Protein AF-0000000068883516 (afdb_homodimer)

Nearest PDB structures (foldseek):
  7kyp-assembly4_N  TM=8.922E-01  e=5.386E-14  Streptococcus pneumoniae D39
  7kyo-assembly1_C-2  TM=8.776E-01  e=1.059E-11  Streptococcus pneumoniae D39
  2nq2-assembly1_A  TM=7.099E-01  e=1.701E-05  Haemophilus influenzae
  7lb8-assembly1_B  TM=7.477E-01  e=1.954E-04  Escherichia coli K-12
  5b57-assembly1_A  TM=7.101E-01  e=6.474E-04  Burkholderia cenocepacia J2315

pLDDT: mean 86.86, std 8.27, range [32.06, 96.19]

Secondary structure (DSSP, 8-state):
---------TTHHHHHTSHHHHHHHHHHHHHHHHHHHHHHHHHHTT-HHHHHHHHHHHHHHHHHHHHHT--HHHHHHHHHHHHHHHHHHH-SSHHHHHHHHHHHHHHHHHHHHHHHHT-HHHHHHHHHHHH--GGG--HHHHHHHHHHHHHHHHHHHHHHHHHHHHHH-HHHHHHTT--HHHHHHHHHHHHHHHHHHHHHHH-HHHHHHHHHHHHHHHHHH-SSHHHHHHHHHHHHHHHHHHHHHHHHHSSS-HHHHHHHHHHHHHHHHHHHHHHH-/---------TTHHHHHTSHHHHHHHHHHHHHHHHHHHHHHHHHHTT-HHHHHHHHHHHHHHHHHHHHHT--HHHHHHHHHHHHHHHHHHH-SSHHHHHHHHHHHHHHHHHHHHHHHHT-HHHHHHHHHHHH--GGG--HHHHHHHHHHHHHHHHHHHHHHHHHHHHHH-HHHHHHTT--HHHHHHHHHHHHHHHHHHHHHHH-HHHHHHHHHHHHHHHHHH-SSHHHHHHHHHHHHHHHHHHHHHHHHHSSS-HHHHHHHHHHHHHHHHHHHHHHH-

Structure (mmCIF, N/CA/C/O backbone):
data_AF-0000000068883516-model_v1
#
loop_
_entity.id
_entity.type
_entity.pdbx_description
1 polymer 'Possible permease of ABC transporter system'
#
loop_
_atom_site.group_PDB
_atom_site.id
_atom_site.type_symbol
_atom_site.label_atom_id
_atom_site.label_alt_id
_atom_site.label_comp_id
_atom_site.label_asym_id
_atom_site.label_entity_id
_atom_site.label_seq_id
_atom_site.pdbx_PDB_ins_code
_atom_site.Cartn_x
_atom_site.Cartn_y
_atom_site.Cartn_z
_atom_site.occupancy
_atom_site.B_iso_or_equiv
_atom_site.auth_seq_id
_atom_site.auth_comp_id
_atom_site.auth_asym_id
_atom_site.auth_atom_id
_atom_site.pdbx_PDB_model_num
ATOM 1 N N . MET A 1 1 ? -5.051 -15.086 -29.453 1 32.28 1 MET A N 1
ATOM 2 C CA . MET A 1 1 ? -5.648 -13.914 -28.828 1 32.28 1 MET A CA 1
ATOM 3 C C . MET A 1 1 ? -6.773 -14.312 -27.875 1 32.28 1 MET A C 1
ATOM 5 O O . MET A 1 1 ? -7.836 -14.758 -28.312 1 32.28 1 MET A O 1
ATOM 9 N N . SER A 1 2 ? -6.574 -14.961 -26.766 1 41.09 2 SER A N 1
ATOM 10 C CA . SER A 1 2 ? -7.625 -15.625 -26 1 41.09 2 SER A CA 1
ATOM 11 C C . SER A 1 2 ? -8.789 -14.68 -25.734 1 41.09 2 SER A C 1
ATOM 13 O O . SER A 1 2 ? -8.586 -13.516 -25.375 1 41.09 2 SER A O 1
ATOM 15 N N . THR A 1 3 ? -9.875 -14.797 -26.391 1 42.97 3 THR A N 1
ATOM 16 C CA . THR A 1 3 ? -11.148 -14.086 -26.438 1 42.97 3 THR A CA 1
ATOM 17 C C . THR A 1 3 ? -11.68 -13.836 -25.031 1 42.97 3 THR A C 1
ATOM 19 O O . THR A 1 3 ? -11.852 -14.773 -24.25 1 42.97 3 THR A O 1
ATOM 22 N N . ILE A 1 4 ? -11.227 -12.742 -24.453 1 50.88 4 ILE A N 1
ATOM 23 C CA . ILE A 1 4 ? -11.953 -12.305 -23.266 1 50.88 4 ILE A CA 1
ATOM 24 C C . ILE A 1 4 ? -13.453 -12.523 -23.453 1 50.88 4 ILE A C 1
ATOM 26 O O . ILE A 1 4 ? -14.07 -11.883 -24.312 1 50.88 4 ILE A O 1
ATOM 30 N N . ASN A 1 5 ? -13.883 -13.695 -23.547 1 52.56 5 ASN A N 1
ATOM 31 C CA . ASN A 1 5 ? -15.305 -13.984 -23.703 1 52.56 5 ASN A CA 1
ATOM 32 C C . ASN A 1 5 ? -16.141 -13.32 -22.625 1 52.56 5 ASN A C 1
ATOM 34 O O . ASN A 1 5 ? -16.219 -13.82 -21.5 1 52.56 5 ASN A O 1
ATOM 38 N N . PHE A 1 6 ? -16.203 -11.977 -22.75 1 61.91 6 PHE A N 1
ATOM 39 C CA . PHE A 1 6 ? -17.141 -11.219 -21.938 1 61.91 6 PHE A CA 1
ATOM 40 C C . PHE A 1 6 ? -18.578 -11.664 -22.203 1 61.91 6 PHE A C 1
ATOM 42 O O . PHE A 1 6 ? -19.312 -10.977 -22.906 1 61.91 6 PHE A O 1
ATOM 49 N N . SER A 1 7 ? -18.844 -12.93 -22.062 1 66.19 7 SER A N 1
ATOM 50 C CA . SER A 1 7 ? -20.172 -13.391 -22.422 1 66.19 7 SER A CA 1
ATOM 51 C C . SER A 1 7 ? -21.172 -13.125 -21.297 1 66.19 7 SER A C 1
ATOM 53 O O . SER A 1 7 ? -20.891 -13.398 -20.125 1 66.19 7 SER A O 1
ATOM 55 N N . TYR A 1 8 ? -22.172 -12.266 -21.656 1 74.25 8 TYR A N 1
ATOM 56 C CA . TYR A 1 8 ? -23.328 -12.008 -20.812 1 74.25 8 TYR A CA 1
ATOM 57 C C . TYR A 1 8 ? -24.016 -13.305 -20.391 1 74.25 8 TYR A C 1
ATOM 59 O O . TYR A 1 8 ? -24.25 -14.18 -21.234 1 74.25 8 TYR A O 1
ATOM 67 N N . ASP A 1 9 ? -24.078 -13.539 -19.109 1 73.31 9 ASP A N 1
ATOM 68 C CA . ASP A 1 9 ? -24.766 -14.727 -18.625 1 73.31 9 ASP A CA 1
ATOM 69 C C . ASP A 1 9 ? -26.266 -14.492 -18.531 1 73.31 9 ASP A C 1
ATOM 71 O O . ASP A 1 9 ? -26.734 -13.742 -17.672 1 73.31 9 ASP A O 1
ATOM 75 N N . PRO A 1 10 ? -27.062 -15 -19.391 1 74.31 10 PRO A N 1
ATOM 76 C CA . PRO A 1 10 ? -28.516 -14.805 -19.375 1 74.31 10 PRO A CA 1
ATOM 77 C C . PRO A 1 10 ? -29.172 -15.328 -18.094 1 74.31 10 PRO A C 1
ATOM 79 O O . PRO A 1 10 ? -30.281 -14.922 -17.75 1 74.31 10 PRO A O 1
ATOM 82 N N . GLU A 1 11 ? -28.438 -16.156 -17.344 1 77.06 11 GLU A N 1
ATOM 83 C CA . GLU A 1 11 ? -29.031 -16.719 -16.141 1 77.06 11 GLU A CA 1
ATOM 84 C C . GLU A 1 11 ? -28.562 -15.977 -14.898 1 77.06 11 GLU A C 1
ATOM 86 O O . GLU A 1 11 ? -28.422 -16.578 -13.82 1 77.06 11 GLU A O 1
ATOM 91 N N . TRP A 1 12 ? -28.344 -14.758 -15.07 1 78.38 12 TRP A N 1
ATOM 92 C CA . TRP A 1 12 ? -27.812 -13.977 -13.953 1 78.38 12 TRP A CA 1
ATOM 93 C C . TRP A 1 12 ? -28.828 -13.867 -12.828 1 78.38 12 TRP A C 1
ATOM 95 O O . TRP A 1 12 ? -28.469 -13.797 -11.656 1 78.38 12 TRP A O 1
ATOM 105 N N . LEU A 1 13 ? -30.141 -13.938 -13.18 1 78.38 13 LEU A N 1
ATOM 106 C CA . LEU A 1 13 ? -31.188 -13.859 -12.164 1 78.38 13 LEU A CA 1
ATOM 107 C C . LEU A 1 13 ? -31.172 -15.094 -11.273 1 78.38 13 LEU A C 1
ATOM 109 O O . LEU A 1 13 ? -31.422 -15 -10.07 1 78.38 13 LEU A O 1
ATOM 113 N N . ASP A 1 14 ? -30.891 -16.188 -11.852 1 78.69 14 ASP A N 1
ATOM 114 C CA . ASP A 1 14 ? -30.781 -17.422 -11.078 1 78.69 14 ASP A CA 1
ATOM 115 C C . ASP A 1 14 ? -29.578 -17.375 -10.133 1 78.69 14 ASP A C 1
ATOM 117 O O . ASP A 1 14 ? -29.656 -17.859 -9 1 78.69 14 ASP A O 1
ATOM 121 N N . THR A 1 15 ? -28.609 -16.781 -10.633 1 78.69 15 THR A N 1
ATOM 122 C CA . THR A 1 15 ? -27.422 -16.609 -9.812 1 78.69 15 THR A CA 1
ATOM 123 C C . THR A 1 15 ? -27.688 -15.68 -8.641 1 78.69 15 THR A C 1
ATOM 125 O O . THR A 1 15 ? -27.219 -15.93 -7.523 1 78.69 15 THR A O 1
ATOM 128 N N . LEU A 1 16 ? -28.484 -14.742 -8.867 1 81.62 16 LEU A N 1
ATOM 129 C CA . LEU A 1 16 ? -28.797 -13.766 -7.828 1 81.62 16 LEU A CA 1
ATOM 130 C C . LEU A 1 16 ? -29.688 -14.391 -6.754 1 81.62 16 LEU A C 1
ATOM 132 O O . LEU A 1 16 ? -29.641 -13.969 -5.594 1 81.62 16 LEU A O 1
ATOM 136 N N . SER A 1 17 ? -30.359 -15.422 -7.117 1 81.69 17 SER A N 1
ATOM 137 C CA . SER A 1 17 ? -31.297 -16.047 -6.184 1 81.69 17 SER A CA 1
ATOM 138 C C . SER A 1 17 ? -30.625 -17.203 -5.438 1 81.69 17 SER A C 1
ATOM 140 O O . SER A 1 17 ? -31.234 -17.812 -4.547 1 81.69 17 SER A O 1
ATOM 142 N N . ALA A 1 18 ? -29.469 -17.422 -5.699 1 83.62 18 ALA A N 1
ATOM 143 C CA . ALA A 1 18 ? -28.75 -18.516 -5.047 1 83.62 18 ALA A CA 1
ATOM 144 C C . ALA A 1 18 ? -28.391 -18.141 -3.605 1 83.62 18 ALA A C 1
ATOM 146 O O . ALA A 1 18 ? -28.188 -16.969 -3.291 1 83.62 18 ALA A O 1
ATOM 147 N N . PRO A 1 19 ? -28.469 -19.141 -2.74 1 84.56 19 PRO A N 1
ATOM 148 C CA . PRO A 1 19 ? -28.188 -18.891 -1.321 1 84.56 19 PRO A CA 1
ATOM 149 C C . PRO A 1 19 ? -26.844 -18.234 -1.088 1 84.56 19 PRO A C 1
ATOM 151 O O . PRO A 1 19 ? -26.703 -17.391 -0.19 1 84.56 19 PRO A O 1
ATOM 154 N N . PHE A 1 20 ? -25.906 -18.562 -1.837 1 85.5 20 PHE A N 1
ATOM 155 C CA . PHE A 1 20 ? -24.594 -17.969 -1.657 1 85.5 20 PHE A CA 1
ATOM 156 C C . PHE A 1 20 ? -24.625 -16.469 -1.949 1 85.5 20 PHE A C 1
ATOM 158 O O . PHE A 1 20 ? -23.906 -15.688 -1.327 1 85.5 20 PHE A O 1
ATOM 165 N N . MET A 1 21 ? -25.5 -16.078 -2.844 1 87.25 21 MET A N 1
ATOM 166 C CA . MET A 1 21 ? -25.625 -14.664 -3.193 1 87.25 21 MET A CA 1
ATOM 167 C C . MET A 1 21 ? -26.312 -13.883 -2.084 1 87.25 21 MET A C 1
ATOM 169 O O . MET A 1 21 ? -25.953 -12.75 -1.794 1 87.25 21 MET A O 1
ATOM 173 N N . THR A 1 22 ? -27.266 -14.492 -1.503 1 87.75 22 THR A N 1
ATOM 174 C CA . THR A 1 22 ? -27.938 -13.859 -0.366 1 87.75 22 THR A CA 1
ATOM 175 C C . THR A 1 22 ? -26.938 -13.617 0.771 1 87.75 22 THR A C 1
ATOM 177 O O . THR A 1 22 ? -26.938 -12.547 1.383 1 87.75 22 THR A O 1
ATOM 180 N N . ASN A 1 23 ? -26.141 -14.602 0.98 1 90.12 23 ASN A N 1
ATOM 181 C CA . ASN A 1 23 ? -25.109 -14.445 1.988 1 90.12 23 ASN A CA 1
ATOM 182 C C . ASN A 1 23 ? -24.141 -13.32 1.63 1 90.12 23 ASN A C 1
ATOM 184 O O . ASN A 1 23 ? -23.719 -12.555 2.5 1 90.12 23 ASN A O 1
ATOM 188 N N . ALA A 1 24 ? -23.828 -13.258 0.387 1 89.06 24 ALA A N 1
ATOM 189 C CA . ALA A 1 24 ? -22.922 -12.211 -0.081 1 89.06 24 ALA A CA 1
ATOM 190 C C . ALA A 1 24 ? -23.531 -10.828 0.108 1 89.06 24 ALA A C 1
ATOM 192 O O . ALA A 1 24 ? -22.844 -9.891 0.512 1 89.06 24 ALA A O 1
ATOM 193 N N . PHE A 1 25 ? -24.844 -10.75 -0.064 1 91.5 25 PHE A N 1
ATOM 194 C CA . PHE A 1 25 ? -25.547 -9.477 0.09 1 91.5 25 PHE A CA 1
ATOM 195 C C . PHE A 1 25 ? -25.562 -9.047 1.552 1 91.5 25 PHE A C 1
ATOM 197 O O . PHE A 1 25 ? -25.328 -7.879 1.867 1 91.5 25 PHE A O 1
ATOM 204 N N . ILE A 1 26 ? -25.781 -9.945 2.373 1 91.56 26 ILE A N 1
ATOM 205 C CA . ILE A 1 26 ? -25.844 -9.641 3.799 1 91.56 26 ILE A CA 1
ATOM 206 C C . ILE A 1 26 ? -24.453 -9.297 4.324 1 91.56 26 ILE A C 1
ATOM 208 O O . ILE A 1 26 ? -24.297 -8.359 5.109 1 91.56 26 ILE A O 1
ATOM 212 N N . ALA A 1 27 ? -23.516 -10.062 3.893 1 90.62 27 ALA A N 1
ATOM 213 C CA . ALA A 1 27 ? -22.141 -9.758 4.27 1 90.62 27 ALA A CA 1
ATOM 214 C C . ALA A 1 27 ? -21.734 -8.367 3.779 1 90.62 27 ALA A C 1
ATOM 216 O O . ALA A 1 27 ? -21.031 -7.637 4.484 1 90.62 27 ALA A O 1
ATOM 217 N N . GLY A 1 28 ? -22.203 -8.055 2.58 1 91.44 28 GLY A N 1
ATOM 218 C CA . GLY A 1 28 ? -21.938 -6.734 2.027 1 91.44 28 GLY A CA 1
ATOM 219 C C . GLY A 1 28 ? -22.5 -5.605 2.869 1 91.44 28 GLY A C 1
ATOM 220 O O . GLY A 1 28 ? -21.875 -4.551 2.998 1 91.44 28 GLY A O 1
ATOM 221 N N . LEU A 1 29 ? -23.609 -5.879 3.398 1 92.75 29 LEU A N 1
ATOM 222 C CA . LEU A 1 29 ? -24.234 -4.883 4.262 1 92.75 29 LEU A CA 1
ATOM 223 C C . LEU 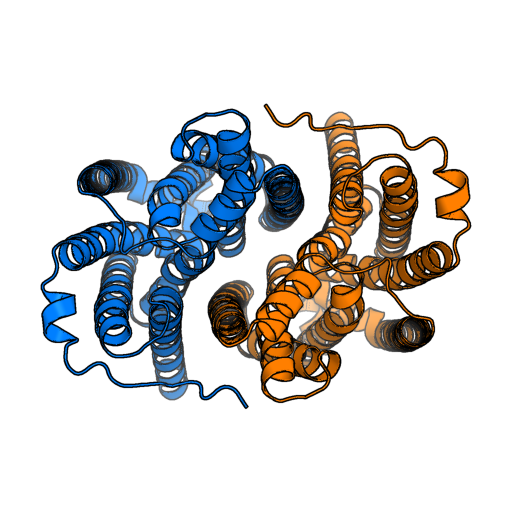A 1 29 ? -23.391 -4.645 5.512 1 92.75 29 LEU A C 1
ATOM 225 O O . LEU A 1 29 ? -23.172 -3.496 5.906 1 92.75 29 LEU A O 1
ATOM 229 N N . CYS A 1 30 ? -22.938 -5.695 6.102 1 93.5 30 CYS A N 1
ATOM 230 C CA . CYS A 1 30 ? -22.125 -5.602 7.305 1 93.5 30 CYS A CA 1
ATOM 231 C C . CYS A 1 30 ? -20.781 -4.922 7.008 1 93.5 30 CYS A C 1
ATOM 233 O O . CYS A 1 30 ? -20.344 -4.055 7.766 1 93.5 30 CYS A O 1
ATOM 235 N N . ILE A 1 31 ? -20.203 -5.258 5.918 1 92.56 31 ILE A N 1
ATOM 236 C CA . ILE A 1 31 ? -18.906 -4.723 5.535 1 92.56 31 ILE A CA 1
ATOM 237 C C . ILE A 1 31 ? -19.047 -3.242 5.18 1 92.56 31 ILE A C 1
ATOM 239 O O . ILE A 1 31 ? -18.203 -2.428 5.551 1 92.56 31 ILE A O 1
ATOM 243 N N . ALA A 1 32 ? -20.141 -2.926 4.5 1 94.38 32 ALA A N 1
ATOM 244 C CA . ALA A 1 32 ? -20.391 -1.543 4.094 1 94.38 32 ALA A CA 1
ATOM 245 C C . ALA A 1 32 ? -20.516 -0.629 5.312 1 94.38 32 ALA A C 1
ATOM 247 O O . ALA A 1 32 ? -20 0.494 5.309 1 94.38 32 ALA A O 1
ATOM 248 N N . LEU A 1 33 ? -21.125 -1.145 6.25 1 94 33 LEU A N 1
ATOM 249 C CA . LEU A 1 33 ? -21.312 -0.356 7.461 1 94 33 LEU A CA 1
ATOM 250 C C . LEU A 1 33 ? -19.984 -0.127 8.18 1 94 33 LEU A C 1
ATOM 252 O O . LEU A 1 33 ? -19.672 1.002 8.555 1 94 33 LEU A O 1
ATOM 256 N N . ALA A 1 34 ? -19.25 -1.15 8.352 1 94.19 34 ALA A N 1
ATOM 257 C CA . ALA A 1 34 ? -17.969 -1.051 9.039 1 94.19 34 ALA A CA 1
ATOM 258 C C . ALA A 1 34 ? -17 -0.181 8.25 1 94.19 34 ALA A C 1
ATOM 260 O O . ALA A 1 34 ? -16.344 0.708 8.812 1 94.19 34 ALA A O 1
ATOM 261 N N . ALA A 1 35 ? -16.922 -0.424 6.965 1 93.38 35 ALA A N 1
ATOM 262 C CA . ALA A 1 35 ? -16 0.316 6.109 1 93.38 35 ALA A CA 1
ATOM 263 C C . ALA A 1 35 ? -16.406 1.782 6 1 93.38 35 ALA A C 1
ATOM 265 O O . ALA A 1 35 ? -15.555 2.672 6.008 1 93.38 35 ALA A O 1
ATOM 266 N N . GLY A 1 36 ? -17.703 2.018 5.902 1 93.19 36 GLY A N 1
ATOM 267 C CA . GLY A 1 36 ? -18.203 3.381 5.781 1 93.19 36 GLY A CA 1
ATOM 268 C C . GLY A 1 36 ? -17.906 4.234 7 1 93.19 36 GLY A C 1
ATOM 269 O O . GLY A 1 36 ? -17.453 5.371 6.871 1 93.19 36 GLY A O 1
ATOM 270 N N . VAL A 1 37 ? -18.062 3.695 8.133 1 92.75 37 VAL A N 1
ATOM 271 C CA . VAL A 1 37 ? -17.859 4.434 9.375 1 92.75 37 VAL A CA 1
ATOM 272 C C . VAL A 1 37 ? -16.375 4.652 9.609 1 92.75 37 VAL A C 1
ATOM 274 O O . VAL A 1 37 ? -15.945 5.758 9.961 1 92.75 37 VAL A O 1
ATOM 277 N N . MET A 1 38 ? -15.609 3.65 9.336 1 93.75 38 MET A N 1
ATOM 278 C CA . MET A 1 38 ? -14.172 3.742 9.586 1 93.75 38 MET A CA 1
ATOM 279 C C . MET A 1 38 ? -13.492 4.598 8.523 1 93.75 38 MET A C 1
ATOM 281 O O . MET A 1 38 ? -12.445 5.199 8.781 1 93.75 38 MET A O 1
ATOM 285 N N . GLY A 1 39 ? -14.125 4.598 7.387 1 93.75 39 GLY A N 1
ATOM 286 C CA . GLY A 1 39 ? -13.547 5.375 6.297 1 93.75 39 GLY A CA 1
ATOM 287 C C . GLY A 1 39 ? -13.445 6.855 6.613 1 93.75 39 GLY A C 1
ATOM 288 O O . GLY A 1 39 ? -12.43 7.488 6.305 1 93.75 39 GLY A O 1
ATOM 289 N N . TYR A 1 40 ? -14.414 7.387 7.262 1 92.25 40 TYR A N 1
ATOM 290 C CA . TYR A 1 40 ? -14.383 8.805 7.621 1 92.25 40 TYR A CA 1
ATOM 291 C C . TYR A 1 40 ? -13.211 9.109 8.547 1 92.25 40 TYR A C 1
ATOM 293 O O . TYR A 1 40 ? -12.453 10.047 8.305 1 92.25 40 TYR A O 1
ATOM 301 N N . PHE A 1 41 ? -13.062 8.297 9.523 1 92.44 41 PHE A N 1
ATOM 302 C CA . PHE A 1 41 ? -12.016 8.547 10.508 1 92.44 41 PHE A CA 1
ATOM 303 C C . PHE A 1 41 ? -10.641 8.312 9.906 1 92.44 41 PHE A C 1
ATOM 305 O O . PHE A 1 41 ? -9.672 8.984 10.273 1 92.44 41 PHE A O 1
ATOM 312 N N . THR A 1 42 ? -10.578 7.391 9.008 1 91.88 42 THR A N 1
ATOM 313 C CA . THR A 1 42 ? -9.305 7.098 8.375 1 91.88 42 THR A CA 1
ATOM 314 C C . THR A 1 42 ? -8.805 8.305 7.582 1 91.88 42 THR A C 1
ATOM 316 O O . THR A 1 42 ? -7.621 8.648 7.648 1 91.88 42 THR A O 1
ATOM 319 N N . ILE A 1 43 ? -9.727 8.938 6.941 1 90.19 43 ILE A N 1
ATOM 320 C CA . ILE A 1 43 ? -9.375 10.117 6.152 1 90.19 43 ILE A CA 1
ATOM 321 C C . ILE A 1 43 ? -9.117 11.297 7.082 1 90.19 43 ILE A C 1
ATOM 323 O O . ILE A 1 43 ? -8.133 12.023 6.914 1 90.19 43 ILE A O 1
ATOM 327 N N . ALA A 1 44 ? -9.938 11.469 8.102 1 88.81 44 ALA A N 1
ATOM 328 C CA . ALA A 1 44 ? -9.828 12.594 9.031 1 88.81 44 ALA A CA 1
ATOM 329 C C . ALA A 1 44 ? -8.516 12.531 9.812 1 88.81 44 ALA A C 1
ATOM 331 O O . ALA A 1 44 ? -7.941 13.57 10.141 1 88.81 44 ALA A O 1
ATOM 332 N N . ARG A 1 45 ? -8.094 11.328 10.008 1 87.31 45 ARG A N 1
ATOM 333 C CA . ARG A 1 45 ? -6.891 11.156 10.812 1 87.31 45 ARG A CA 1
ATOM 334 C C . ARG A 1 45 ? -5.652 11.016 9.938 1 87.31 45 ARG A C 1
ATOM 336 O O . ARG A 1 45 ? -4.551 10.773 10.438 1 87.31 45 ARG A O 1
ATO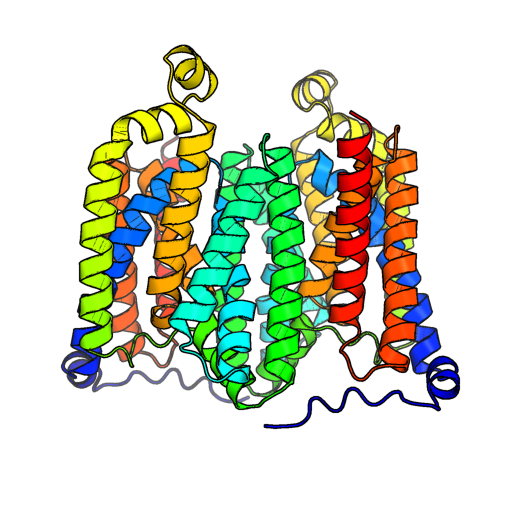M 343 N N . ARG A 1 46 ? -5.844 11.094 8.695 1 86.12 46 ARG A N 1
ATOM 344 C CA . ARG A 1 46 ? -4.738 10.992 7.754 1 86.12 46 ARG A CA 1
ATOM 345 C C . ARG A 1 46 ? -4.004 9.664 7.918 1 86.12 46 ARG A C 1
ATOM 347 O O . ARG A 1 46 ? -2.771 9.633 7.992 1 86.12 46 ARG A O 1
ATOM 354 N N . SER A 1 47 ? -4.824 8.656 8.07 1 88.19 47 SER A N 1
ATOM 355 C CA . SER A 1 47 ? -4.281 7.32 8.305 1 88.19 47 SER A CA 1
ATOM 356 C C . SER A 1 47 ? -4.582 6.387 7.137 1 88.19 47 SER A C 1
ATOM 358 O O . SER A 1 47 ? -4.832 5.199 7.336 1 88.19 47 SER A O 1
ATOM 360 N N . THR A 1 48 ? -4.645 6.953 5.961 1 89 48 THR A N 1
ATOM 361 C CA . THR A 1 48 ? -4.969 6.18 4.77 1 89 48 THR A CA 1
ATOM 362 C C . THR A 1 48 ? -3.902 5.117 4.508 1 89 48 THR A C 1
ATOM 364 O O . THR A 1 48 ? -4.227 3.961 4.227 1 89 48 THR A O 1
ATOM 367 N N . PHE A 1 49 ? -2.682 5.535 4.66 1 89.19 49 PHE A N 1
ATOM 368 C CA . PHE A 1 49 ? -1.584 4.605 4.422 1 89.19 49 PHE A CA 1
ATOM 369 C C . PHE A 1 49 ? -1.583 3.49 5.461 1 89.19 49 PHE A C 1
ATOM 371 O O . PHE A 1 49 ? -1.334 2.328 5.133 1 89.19 49 PHE A O 1
ATOM 378 N N . ALA A 1 50 ? -1.88 3.84 6.637 1 87.94 50 ALA A N 1
ATOM 379 C CA . ALA A 1 50 ? -1.938 2.848 7.707 1 87.94 50 ALA A CA 1
ATOM 380 C C . ALA A 1 50 ? -3.037 1.823 7.445 1 87.94 50 ALA A C 1
ATOM 382 O O . ALA A 1 50 ? -2.852 0.629 7.691 1 87.94 50 ALA A O 1
ATOM 383 N N . ALA A 1 51 ? -4.133 2.33 7.016 1 88.69 51 ALA A N 1
ATOM 384 C CA . ALA A 1 51 ? -5.246 1.437 6.703 1 88.69 51 ALA A CA 1
ATOM 385 C C . ALA A 1 51 ? -4.859 0.442 5.613 1 88.69 51 ALA A C 1
ATOM 387 O O . ALA A 1 51 ? -5.195 -0.742 5.695 1 88.69 51 ALA A O 1
ATOM 388 N N . HIS A 1 52 ? -4.211 0.932 4.68 1 89.12 52 HIS A N 1
ATOM 389 C CA . HIS A 1 52 ? -3.723 0.069 3.609 1 89.12 52 HIS A CA 1
ATOM 390 C C . HIS A 1 52 ? -2.721 -0.95 4.141 1 89.12 52 HIS A C 1
ATOM 392 O O . HIS A 1 52 ? -2.795 -2.133 3.803 1 89.12 52 HIS A O 1
ATOM 398 N N . ALA A 1 53 ? -1.824 -0.475 4.914 1 91.12 53 ALA A N 1
ATOM 399 C CA . ALA A 1 53 ? -0.756 -1.313 5.457 1 91.12 53 ALA A CA 1
ATOM 400 C C . ALA A 1 53 ? -1.324 -2.439 6.312 1 91.12 53 ALA A C 1
ATOM 402 O O . ALA A 1 53 ? -0.848 -3.574 6.254 1 91.12 53 ALA A O 1
ATOM 403 N N . LEU A 1 54 ? -2.324 -2.133 7.051 1 90.31 54 LEU A N 1
ATOM 404 C CA . LEU A 1 54 ? -2.873 -3.105 7.988 1 90.31 54 LEU A CA 1
ATOM 405 C C . LEU A 1 54 ? -3.475 -4.297 7.25 1 90.31 54 LEU A C 1
ATOM 407 O O . LEU A 1 54 ? -3.402 -5.43 7.727 1 90.31 54 LEU A O 1
ATOM 411 N N . ALA A 1 55 ? -4.039 -4.043 6.152 1 88.38 55 ALA A N 1
ATOM 412 C CA . ALA A 1 55 ? -4.617 -5.121 5.352 1 88.38 55 ALA A CA 1
ATOM 413 C C . ALA A 1 55 ? -3.541 -6.105 4.898 1 88.38 55 ALA A C 1
ATOM 415 O O . ALA A 1 55 ? -3.789 -7.309 4.812 1 88.38 55 ALA A O 1
ATOM 416 N N . HIS A 1 56 ? -2.402 -5.582 4.676 1 88.75 56 HIS A N 1
ATOM 417 C CA . HIS A 1 56 ? -1.299 -6.422 4.219 1 88.75 56 HIS A CA 1
ATOM 418 C C . HIS A 1 56 ? -0.551 -7.039 5.398 1 88.75 56 HIS A C 1
ATOM 420 O O . HIS A 1 56 ? 0.008 -8.133 5.281 1 88.75 56 HIS A O 1
ATOM 426 N N . ILE A 1 57 ? -0.565 -6.359 6.438 1 91.81 57 ILE A N 1
ATOM 427 C CA . ILE A 1 57 ? 0.114 -6.855 7.629 1 91.81 57 ILE A CA 1
ATOM 428 C C . ILE A 1 57 ? -0.582 -8.117 8.133 1 91.81 57 ILE A C 1
ATOM 430 O O . ILE A 1 57 ? 0.045 -8.969 8.773 1 91.81 57 ILE A O 1
ATOM 434 N N . GLY A 1 58 ? -1.812 -8.289 7.812 1 90.69 58 GLY A N 1
ATOM 435 C CA . GLY A 1 58 ? -2.533 -9.5 8.172 1 90.69 58 GLY A CA 1
ATOM 436 C C . GLY A 1 58 ? -2.109 -10.711 7.355 1 90.69 58 GLY A C 1
ATOM 437 O O . GLY A 1 58 ? -2.357 -11.852 7.754 1 90.69 58 GLY A O 1
ATOM 438 N N . LEU A 1 59 ? -1.41 -10.508 6.273 1 88.75 59 LEU A N 1
ATOM 439 C CA . LEU A 1 59 ? -1.061 -11.578 5.34 1 88.75 59 LEU A CA 1
ATOM 440 C C . LEU A 1 59 ? -0.142 -12.602 6 1 88.75 59 LEU A C 1
ATOM 442 O O . LEU A 1 59 ? -0.422 -13.797 5.973 1 88.75 59 LEU A O 1
ATOM 446 N N . PRO A 1 60 ? 0.947 -12.172 6.609 1 91.12 60 PRO A N 1
ATOM 447 C CA . PRO A 1 60 ? 1.787 -13.172 7.277 1 91.12 60 PRO A CA 1
ATOM 448 C C . PRO A 1 60 ? 1.066 -13.875 8.422 1 91.12 60 PRO A C 1
ATOM 450 O O . PRO A 1 60 ? 1.376 -15.031 8.734 1 91.12 60 PRO A O 1
ATOM 453 N N . GLY A 1 61 ? 0.124 -13.219 9.039 1 92.75 61 GLY A N 1
ATOM 454 C CA . GLY A 1 61 ? -0.688 -13.883 10.047 1 92.75 61 GLY A CA 1
ATOM 455 C C . GLY A 1 61 ? -1.551 -14.992 9.477 1 92.75 61 GLY A C 1
ATOM 456 O O . GLY A 1 61 ? -1.65 -16.062 10.07 1 92.75 61 GLY A O 1
ATOM 457 N N . ALA A 1 62 ? -2.1 -14.734 8.352 1 91.25 62 ALA A N 1
ATOM 458 C CA . ALA A 1 62 ? -2.957 -15.727 7.695 1 91.25 62 ALA A CA 1
ATOM 459 C C . ALA A 1 62 ? -2.137 -16.891 7.16 1 91.25 62 ALA A C 1
ATOM 461 O O . ALA A 1 62 ? -2.461 -18.062 7.418 1 91.25 62 ALA A O 1
ATOM 462 N N . THR A 1 63 ? -1.102 -16.562 6.422 1 91.12 63 THR A N 1
ATOM 463 C CA . THR A 1 63 ? -0.279 -17.609 5.836 1 91.12 63 THR A CA 1
ATOM 464 C C . THR A 1 63 ? 0.472 -18.391 6.922 1 91.12 63 THR A C 1
ATOM 466 O O . THR A 1 63 ? 0.641 -19.594 6.824 1 91.12 63 THR A O 1
ATOM 469 N N . GLY A 1 64 ? 0.905 -17.688 7.938 1 92.06 64 GLY A N 1
ATOM 470 C CA . GLY A 1 64 ? 1.56 -18.359 9.055 1 92.06 64 GLY A CA 1
ATOM 471 C C . GLY A 1 64 ? 0.633 -19.281 9.828 1 92.06 64 GLY A C 1
ATOM 472 O O . GLY A 1 64 ? 1.051 -20.344 10.289 1 92.06 64 GLY A O 1
ATOM 473 N N . ALA A 1 65 ? -0.552 -18.859 9.992 1 92.75 65 ALA A N 1
ATOM 474 C CA . ALA A 1 65 ? -1.535 -19.672 10.703 1 92.75 65 ALA A CA 1
ATOM 475 C C . ALA A 1 65 ? -1.771 -21 9.984 1 92.75 65 ALA A C 1
ATOM 477 O O . ALA A 1 65 ? -1.896 -22.047 10.625 1 92.75 65 ALA A O 1
ATOM 478 N N . VAL A 1 66 ? -1.793 -20.938 8.672 1 90.12 66 VAL A N 1
ATOM 479 C CA . VAL A 1 66 ? -1.995 -22.156 7.883 1 90.12 66 VAL A CA 1
ATOM 480 C C . VAL A 1 66 ? -0.816 -23.109 8.078 1 90.12 66 VAL A C 1
ATOM 482 O O . VAL A 1 66 ? -1.001 -24.312 8.188 1 90.12 66 VAL A O 1
ATOM 485 N N . LEU A 1 67 ? 0.354 -22.531 8.117 1 90.56 67 LEU A N 1
ATOM 486 C CA . LEU A 1 67 ? 1.554 -23.344 8.289 1 90.56 67 LEU A CA 1
ATOM 487 C C . LEU A 1 67 ? 1.562 -24.031 9.656 1 90.56 67 LEU A C 1
ATOM 489 O O . LEU A 1 67 ? 2.053 -25.156 9.789 1 90.56 67 LEU A O 1
ATOM 493 N N . LEU A 1 68 ? 0.987 -23.359 10.633 1 92.62 68 LEU A N 1
ATOM 494 C CA . LEU A 1 68 ? 1.003 -23.875 12 1 92.62 68 LEU A CA 1
ATOM 495 C C . LEU A 1 68 ? -0.28 -24.641 12.305 1 92.62 68 LEU A C 1
ATOM 497 O O . LEU A 1 68 ? -0.437 -25.172 13.406 1 92.62 68 LEU A O 1
ATOM 501 N N . GLY A 1 69 ? -1.165 -24.656 11.391 1 90.75 69 GLY A N 1
ATOM 502 C CA . GLY A 1 69 ? -2.436 -25.344 11.586 1 90.75 69 GLY A CA 1
ATOM 503 C C . GLY A 1 69 ? -3.393 -24.578 12.477 1 90.75 69 GLY A C 1
ATOM 504 O O . GLY A 1 69 ? -4.176 -25.172 13.219 1 90.75 69 GLY A O 1
ATOM 505 N N . LEU A 1 70 ? -3.279 -23.328 12.539 1 91.56 70 LEU A N 1
ATOM 506 C CA . LEU A 1 70 ? -4.133 -22.469 13.344 1 91.56 70 LEU A CA 1
ATOM 507 C C . LEU A 1 70 ? -5.219 -21.828 12.484 1 91.56 70 LEU A C 1
ATOM 509 O O . LEU A 1 70 ? -5.109 -21.797 11.258 1 91.56 70 LEU A O 1
ATOM 513 N N . PRO A 1 71 ? -6.305 -21.469 13.172 1 90.12 71 PRO A N 1
ATOM 514 C CA . PRO A 1 71 ? -7.328 -20.75 12.406 1 90.12 71 PRO A CA 1
ATOM 515 C C . PRO A 1 71 ? -6.805 -19.469 11.766 1 90.12 71 PRO A C 1
ATOM 517 O O . PRO A 1 71 ? -6.109 -18.688 12.422 1 90.12 71 PRO A O 1
ATOM 520 N N . VAL A 1 72 ? -7.105 -19.297 10.523 1 87.69 72 VAL A N 1
ATOM 521 C CA . VAL A 1 72 ? -6.609 -18.188 9.711 1 87.69 72 VAL A CA 1
ATOM 522 C C . VAL A 1 72 ? -7.035 -16.859 10.336 1 87.69 72 VAL A C 1
ATOM 524 O O . VAL A 1 72 ? -6.25 -15.914 10.391 1 87.69 72 VAL A O 1
ATOM 527 N N . SER A 1 73 ? -8.25 -16.812 10.867 1 87.06 73 SER A N 1
ATOM 528 C CA . SER A 1 73 ? -8.773 -15.586 11.453 1 87.06 73 SER A CA 1
ATOM 529 C C . SER A 1 73 ? -7.953 -15.156 12.664 1 87.06 73 SER A C 1
ATOM 531 O O . SER A 1 73 ? -7.73 -13.961 12.883 1 87.06 73 SER A O 1
ATOM 533 N N . LEU A 1 74 ? -7.484 -16.078 13.375 1 90.31 74 LEU A N 1
ATOM 534 C CA . LEU A 1 74 ? -6.676 -15.781 14.547 1 90.31 74 LEU A CA 1
ATOM 535 C C . LEU A 1 74 ? -5.309 -15.234 14.148 1 90.31 74 LEU A C 1
ATOM 537 O O . LEU A 1 74 ? -4.828 -14.266 14.734 1 90.31 74 LEU A O 1
ATOM 541 N N . GLY A 1 75 ? -4.73 -15.906 13.234 1 92.69 75 GLY A N 1
ATOM 542 C CA . GLY A 1 75 ? -3.439 -15.43 12.758 1 92.69 75 GLY A CA 1
ATOM 543 C C . GLY A 1 75 ? -3.496 -14.031 12.172 1 92.69 75 GLY A C 1
ATOM 544 O O . GLY A 1 75 ? -2.684 -13.172 12.516 1 92.69 75 GLY A O 1
ATOM 545 N N . MET A 1 76 ? -4.504 -13.805 11.344 1 92.38 76 MET A N 1
ATOM 546 C CA . MET A 1 76 ? -4.68 -12.5 10.711 1 92.38 76 MET A CA 1
ATOM 547 C C . MET A 1 76 ? -4.945 -11.422 11.758 1 92.38 76 MET A C 1
ATOM 549 O O . MET A 1 76 ? -4.391 -10.32 11.68 1 92.38 76 MET A O 1
ATOM 553 N N . GLY A 1 77 ? -5.789 -11.797 12.719 1 92.81 77 GLY A N 1
ATOM 554 C CA . GLY A 1 77 ? -6.137 -10.844 13.758 1 92.81 77 GLY A CA 1
ATOM 555 C C . GLY A 1 77 ? -4.953 -10.461 14.625 1 92.81 77 GLY A C 1
ATOM 556 O O . GLY A 1 77 ? -4.754 -9.273 14.922 1 92.81 77 GLY A O 1
ATOM 557 N N . VAL A 1 78 ? -4.164 -11.383 14.969 1 94.06 78 VAL A N 1
ATOM 558 C CA . VAL A 1 78 ? -3.016 -11.148 15.836 1 94.06 78 VAL A CA 1
ATOM 559 C C . VAL A 1 78 ? -1.993 -10.273 15.117 1 94.06 78 VAL A C 1
ATOM 561 O O . VAL A 1 78 ? -1.476 -9.312 15.695 1 94.06 78 VAL A O 1
ATOM 564 N N . PHE A 1 79 ? -1.745 -10.578 13.93 1 94.81 79 PHE A N 1
ATOM 565 C CA . PHE A 1 79 ? -0.765 -9.805 13.172 1 94.81 79 PHE A CA 1
ATOM 566 C C . PHE A 1 79 ? -1.293 -8.414 12.859 1 94.81 79 PHE A C 1
ATOM 568 O O . PHE A 1 79 ? -0.552 -7.43 12.938 1 94.81 79 PHE A O 1
ATOM 575 N N . ALA A 1 80 ? -2.562 -8.344 12.492 1 93.19 80 ALA A N 1
ATOM 576 C CA . ALA A 1 80 ? -3.152 -7.039 12.203 1 93.19 80 ALA A CA 1
ATOM 577 C C . ALA A 1 80 ? -3.158 -6.152 13.445 1 93.19 80 ALA A C 1
ATOM 579 O O . ALA A 1 80 ? -2.785 -4.977 13.375 1 93.19 80 ALA A O 1
ATOM 580 N N . LEU A 1 81 ? -3.588 -6.75 14.523 1 93.38 81 LEU A N 1
ATOM 581 C CA . LEU A 1 81 ? -3.611 -5.996 15.773 1 93.38 81 LEU A CA 1
ATOM 582 C C . LEU A 1 81 ? -2.195 -5.656 16.234 1 93.38 81 LEU A C 1
ATOM 584 O O . LEU A 1 81 ? -1.931 -4.535 16.672 1 93.38 81 LEU A O 1
ATOM 588 N N . GLY A 1 82 ? -1.336 -6.629 16.188 1 93.94 82 GLY A N 1
ATOM 589 C CA . GLY A 1 82 ? 0.054 -6.371 16.531 1 93.94 82 GLY A CA 1
ATOM 590 C C . GLY A 1 82 ? 0.686 -5.281 15.68 1 93.94 82 GLY A C 1
ATOM 591 O O . GLY A 1 82 ? 1.346 -4.383 16.203 1 93.94 82 GLY A O 1
ATOM 592 N N . GLY A 1 83 ? 0.476 -5.359 14.367 1 92 83 GLY A N 1
ATOM 593 C CA . GLY A 1 83 ? 0.968 -4.324 13.477 1 92 83 GLY A CA 1
ATOM 594 C C . GLY A 1 83 ? 0.388 -2.953 13.773 1 92 83 GLY A C 1
ATOM 595 O O . GLY A 1 83 ? 1.108 -1.953 13.758 1 92 83 GLY A O 1
ATOM 596 N N . ALA A 1 84 ? -0.903 -2.936 14.047 1 90.69 84 ALA A N 1
ATOM 597 C CA . ALA A 1 84 ? -1.577 -1.687 14.391 1 90.69 84 ALA A CA 1
ATOM 598 C C . ALA A 1 84 ? -0.959 -1.054 15.633 1 90.69 84 ALA A C 1
ATOM 600 O O . ALA A 1 84 ? -0.725 0.156 15.672 1 90.69 84 ALA A O 1
ATOM 601 N N . LEU A 1 85 ? -0.645 -1.886 16.562 1 89.31 85 LEU A N 1
ATOM 602 C CA . LEU A 1 85 ? -0.084 -1.397 17.828 1 89.31 85 LEU A CA 1
ATOM 603 C C . LEU A 1 85 ? 1.351 -0.918 17.625 1 89.31 85 LEU A C 1
ATOM 605 O O . LEU A 1 85 ? 1.753 0.099 18.203 1 89.31 85 LEU A O 1
ATOM 609 N N . VAL A 1 86 ? 2.025 -1.577 16.812 1 88.25 86 VAL A N 1
ATOM 610 C CA . VAL A 1 86 ? 3.404 -1.192 16.531 1 88.25 86 VAL A CA 1
ATOM 611 C C . VAL A 1 86 ? 3.428 0.146 15.789 1 88.25 86 VAL A C 1
ATOM 613 O O . VAL A 1 86 ? 4.191 1.046 16.156 1 88.25 86 VAL A O 1
ATOM 616 N N . ILE A 1 87 ? 2.582 0.269 14.805 1 86.06 87 ILE A N 1
ATOM 617 C CA . ILE A 1 87 ? 2.494 1.503 14.031 1 86.06 87 ILE A CA 1
ATOM 618 C C . ILE A 1 87 ? 2.051 2.648 14.938 1 86.06 87 ILE A C 1
ATOM 620 O O . ILE A 1 87 ? 2.6 3.752 14.867 1 86.06 87 ILE A O 1
ATOM 624 N N . GLY A 1 88 ? 1.063 2.355 15.828 1 79.94 88 GLY A N 1
ATOM 625 C CA . GLY A 1 88 ? 0.583 3.367 16.766 1 79.94 88 GLY A CA 1
ATOM 626 C C . GLY A 1 88 ? 1.628 3.791 17.781 1 79.94 88 GLY A C 1
ATOM 627 O O . GLY A 1 88 ? 1.724 4.969 18.125 1 79.94 88 GLY A O 1
ATOM 628 N N . ALA A 1 89 ? 2.42 2.883 18.156 1 78.94 89 ALA A N 1
ATOM 629 C CA . ALA A 1 89 ? 3.43 3.158 19.172 1 78.94 89 ALA A CA 1
ATOM 630 C C . ALA A 1 89 ? 4.621 3.904 18.578 1 78.94 89 ALA A C 1
ATOM 632 O O . ALA A 1 89 ? 5.223 4.75 19.25 1 78.94 89 ALA A O 1
ATOM 633 N N . LEU A 1 90 ? 4.898 3.605 17.344 1 77.12 90 LEU A N 1
ATOM 634 C CA . LEU A 1 90 ? 6.09 4.176 16.719 1 77.12 90 LEU A CA 1
ATOM 635 C C . LEU A 1 90 ? 5.77 5.512 16.062 1 77.12 90 LEU A C 1
ATOM 637 O O . LEU A 1 90 ? 6.672 6.305 15.789 1 77.12 90 LEU A O 1
ATOM 641 N N . GLY A 1 91 ? 4.535 5.695 15.797 1 70.81 91 GLY A N 1
ATOM 642 C CA . GLY A 1 91 ? 4.137 6.875 15.047 1 70.81 91 GLY A CA 1
ATOM 643 C C . GLY A 1 91 ? 3.594 7.988 15.922 1 70.81 91 GLY A C 1
ATOM 644 O O . GLY A 1 91 ? 2.385 8.219 15.969 1 70.81 91 GLY A O 1
ATOM 645 N N . LYS A 1 92 ? 4.523 8.742 16.625 1 67.62 92 LYS A N 1
ATOM 646 C CA . LYS A 1 92 ? 4.066 9.875 17.422 1 67.62 92 LYS A CA 1
ATOM 647 C C . LYS A 1 92 ? 3.688 11.062 16.531 1 67.62 92 LYS A C 1
ATOM 649 O O . LYS A 1 92 ? 2.66 11.703 16.75 1 67.62 92 LYS A O 1
ATOM 654 N N . ARG A 1 93 ? 4.383 11.219 15.5 1 73.25 93 ARG A N 1
ATOM 655 C CA . ARG A 1 93 ? 4.102 12.242 14.5 1 73.25 93 ARG A CA 1
ATOM 656 C C . ARG A 1 93 ? 3.676 11.617 13.18 1 73.25 93 ARG A C 1
ATOM 658 O O . ARG A 1 93 ? 3.977 10.445 12.914 1 73.25 93 ARG A O 1
ATOM 665 N N . VAL A 1 94 ? 3.023 12.344 12.414 1 72.69 94 VAL A N 1
ATOM 666 C CA . VAL A 1 94 ? 2.498 11.867 11.141 1 72.69 94 VAL A CA 1
ATOM 667 C C . VAL A 1 94 ? 3.635 11.297 10.297 1 72.69 94 VAL A C 1
ATOM 669 O O . VAL A 1 94 ? 3.506 10.211 9.719 1 72.69 94 VAL A O 1
ATOM 672 N N . SER A 1 95 ? 4.734 11.953 10.305 1 74.5 95 SER A N 1
ATOM 673 C CA . SER A 1 95 ? 5.875 11.523 9.5 1 74.5 95 SER A CA 1
ATOM 674 C C . SER A 1 95 ? 6.469 10.219 10.039 1 74.5 95 SER A C 1
ATOM 676 O O . SER A 1 95 ? 6.824 9.328 9.266 1 74.5 95 SER A O 1
ATOM 678 N N . GLU A 1 96 ? 6.5 10.086 11.273 1 80.56 96 GLU A N 1
ATOM 679 C CA . GLU A 1 96 ? 7.008 8.875 11.906 1 80.56 96 GLU A CA 1
ATOM 680 C C . GLU A 1 96 ? 6.062 7.699 11.703 1 80.56 96 GLU A C 1
ATOM 682 O O . GLU A 1 96 ? 6.504 6.566 11.5 1 80.56 96 GLU A O 1
ATOM 687 N N . ARG A 1 97 ? 4.84 8.078 11.656 1 82.19 97 ARG A N 1
ATOM 688 C CA . ARG A 1 97 ? 3.838 7.039 11.453 1 82.19 97 ARG A CA 1
ATOM 689 C C . ARG A 1 97 ? 3.912 6.48 10.031 1 82.19 97 ARG A C 1
ATOM 691 O O . ARG A 1 97 ? 3.762 5.277 9.828 1 82.19 97 ARG A O 1
ATOM 698 N N . GLU A 1 98 ? 4.141 7.289 9.141 1 84.12 98 GLU A N 1
ATOM 699 C CA . GLU A 1 98 ? 4.238 6.863 7.75 1 84.12 98 GLU A CA 1
ATOM 700 C C . GLU A 1 98 ? 5.445 5.957 7.531 1 84.12 98 GLU A C 1
ATOM 702 O O . GLU A 1 98 ? 5.355 4.953 6.82 1 84.12 98 GLU A O 1
ATOM 707 N N . ILE A 1 99 ? 6.535 6.363 8.172 1 85.19 99 ILE A N 1
ATOM 708 C CA . ILE A 1 99 ? 7.758 5.574 8.062 1 85.19 99 ILE A CA 1
ATOM 709 C C . ILE A 1 99 ? 7.562 4.219 8.734 1 85.19 99 ILE A C 1
ATOM 711 O O . ILE A 1 99 ? 7.906 3.182 8.164 1 85.19 99 ILE A O 1
ATOM 715 N N . ALA A 1 100 ? 6.996 4.312 9.898 1 87 100 ALA A N 1
ATOM 716 C CA . ALA A 1 100 ? 6.734 3.076 10.625 1 87 100 ALA A CA 1
ATOM 717 C C . ALA A 1 100 ? 5.781 2.174 9.844 1 87 100 ALA A C 1
ATOM 719 O O . ALA A 1 100 ? 6.016 0.968 9.727 1 87 100 ALA A O 1
ATOM 720 N N . THR A 1 101 ? 4.777 2.777 9.352 1 89.44 101 THR A N 1
ATOM 721 C CA . THR A 1 101 ? 3.797 2.031 8.578 1 89.44 101 THR A CA 1
ATOM 722 C C . THR A 1 101 ? 4.453 1.381 7.359 1 89.44 101 THR A C 1
ATOM 724 O O . THR A 1 101 ? 4.258 0.19 7.105 1 89.44 101 THR A O 1
ATOM 727 N N . GLY A 1 102 ? 5.266 2.162 6.723 1 87.69 102 GLY A N 1
ATOM 728 C CA . GLY A 1 102 ? 5.926 1.645 5.535 1 87.69 102 GLY A CA 1
ATOM 729 C C . GLY A 1 102 ? 6.879 0.503 5.828 1 87.69 102 GLY A C 1
ATOM 730 O O . GLY A 1 102 ? 6.895 -0.5 5.113 1 87.69 102 GLY A O 1
ATOM 731 N N . THR A 1 103 ? 7.609 0.629 6.82 1 86.75 103 THR A N 1
ATOM 732 C CA . THR A 1 103 ? 8.609 -0.372 7.176 1 86.75 103 THR A CA 1
ATOM 733 C C . THR A 1 103 ? 7.938 -1.66 7.645 1 86.75 103 THR A C 1
ATOM 735 O O . THR A 1 103 ? 8.328 -2.754 7.227 1 86.75 103 THR A O 1
ATOM 738 N N . VAL A 1 104 ? 6.945 -1.485 8.445 1 88.81 104 VAL A N 1
ATOM 739 C CA . VAL A 1 104 ? 6.227 -2.65 8.961 1 88.81 104 VAL A CA 1
ATOM 740 C C . VAL A 1 104 ? 5.488 -3.344 7.816 1 88.81 104 VAL A C 1
ATOM 742 O O . VAL A 1 104 ? 5.457 -4.574 7.746 1 88.81 104 VAL A O 1
ATOM 745 N N . LEU A 1 105 ? 4.949 -2.535 6.992 1 90.06 105 LEU A N 1
ATOM 746 C CA . LEU A 1 105 ? 4.246 -3.062 5.828 1 90.06 105 LEU A CA 1
ATOM 747 C C . LEU A 1 105 ? 5.184 -3.891 4.953 1 90.06 105 LEU A C 1
ATOM 749 O O . LEU A 1 105 ? 4.852 -5.016 4.574 1 90.06 105 LEU A O 1
ATOM 753 N N . ALA A 1 106 ? 6.332 -3.318 4.664 1 86.69 106 ALA A N 1
ATOM 754 C CA . ALA A 1 106 ? 7.297 -3.992 3.801 1 86.69 106 ALA A CA 1
ATOM 755 C C . ALA A 1 106 ? 7.734 -5.324 4.402 1 86.69 106 ALA A C 1
ATOM 757 O O . ALA A 1 106 ? 7.75 -6.348 3.717 1 86.69 106 ALA A O 1
ATOM 758 N N . PHE A 1 107 ? 8.023 -5.281 5.629 1 88.38 107 PHE A N 1
ATOM 759 C CA . PHE A 1 107 ? 8.477 -6.496 6.305 1 88.38 107 PHE A CA 1
ATOM 760 C C . PHE A 1 107 ? 7.352 -7.527 6.367 1 88.38 107 PHE A C 1
ATOM 762 O O . PHE A 1 107 ? 7.574 -8.711 6.102 1 88.38 107 PHE A O 1
ATOM 769 N N . ALA A 1 108 ? 6.203 -7.082 6.785 1 90.12 108 ALA A N 1
ATOM 770 C CA . ALA A 1 108 ? 5.066 -7.992 6.914 1 90.12 108 ALA A CA 1
ATOM 771 C C . ALA A 1 108 ? 4.715 -8.617 5.566 1 90.12 108 ALA A C 1
ATOM 773 O O . ALA A 1 108 ? 4.426 -9.812 5.488 1 90.12 108 ALA A O 1
ATOM 774 N N . THR A 1 109 ? 4.688 -7.859 4.562 1 86.31 109 THR A N 1
ATOM 775 C CA . THR A 1 109 ? 4.379 -8.375 3.234 1 86.31 109 THR A CA 1
ATOM 776 C C . THR A 1 109 ? 5.426 -9.391 2.789 1 86.31 109 THR A C 1
ATOM 778 O O . THR A 1 109 ? 5.09 -10.438 2.236 1 86.31 109 THR A O 1
ATOM 781 N N . GLY A 1 110 ? 6.75 -9.062 3.043 1 84.38 110 GLY A N 1
ATOM 782 C CA . GLY A 1 110 ? 7.805 -10.016 2.74 1 84.38 110 GLY A CA 1
ATOM 783 C C . GLY A 1 110 ? 7.664 -11.32 3.5 1 84.38 110 GLY A C 1
ATOM 784 O O . GLY A 1 110 ? 7.844 -12.398 2.93 1 84.38 110 GLY A O 1
ATOM 785 N N . LEU A 1 111 ? 7.305 -11.18 4.703 1 87.81 111 LEU A N 1
ATOM 786 C CA . LEU A 1 111 ? 7.113 -12.359 5.547 1 87.81 111 LEU A CA 1
ATOM 787 C C . LEU A 1 111 ? 5.922 -13.18 5.07 1 87.81 111 LEU A C 1
ATOM 789 O O . LEU A 1 111 ? 5.977 -14.414 5.066 1 87.81 111 LEU A O 1
ATOM 793 N N . GLY A 1 112 ? 4.859 -12.547 4.789 1 87 112 GLY A N 1
ATOM 794 C CA . GLY A 1 112 ? 3.693 -13.234 4.254 1 87 112 GLY A CA 1
ATOM 795 C C . GLY A 1 112 ? 3.986 -14.008 2.984 1 87 112 GLY A C 1
ATOM 796 O O . GLY A 1 112 ? 3.537 -15.148 2.828 1 87 112 GLY A O 1
ATOM 797 N N . LEU A 1 113 ? 4.699 -13.406 2.115 1 79.75 113 LEU A N 1
ATOM 798 C CA . LEU A 1 113 ? 5.078 -14.062 0.865 1 79.75 113 LEU A CA 1
ATOM 799 C C . LEU A 1 113 ? 6.012 -15.234 1.126 1 79.75 113 LEU A C 1
ATOM 801 O O . LEU A 1 113 ? 5.914 -16.266 0.464 1 79.75 113 LEU A O 1
ATOM 805 N N . PHE A 1 114 ? 6.918 -15 2.047 1 83.69 114 PHE A N 1
ATOM 806 C CA . PHE A 1 114 ? 7.828 -16.078 2.414 1 83.69 114 PHE A CA 1
ATOM 807 C C . PHE A 1 114 ? 7.059 -17.281 2.943 1 83.69 114 PHE A C 1
ATOM 809 O O . PHE A 1 114 ? 7.32 -18.422 2.543 1 83.69 114 PHE A O 1
ATOM 816 N N . PHE A 1 115 ? 6.117 -17.047 3.83 1 87.81 115 PHE A N 1
ATOM 817 C CA . PHE A 1 115 ? 5.297 -18.125 4.371 1 87.81 115 PHE A CA 1
ATOM 818 C C . PHE A 1 115 ? 4.477 -18.797 3.27 1 87.81 115 PHE A C 1
ATOM 820 O O . PHE A 1 115 ? 4.285 -20 3.277 1 87.81 115 PHE A O 1
ATOM 827 N N . ALA A 1 116 ? 4.008 -18.016 2.361 1 84.38 116 ALA A N 1
ATOM 828 C CA . ALA A 1 116 ? 3.184 -18.516 1.268 1 84.38 116 ALA A CA 1
ATOM 829 C C . ALA A 1 116 ? 3.979 -19.469 0.374 1 84.38 116 ALA A C 1
ATOM 831 O O . ALA A 1 116 ? 3.414 -20.375 -0.221 1 84.38 116 ALA A O 1
ATOM 832 N N . ARG A 1 117 ? 5.277 -19.266 0.341 1 78.88 117 ARG A N 1
ATOM 833 C CA . ARG A 1 117 ? 6.129 -20.078 -0.521 1 78.88 117 ARG A CA 1
ATOM 834 C C . ARG A 1 117 ? 6.441 -21.422 0.129 1 78.88 117 ARG A C 1
ATOM 836 O O . ARG A 1 117 ? 6.887 -22.359 -0.544 1 78.88 117 ARG A O 1
ATOM 843 N N . LEU A 1 118 ? 6.164 -21.547 1.31 1 85.56 118 LEU A N 1
AT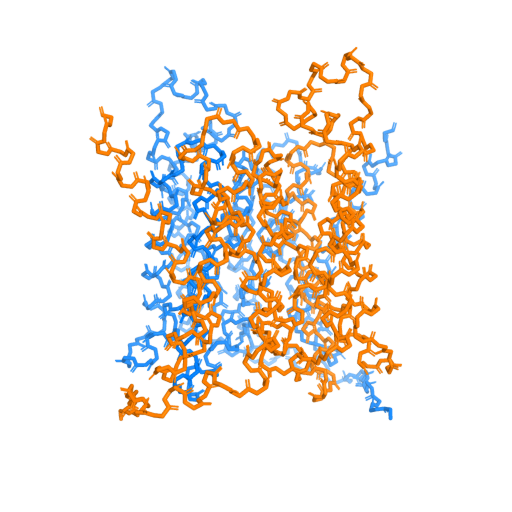OM 844 C CA . LEU A 1 118 ? 6.578 -22.734 2.053 1 85.56 118 LEU A CA 1
ATOM 845 C C . LEU A 1 118 ? 5.578 -23.875 1.86 1 85.56 118 LEU A C 1
ATOM 847 O O . LEU A 1 118 ? 5.902 -25.031 2.109 1 85.56 118 LEU A O 1
ATOM 851 N N . SER A 1 119 ? 4.375 -23.5 1.414 1 85.75 119 SER A N 1
ATOM 852 C CA . SER A 1 119 ? 3.375 -24.547 1.202 1 85.75 119 SER A CA 1
ATOM 853 C C . SER A 1 119 ? 2.328 -24.109 0.181 1 85.75 119 SER A C 1
ATOM 855 O O . SER A 1 119 ? 2.037 -22.922 0.054 1 85.75 119 SER A O 1
ATOM 857 N N . SER A 1 120 ? 1.826 -25.109 -0.447 1 85.19 120 SER A N 1
ATOM 858 C CA . SER A 1 120 ? 0.765 -24.828 -1.411 1 85.19 120 SER A CA 1
ATOM 859 C C . SER A 1 120 ? -0.48 -24.281 -0.721 1 85.19 120 SER A C 1
ATOM 861 O O . SER A 1 120 ? -1.151 -23.406 -1.252 1 85.19 120 SER A O 1
ATOM 863 N N . SER A 1 121 ? -0.705 -24.859 0.371 1 87.31 121 SER A N 1
ATOM 864 C CA . SER A 1 121 ? -1.857 -24.391 1.136 1 87.31 121 SER A CA 1
ATOM 865 C C . SER A 1 121 ? -1.695 -22.938 1.547 1 87.31 121 SER A C 1
ATOM 867 O O . SER A 1 121 ? -2.654 -22.156 1.499 1 87.31 121 SER A O 1
ATOM 869 N N . ALA A 1 122 ? -0.556 -22.594 1.906 1 86.12 122 ALA A N 1
ATOM 870 C CA . ALA A 1 122 ? -0.274 -21.219 2.275 1 86.12 122 ALA A CA 1
ATOM 871 C C . ALA A 1 122 ? -0.376 -20.297 1.063 1 86.12 122 ALA A C 1
ATOM 873 O O . ALA A 1 122 ? -0.854 -19.156 1.175 1 86.12 122 ALA A O 1
ATOM 874 N N . SER A 1 123 ? -0.005 -20.797 0.014 1 81.88 123 SER A N 1
ATOM 875 C CA . SER A 1 123 ? -0.105 -20.031 -1.224 1 81.88 123 SER A CA 1
ATOM 876 C C . SER A 1 123 ? -1.561 -19.797 -1.604 1 81.88 123 SER A C 1
ATOM 878 O O . SER A 1 123 ? -1.923 -18.688 -2.008 1 81.88 123 SER A O 1
ATOM 880 N N . GLN A 1 124 ? -2.312 -20.766 -1.502 1 82.25 124 GLN A N 1
ATOM 881 C CA . GLN A 1 124 ? -3.738 -20.641 -1.79 1 82.25 124 GLN A CA 1
ATOM 882 C C . GLN A 1 124 ? -4.406 -19.656 -0.828 1 82.25 124 GLN A C 1
ATOM 884 O O . GLN A 1 124 ? -5.277 -18.891 -1.229 1 82.25 124 GLN A O 1
ATOM 889 N N . GLN A 1 125 ? -4 -19.766 0.335 1 83.56 125 GLN A N 1
ATOM 890 C CA . GLN A 1 125 ? -4.555 -18.875 1.341 1 83.56 125 GLN A CA 1
ATOM 891 C C . GLN A 1 125 ? -4.195 -17.422 1.037 1 83.56 125 GLN A C 1
ATOM 893 O O . GLN A 1 125 ? -5.008 -16.516 1.247 1 83.56 125 GLN A O 1
ATOM 898 N N . MET A 1 126 ? -3.049 -17.203 0.592 1 80.19 126 MET A N 1
ATOM 899 C CA . MET A 1 126 ? -2.629 -15.867 0.2 1 80.19 126 MET A CA 1
ATOM 900 C C . MET A 1 126 ? -3.529 -15.312 -0.898 1 80.19 126 MET A C 1
ATOM 902 O O . MET A 1 126 ? -3.977 -14.164 -0.821 1 80.19 126 MET A O 1
ATOM 906 N N . GLN A 1 127 ? -3.812 -16.109 -1.828 1 77.25 127 GLN A N 1
ATOM 907 C CA . GLN A 1 127 ? -4.688 -15.68 -2.91 1 77.25 127 GLN A CA 1
ATOM 908 C C . GLN A 1 127 ? -6.09 -15.359 -2.389 1 77.25 127 GLN A C 1
ATOM 910 O O . GLN A 1 127 ? -6.691 -14.359 -2.783 1 77.25 127 GLN A O 1
ATOM 915 N N . SER A 1 128 ? -6.48 -16.234 -1.52 1 79.88 128 SER A N 1
ATOM 916 C CA . SER A 1 128 ? -7.805 -16.031 -0.939 1 79.88 128 SER A CA 1
ATOM 917 C C . SER A 1 128 ? -7.879 -14.719 -0.164 1 79.88 128 SER A C 1
ATOM 919 O O . SER A 1 128 ? -8.891 -14.016 -0.212 1 79.88 128 SER A O 1
ATOM 921 N N . ILE A 1 129 ? -6.855 -14.391 0.467 1 81.5 129 ILE A N 1
ATOM 922 C CA . ILE A 1 129 ? -6.812 -13.188 1.287 1 81.5 129 ILE A CA 1
ATOM 923 C C . ILE A 1 129 ? -6.676 -11.961 0.391 1 81.5 129 ILE A C 1
ATOM 925 O O . ILE A 1 129 ? -7.238 -10.898 0.686 1 81.5 129 ILE A O 1
ATOM 929 N N . LEU A 1 130 ? -6 -12.109 -0.672 1 75.38 130 LEU A N 1
ATOM 930 C CA . LEU A 1 130 ? -5.781 -10.984 -1.578 1 75.38 130 LEU A CA 1
ATOM 931 C C . LEU A 1 130 ? -7.059 -10.641 -2.334 1 75.38 130 LEU A C 1
ATOM 933 O O . LEU A 1 130 ? -7.398 -9.469 -2.484 1 75.38 130 LEU A O 1
ATOM 937 N N . PHE A 1 131 ? -7.816 -11.648 -2.709 1 74.81 131 PHE A N 1
ATOM 938 C CA . PHE A 1 131 ? -8.938 -11.406 -3.611 1 74.81 131 PHE A CA 1
ATOM 939 C C . PHE A 1 131 ? -10.266 -11.516 -2.863 1 74.81 131 PHE A C 1
ATOM 941 O O . PHE A 1 131 ? -11.273 -10.961 -3.303 1 74.81 131 PHE A O 1
ATOM 948 N N . GLY A 1 132 ? -10.227 -12.133 -1.791 1 79.25 132 GLY A N 1
ATOM 949 C CA . GLY A 1 132 ? -11.453 -12.336 -1.042 1 79.25 132 GLY A CA 1
ATOM 950 C C . GLY A 1 132 ? -12.328 -13.43 -1.616 1 79.25 132 GLY A C 1
ATOM 951 O O . GLY A 1 132 ? -12.133 -13.859 -2.756 1 79.25 132 GLY A O 1
ATOM 952 N N . SER A 1 133 ? -13.227 -13.992 -0.914 1 81.69 133 SER A N 1
ATOM 953 C CA . SER A 1 133 ? -14.18 -15.023 -1.304 1 81.69 133 SER A CA 1
ATOM 954 C C . SER A 1 133 ? -15.586 -14.695 -0.796 1 81.69 133 SER A C 1
ATOM 956 O O . SER A 1 133 ? -16.188 -15.5 -0.078 1 81.69 133 SER A O 1
ATOM 958 N N . ILE A 1 134 ? -16.047 -13.625 -1.373 1 78.44 134 ILE A N 1
ATOM 959 C CA . ILE A 1 134 ? -17.328 -13.133 -0.849 1 78.44 134 ILE A CA 1
ATOM 960 C C . ILE A 1 134 ? -18.438 -14.117 -1.196 1 78.44 134 ILE A C 1
ATOM 962 O O . ILE A 1 134 ? -19.453 -14.195 -0.49 1 78.44 134 ILE A O 1
ATOM 966 N N . LEU A 1 135 ? -18.25 -14.984 -2.162 1 77.69 135 LEU A N 1
ATOM 967 C CA . LEU A 1 135 ? -19.281 -15.898 -2.625 1 77.69 135 LEU A CA 1
ATOM 968 C C . LEU A 1 135 ? -19.266 -17.188 -1.82 1 77.69 135 LEU A C 1
ATOM 970 O O . LEU A 1 135 ? -20.203 -17.984 -1.894 1 77.69 135 LEU A O 1
ATOM 974 N N . THR A 1 136 ? -18.266 -17.328 -1.018 1 79.62 136 THR A N 1
ATOM 975 C CA . THR A 1 136 ? -18.172 -18.578 -0.266 1 79.62 136 THR A CA 1
ATOM 976 C C . THR A 1 136 ? -18.375 -18.328 1.225 1 79.62 136 THR A C 1
ATOM 978 O O . THR A 1 136 ? -18.047 -19.172 2.055 1 79.62 136 THR A O 1
ATOM 981 N N . ILE A 1 137 ? -18.906 -17.203 1.498 1 84.56 137 ILE A N 1
ATOM 982 C CA . ILE A 1 137 ? -19.125 -16.844 2.893 1 84.56 137 ILE A CA 1
ATOM 983 C C . ILE A 1 137 ? -20.25 -17.688 3.484 1 84.56 137 ILE A C 1
ATOM 985 O O . ILE A 1 137 ? -21.281 -17.906 2.836 1 84.56 137 ILE A O 1
ATOM 989 N N . THR A 1 138 ? -20.016 -18.203 4.637 1 85.06 138 THR A N 1
ATOM 990 C CA . THR A 1 138 ? -21 -19.047 5.316 1 85.06 138 THR A CA 1
ATOM 991 C C . THR A 1 138 ? -21.844 -18.234 6.281 1 85.06 138 THR A C 1
ATOM 993 O O . THR A 1 138 ? -21.516 -17.078 6.594 1 85.06 138 THR A O 1
ATOM 996 N N . THR A 1 139 ? -22.859 -18.828 6.754 1 88.38 139 THR A N 1
ATOM 997 C CA . THR A 1 139 ? -23.766 -18.172 7.699 1 88.38 139 THR A CA 1
ATOM 998 C C . THR A 1 139 ? -23.047 -17.906 9.023 1 88.38 139 THR A C 1
ATOM 1000 O O . THR A 1 139 ? -23.297 -16.891 9.672 1 88.38 139 THR A O 1
ATOM 1003 N N . GLY A 1 140 ? -22.188 -18.781 9.375 1 84.5 140 GLY A N 1
ATOM 1004 C CA . GLY A 1 140 ? -21.406 -18.562 10.578 1 84.5 140 GLY A CA 1
ATOM 1005 C C . GLY A 1 140 ? -20.516 -17.328 10.508 1 84.5 140 GLY A C 1
ATOM 1006 O O . GLY A 1 140 ? -20.422 -16.562 11.469 1 84.5 140 GLY A O 1
ATOM 1007 N N . GLN A 1 141 ? -19.984 -17.125 9.383 1 86.06 141 GLN A N 1
ATOM 1008 C CA . GLN A 1 141 ? -19.141 -15.945 9.188 1 86.06 141 GLN A CA 1
ATOM 1009 C C . GLN A 1 141 ? -19.969 -14.664 9.234 1 86.06 141 GLN A C 1
ATOM 1011 O O . GLN A 1 141 ? -19.516 -13.648 9.758 1 86.06 141 GLN A O 1
ATOM 1016 N N . ILE A 1 142 ? -21.203 -14.742 8.75 1 90.31 142 ILE A N 1
ATOM 1017 C CA . ILE A 1 142 ? -22.078 -13.578 8.727 1 90.31 142 ILE A CA 1
ATOM 1018 C C . ILE A 1 142 ? -22.438 -13.172 10.148 1 90.31 142 ILE A C 1
ATOM 1020 O O . ILE A 1 142 ? -22.469 -11.984 10.477 1 90.31 142 ILE A O 1
ATOM 1024 N N . ILE A 1 143 ? -22.641 -14.156 10.883 1 90.12 143 ILE A N 1
ATOM 1025 C CA . ILE A 1 143 ? -22.953 -13.883 12.281 1 90.12 143 ILE A CA 1
ATOM 1026 C C . ILE A 1 143 ? -21.766 -13.219 12.961 1 90.12 143 ILE A C 1
ATOM 1028 O O . ILE A 1 143 ? -21.922 -12.289 13.75 1 90.12 143 ILE A O 1
ATOM 1032 N N . GLY A 1 144 ? -20.594 -13.695 12.609 1 88.06 144 GLY A N 1
ATOM 1033 C CA . GLY A 1 144 ? -19.375 -13.055 13.117 1 88.06 144 GLY A CA 1
ATOM 1034 C C . GLY A 1 144 ? -19.25 -11.602 12.688 1 88.06 144 GLY A C 1
ATOM 1035 O O . GLY A 1 144 ? -18.875 -10.75 13.492 1 88.06 144 GLY A O 1
ATOM 1036 N N . PHE A 1 145 ? -19.641 -11.328 11.477 1 90.25 145 PHE A N 1
ATOM 1037 C CA . PHE A 1 145 ? -19.609 -9.969 10.961 1 90.25 145 PHE A CA 1
ATOM 1038 C C . PHE A 1 145 ? -20.594 -9.078 11.711 1 90.25 145 PHE A C 1
ATOM 1040 O O . PHE A 1 145 ? -20.25 -7.961 12.102 1 90.25 145 PHE A O 1
ATOM 1047 N N . ALA A 1 146 ? -21.734 -9.641 11.906 1 92.62 146 ALA A N 1
ATOM 1048 C CA . ALA A 1 146 ? -22.797 -8.875 12.555 1 92.62 146 ALA A CA 1
ATOM 1049 C C . ALA A 1 146 ? -22.438 -8.555 14 1 92.62 146 ALA A C 1
ATOM 1051 O O . ALA A 1 146 ? -22.625 -7.43 14.469 1 92.62 146 ALA A O 1
ATOM 1052 N N . VAL A 1 147 ? -21.938 -9.547 14.641 1 92.88 147 VAL A N 1
ATOM 1053 C CA . VAL A 1 147 ? -21.531 -9.359 16.031 1 92.88 147 VAL A CA 1
ATOM 1054 C C . VAL A 1 147 ? -20.422 -8.32 16.109 1 92.88 147 VAL A C 1
ATOM 1056 O O . VAL A 1 147 ? -20.453 -7.441 16.984 1 92.88 147 VAL A O 1
ATOM 1059 N N . PHE A 1 148 ? -19.516 -8.398 15.25 1 91.88 148 PHE A N 1
ATOM 1060 C CA . PHE A 1 148 ? -18.422 -7.438 15.227 1 91.88 148 PHE A CA 1
ATOM 1061 C C . PHE A 1 148 ? -18.938 -6.031 14.961 1 91.88 148 PHE A C 1
ATOM 1063 O O . PHE A 1 148 ? -18.5 -5.07 15.594 1 91.88 148 PHE A O 1
ATOM 1070 N N . ASP A 1 149 ? -19.844 -5.902 14.062 1 92.94 149 ASP A N 1
ATOM 1071 C CA . ASP A 1 149 ? -20.375 -4.59 13.711 1 92.94 149 ASP A CA 1
ATOM 1072 C C . ASP A 1 149 ? -21.109 -3.961 14.898 1 92.94 149 ASP A C 1
ATOM 1074 O O . ASP A 1 149 ? -21.016 -2.754 15.125 1 92.94 149 ASP A O 1
ATOM 1078 N N . VAL A 1 150 ? -21.828 -4.809 15.547 1 93.69 150 VAL A N 1
ATOM 1079 C CA . VAL A 1 150 ? -22.547 -4.305 16.719 1 93.69 150 VAL A CA 1
ATOM 1080 C C . VAL A 1 150 ? -21.547 -3.805 17.75 1 93.69 150 VAL A C 1
ATOM 1082 O O . VAL A 1 150 ? -21.719 -2.729 18.328 1 93.69 150 VAL A O 1
ATOM 1085 N N . LEU A 1 151 ? -20.531 -4.559 17.938 1 93.12 151 LEU A N 1
ATOM 1086 C CA . LEU A 1 151 ? -19.5 -4.164 18.891 1 93.12 151 LEU A CA 1
ATOM 1087 C C . LEU A 1 151 ? -18.781 -2.91 18.406 1 93.12 151 LEU A C 1
ATOM 1089 O O . LEU A 1 151 ? -18.469 -2.023 19.219 1 93.12 151 LEU A O 1
ATOM 1093 N N . LEU A 1 152 ? -18.516 -2.887 17.156 1 91.25 152 LEU A N 1
ATOM 1094 C CA . LEU A 1 152 ? -17.828 -1.741 16.562 1 91.25 152 LEU A CA 1
ATOM 1095 C C . LEU A 1 152 ? -18.656 -0.471 16.719 1 91.25 152 LEU A C 1
ATOM 1097 O O . LEU A 1 152 ? -18.141 0.558 17.156 1 91.25 152 LEU A O 1
ATOM 1101 N N . LEU A 1 153 ? -19.922 -0.558 16.422 1 91.44 153 LEU A N 1
ATOM 1102 C CA . LEU A 1 153 ? -20.797 0.604 16.531 1 91.44 153 LEU A CA 1
ATOM 1103 C C . LEU A 1 153 ? -20.953 1.04 17.984 1 91.44 153 LEU A C 1
ATOM 1105 O O . LEU A 1 153 ? -21 2.236 18.266 1 91.44 153 LEU A O 1
ATOM 1109 N N . ALA A 1 154 ? -21.031 0.046 18.812 1 92.75 154 ALA A N 1
ATOM 1110 C CA . ALA A 1 154 ? -21.141 0.354 20.234 1 92.75 154 ALA A CA 1
ATOM 1111 C C . ALA A 1 154 ? -19.891 1.057 20.75 1 92.75 154 ALA A C 1
ATOM 1113 O O . ALA A 1 154 ? -19.984 2.07 21.438 1 92.75 154 ALA A O 1
ATOM 1114 N N . LEU A 1 155 ? -18.781 0.544 20.359 1 91.5 155 LEU A N 1
ATOM 1115 C CA . LEU A 1 155 ? -17.5 1.131 20.781 1 91.5 155 LEU A CA 1
ATOM 1116 C C . LEU A 1 155 ? -17.328 2.525 20.188 1 91.5 155 LEU A C 1
ATOM 1118 O O . LEU A 1 155 ? -16.906 3.451 20.891 1 91.5 155 LEU A O 1
ATOM 1122 N N . LEU A 1 156 ? -17.656 2.664 18.969 1 90.06 156 LEU A N 1
ATOM 1123 C CA . LEU A 1 156 ? -17.516 3.953 18.297 1 90.06 156 LEU A CA 1
ATOM 1124 C C . LEU A 1 156 ? -18.484 4.98 18.891 1 90.06 156 LEU A C 1
ATOM 1126 O O . LEU A 1 156 ? -18.156 6.164 18.984 1 90.06 156 LEU A O 1
ATOM 1130 N N . ALA A 1 157 ? -19.672 4.48 19.281 1 89.75 157 ALA A N 1
ATOM 1131 C CA . ALA A 1 157 ? -20.641 5.379 19.891 1 89.75 157 ALA A CA 1
ATOM 1132 C C . ALA A 1 157 ? -20.109 5.93 21.219 1 89.75 157 ALA A C 1
ATOM 1134 O O . ALA A 1 157 ? -20.359 7.09 21.562 1 89.75 157 ALA A O 1
ATOM 1135 N N . ILE A 1 158 ? -19.344 5.148 21.875 1 90.44 158 ILE A N 1
ATOM 1136 C CA . ILE A 1 158 ? -18.812 5.535 23.172 1 90.44 158 ILE A CA 1
ATOM 1137 C C . ILE A 1 158 ? -17.656 6.516 22.984 1 90.44 158 ILE A C 1
ATOM 1139 O O . ILE A 1 158 ? -17.547 7.508 23.703 1 90.44 158 ILE A O 1
ATOM 1143 N N . ILE A 1 159 ? -16.875 6.316 22 1 90.62 159 ILE A N 1
ATOM 1144 C CA . ILE A 1 159 ? -15.68 7.137 21.859 1 90.62 159 ILE A CA 1
ATOM 1145 C C . ILE A 1 159 ? -15.844 8.094 20.688 1 90.62 159 ILE A C 1
ATOM 1147 O O . ILE A 1 159 ? -14.867 8.695 20.219 1 90.62 159 ILE A O 1
ATOM 1151 N N . TYR A 1 160 ? -16.984 8.258 20.203 1 89.88 160 TYR A N 1
ATOM 1152 C CA . TYR A 1 160 ? -17.234 9.055 19.016 1 89.88 160 TYR A CA 1
ATOM 1153 C C . TYR A 1 160 ? -16.766 10.484 19.203 1 89.88 160 TYR A C 1
ATOM 1155 O O . TYR A 1 160 ? -16 11.008 18.375 1 89.88 160 TYR A O 1
ATOM 1163 N N . ARG A 1 161 ? -17.109 11.156 20.297 1 89.69 161 ARG A N 1
ATOM 1164 C CA . ARG A 1 161 ? -16.812 12.562 20.516 1 89.69 161 ARG A CA 1
ATOM 1165 C C . ARG A 1 161 ? -15.305 12.781 20.672 1 89.69 161 ARG A C 1
ATOM 1167 O O . ARG A 1 161 ? -14.711 13.578 19.938 1 89.69 161 ARG A O 1
ATOM 1174 N N . PRO A 1 162 ? -14.781 11.961 21.562 1 90.12 162 PRO A N 1
ATOM 1175 C CA . PRO A 1 162 ? -13.336 12.172 21.703 1 90.12 162 PRO A CA 1
ATOM 1176 C C . PRO A 1 162 ? -12.555 11.781 20.453 1 90.12 162 PRO A C 1
ATOM 1178 O O . PRO A 1 162 ? -11.547 12.414 20.125 1 90.12 162 PRO A O 1
ATOM 1181 N N . LEU A 1 163 ? -12.969 10.828 19.75 1 89.88 163 LEU A N 1
ATOM 1182 C CA . LEU A 1 163 ? -12.297 10.406 18.531 1 89.88 163 LEU A CA 1
ATOM 1183 C C . LEU A 1 163 ? -12.445 11.461 17.438 1 89.88 163 LEU A C 1
ATOM 1185 O O . LEU A 1 163 ? -11.484 11.766 16.734 1 89.88 163 LEU A O 1
ATOM 1189 N N . LEU A 1 164 ? -13.609 11.953 17.391 1 90 164 LEU A N 1
ATOM 1190 C CA . LEU A 1 164 ? -13.859 12.992 16.391 1 90 164 LEU A CA 1
ATOM 1191 C C . LEU A 1 164 ? -13.047 14.25 16.703 1 90 164 LEU A C 1
ATOM 1193 O O . LEU A 1 164 ? -12.445 14.844 15.812 1 90 164 LEU A O 1
ATOM 1197 N N . PHE A 1 165 ? -13.016 14.578 17.906 1 88.75 165 PHE A N 1
ATOM 1198 C CA . PHE A 1 165 ? -12.305 15.773 18.328 1 88.75 165 PHE A CA 1
ATOM 1199 C C . PHE A 1 165 ? -10.805 15.617 18.109 1 88.75 165 PHE A C 1
ATOM 1201 O O . PHE A 1 165 ? -10.141 16.547 17.641 1 88.75 165 PHE A O 1
ATOM 1208 N N . SER A 1 166 ? -10.336 14.484 18.375 1 88.12 166 SER A N 1
ATOM 1209 C CA . SER A 1 166 ? -8.906 14.227 18.234 1 88.12 166 SER A CA 1
ATOM 1210 C C . SER A 1 166 ? -8.523 14.117 16.75 1 88.12 166 SER A C 1
ATOM 1212 O O . SER A 1 166 ? -7.363 14.344 16.391 1 88.12 166 SER A O 1
ATOM 1214 N N . SER A 1 167 ? -9.438 13.773 15.953 1 87.06 167 SER A N 1
ATOM 1215 C CA . SER A 1 167 ? -9.18 13.641 14.523 1 87.06 167 SER A CA 1
ATOM 1216 C C . SER A 1 167 ? -9.203 14.992 13.828 1 87.06 167 SER A C 1
ATOM 1218 O O . SER A 1 167 ? -8.469 15.211 12.852 1 87.06 167 SER A O 1
ATOM 1220 N N . LEU A 1 168 ? -9.961 15.906 14.336 1 84.94 168 LEU A N 1
ATOM 1221 C CA . LEU A 1 168 ? -10.125 17.203 13.68 1 84.94 168 LEU A CA 1
ATOM 1222 C C . LEU A 1 168 ? -9.102 18.203 14.188 1 84.94 168 LEU A C 1
ATOM 1224 O O . LEU A 1 168 ? -8.547 18.984 13.406 1 84.94 168 LEU A O 1
ATOM 1228 N N . ASP A 1 169 ? -8.875 18.156 15.5 1 86.5 169 ASP A N 1
ATOM 1229 C CA . ASP A 1 169 ? -7.918 19.062 16.109 1 86.5 169 ASP A CA 1
ATOM 1230 C C . ASP A 1 169 ? -7.195 18.406 17.281 1 86.5 169 ASP A C 1
ATOM 1232 O O . ASP A 1 169 ? -7.645 18.516 18.422 1 86.5 169 ASP A O 1
ATOM 1236 N N . GLU A 1 170 ? -6.105 17.953 16.906 1 83.56 170 GLU A N 1
ATOM 1237 C CA . GLU A 1 170 ? -5.359 17.188 17.906 1 83.56 170 GLU A CA 1
ATOM 1238 C C . GLU A 1 170 ? -4.906 18.094 19.047 1 83.56 170 GLU A C 1
ATOM 1240 O O . GLU A 1 170 ? -4.945 17.688 20.219 1 83.56 170 GLU A O 1
ATOM 1245 N N . GLN A 1 171 ? -4.469 19.266 18.719 1 84.56 171 GLN A N 1
ATOM 1246 C CA . GLN A 1 171 ? -3.939 20.188 19.734 1 84.56 171 GLN A CA 1
ATOM 1247 C C . GLN A 1 171 ? -5.023 20.609 20.719 1 84.56 171 GLN A C 1
ATOM 1249 O O . GLN A 1 171 ? -4.812 20.562 21.938 1 84.56 171 GLN A O 1
ATOM 1254 N N . VAL A 1 172 ? -6.102 20.953 20.172 1 85.19 172 VAL A N 1
ATOM 1255 C CA . VAL A 1 172 ? -7.191 21.406 21.031 1 85.19 172 VAL A CA 1
ATOM 1256 C C . VAL A 1 172 ? -7.742 20.234 21.828 1 85.19 172 VAL A C 1
ATOM 1258 O O . VAL A 1 172 ? -8.094 20.391 23 1 85.19 172 VAL A O 1
ATOM 1261 N N . ALA A 1 173 ? -7.773 19.141 21.188 1 87.06 173 ALA A N 1
ATOM 1262 C CA . ALA A 1 173 ? -8.25 17.953 21.875 1 87.06 173 ALA A CA 1
ATOM 1263 C C . ALA A 1 173 ? -7.348 17.594 23.062 1 87.06 173 ALA A C 1
ATOM 1265 O O . ALA A 1 173 ? -7.832 17.25 24.141 1 87.06 173 ALA A O 1
ATOM 1266 N N . GLN A 1 174 ? -6.086 17.672 22.812 1 87.25 174 GLN A N 1
ATOM 1267 C CA . GLN A 1 174 ? -5.125 17.391 23.875 1 87.25 174 GLN A CA 1
ATOM 1268 C C . GLN A 1 174 ? -5.285 18.375 25.016 1 87.25 174 GLN A C 1
ATOM 1270 O O . GLN A 1 174 ? -5.203 18 26.188 1 87.25 174 GLN A O 1
ATOM 1275 N N . ALA A 1 175 ? -5.547 19.609 24.734 1 89.19 175 ALA A N 1
ATOM 1276 C CA . ALA A 1 175 ? -5.73 20.656 25.719 1 89.19 175 ALA A CA 1
ATOM 1277 C C . ALA A 1 175 ? -6.992 20.422 26.547 1 89.19 175 ALA A C 1
ATOM 1279 O O . ALA A 1 175 ? -7.047 20.766 27.734 1 89.19 175 ALA A O 1
ATOM 1280 N N . LYS A 1 176 ? -7.914 19.781 25.953 1 91.44 176 LYS A N 1
ATOM 1281 C CA . LYS A 1 176 ? -9.18 19.531 26.625 1 91.44 176 LYS A CA 1
ATOM 1282 C C . LYS A 1 176 ? -9.164 18.203 27.375 1 91.44 176 LYS A C 1
ATOM 1284 O O . LYS A 1 176 ? -10.195 17.75 27.859 1 91.44 176 LYS A O 1
ATOM 1289 N N . GLY A 1 177 ? -8.031 17.469 27.359 1 89.56 177 GLY A N 1
ATOM 1290 C CA . GLY A 1 177 ? -7.836 16.297 28.188 1 89.56 177 GLY A CA 1
ATOM 1291 C C . GLY A 1 177 ? -8.086 15 27.438 1 89.56 177 GLY A C 1
ATOM 1292 O O . GLY A 1 177 ? -8.148 13.922 28.031 1 89.56 177 GLY A O 1
ATOM 1293 N N . VAL A 1 178 ? -8.305 15.125 26.234 1 89.31 178 VAL A N 1
ATOM 1294 C CA . VAL A 1 178 ? -8.508 13.906 25.453 1 89.31 178 VAL A CA 1
ATOM 1295 C C . VAL A 1 178 ? -7.188 13.148 25.328 1 89.31 178 VAL A C 1
ATOM 1297 O O . VAL A 1 178 ? -6.172 13.727 24.922 1 89.31 178 VAL A O 1
ATOM 1300 N N . PRO A 1 179 ? -7.195 11.93 25.781 1 89.56 179 PRO A N 1
ATOM 1301 C CA . PRO A 1 179 ? -5.965 11.156 25.609 1 89.56 179 PRO A CA 1
ATOM 1302 C C . PRO A 1 179 ? -5.703 10.758 24.172 1 89.56 179 PRO A C 1
ATOM 1304 O O . PRO A 1 179 ? -6.172 9.711 23.719 1 89.56 179 PRO A O 1
ATOM 1307 N N . ILE A 1 180 ? -4.91 11.406 23.531 1 85.94 180 ILE A N 1
AT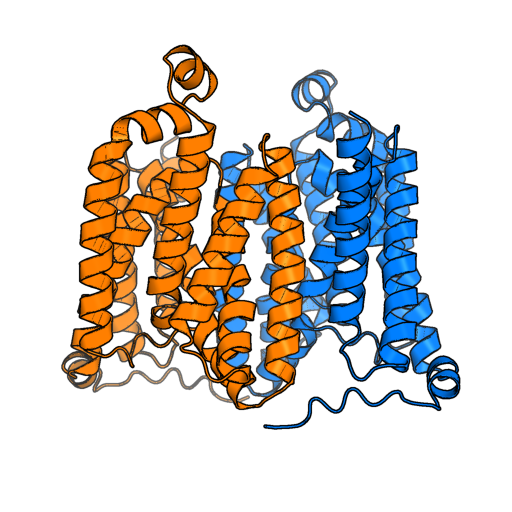OM 1308 C CA . ILE A 1 180 ? -4.656 11.242 22.109 1 85.94 180 ILE A CA 1
ATOM 1309 C C . ILE A 1 180 ? -4.055 9.859 21.844 1 85.94 180 ILE A C 1
ATOM 1311 O O . ILE A 1 180 ? -4.43 9.188 20.875 1 85.94 180 ILE A O 1
ATOM 1315 N N . GLY A 1 181 ? -3.137 9.469 22.688 1 85.06 181 GLY A N 1
ATOM 1316 C CA . GLY A 1 181 ? -2.512 8.164 22.531 1 85.06 181 GLY A CA 1
ATOM 1317 C C . GLY A 1 181 ? -3.504 7.02 22.578 1 85.06 181 GLY A C 1
ATOM 1318 O O . GLY A 1 181 ? -3.451 6.113 21.734 1 85.06 181 GLY A O 1
ATOM 1319 N N . LEU A 1 182 ? -4.367 7.117 23.453 1 87 182 LEU A N 1
ATOM 1320 C CA . LEU A 1 182 ? -5.379 6.078 23.609 1 87 182 LEU A CA 1
ATOM 1321 C C . LEU A 1 182 ? -6.332 6.07 22.406 1 87 182 LEU A C 1
ATOM 1323 O O . LEU A 1 182 ? -6.789 5.012 21.984 1 87 182 LEU A O 1
ATOM 1327 N N . MET A 1 183 ? -6.637 7.258 21.922 1 88.06 183 MET A N 1
ATOM 1328 C CA . MET A 1 183 ? -7.523 7.352 20.766 1 88.06 183 MET A CA 1
ATOM 1329 C C . MET A 1 183 ? -6.859 6.777 19.531 1 88.06 183 MET A C 1
ATOM 1331 O O . MET A 1 183 ? -7.516 6.121 18.719 1 88.06 183 MET A O 1
ATOM 1335 N N . ASN A 1 184 ? -5.586 6.984 19.438 1 86.25 184 ASN A N 1
ATOM 1336 C CA . ASN A 1 184 ? -4.844 6.441 18.312 1 86.25 184 ASN A CA 1
ATOM 1337 C C . ASN A 1 184 ? -4.797 4.914 18.359 1 86.25 184 ASN A C 1
ATOM 1339 O O . ASN A 1 184 ? -5.039 4.254 17.344 1 86.25 184 ASN A O 1
ATOM 1343 N N . VAL A 1 185 ? -4.578 4.449 19.516 1 86.38 185 VAL A N 1
ATOM 1344 C CA . VAL A 1 185 ? -4.488 3.002 19.688 1 86.38 185 VAL A CA 1
ATOM 1345 C C . VAL A 1 185 ? -5.863 2.369 19.484 1 86.38 185 VAL A C 1
ATOM 1347 O O . VAL A 1 185 ? -5.977 1.306 18.859 1 86.38 185 VAL A O 1
ATOM 1350 N N . ALA A 1 186 ? -6.816 3.01 20 1 88.81 186 ALA A N 1
ATOM 1351 C CA . ALA A 1 186 ? -8.18 2.504 19.844 1 88.81 186 ALA A CA 1
ATOM 1352 C C . ALA A 1 186 ? -8.586 2.473 18.375 1 88.81 186 ALA A C 1
ATOM 1354 O O . ALA A 1 186 ? -9.148 1.486 17.906 1 88.81 186 ALA A O 1
ATOM 1355 N N . PHE A 1 187 ? -8.289 3.543 17.703 1 90.38 187 PHE A N 1
ATOM 1356 C CA . PHE A 1 187 ? -8.617 3.625 16.281 1 90.38 187 PHE A CA 1
ATOM 1357 C C . PHE A 1 187 ? -7.914 2.52 15.508 1 90.38 187 PHE A C 1
ATOM 1359 O O . PHE A 1 187 ? -8.539 1.837 14.688 1 90.38 187 PHE A O 1
ATOM 1366 N N . MET A 1 188 ? -6.68 2.338 15.82 1 89.69 188 MET A N 1
ATOM 1367 C CA . MET A 1 188 ? -5.895 1.328 15.117 1 89.69 188 MET A CA 1
ATOM 1368 C C . MET A 1 188 ? -6.41 -0.074 15.422 1 89.69 188 MET A C 1
ATOM 1370 O O . MET A 1 188 ? -6.445 -0.934 14.539 1 89.69 188 MET A O 1
ATOM 1374 N N . ALA A 1 189 ? -6.77 -0.272 16.594 1 90.88 189 ALA A N 1
ATOM 1375 C CA . ALA A 1 189 ? -7.301 -1.568 17.016 1 90.88 189 ALA A CA 1
ATOM 1376 C C . ALA A 1 189 ? -8.625 -1.867 16.297 1 90.88 189 ALA A C 1
ATOM 1378 O O . ALA A 1 189 ? -8.852 -2.992 15.859 1 90.88 189 ALA A O 1
ATOM 1379 N N . ILE A 1 190 ? -9.453 -0.911 16.234 1 92.81 190 ILE A N 1
ATOM 1380 C CA . ILE A 1 190 ? -10.734 -1.066 15.57 1 92.81 190 ILE A CA 1
ATOM 1381 C C . ILE A 1 190 ? -10.508 -1.328 14.078 1 92.81 190 ILE A C 1
ATOM 1383 O O . ILE A 1 190 ? -11.156 -2.197 13.492 1 92.81 190 ILE A O 1
ATOM 1387 N N . MET A 1 191 ? -9.602 -0.583 13.539 1 92.5 191 MET A N 1
ATOM 1388 C CA . MET A 1 191 ? -9.281 -0.769 12.125 1 92.5 191 MET A CA 1
ATOM 1389 C C . MET A 1 191 ? -8.758 -2.178 11.867 1 92.5 191 MET A C 1
ATOM 1391 O O . MET A 1 191 ? -9.117 -2.803 10.867 1 92.5 191 MET A O 1
ATOM 1395 N N . ALA A 1 192 ? -7.914 -2.58 12.773 1 92.81 192 ALA A N 1
ATOM 1396 C CA . ALA A 1 192 ? -7.402 -3.943 12.672 1 92.81 192 ALA A CA 1
ATOM 1397 C C . ALA A 1 192 ? -8.539 -4.961 12.734 1 92.81 192 ALA A C 1
ATOM 1399 O O . ALA A 1 192 ? -8.516 -5.969 12.023 1 92.81 192 ALA A O 1
ATOM 1400 N N . GLY A 1 193 ? -9.477 -4.723 13.578 1 92.56 193 GLY A N 1
ATOM 1401 C CA . GLY A 1 193 ? -10.648 -5.586 13.656 1 92.56 193 GLY A CA 1
ATOM 1402 C C . GLY A 1 193 ? -11.461 -5.609 12.383 1 92.56 193 GLY A C 1
ATOM 1403 O O . GLY A 1 193 ? -11.867 -6.68 11.922 1 92.56 193 GLY A O 1
ATOM 1404 N N . VAL A 1 194 ? -11.68 -4.484 11.828 1 92.19 194 VAL A N 1
ATOM 1405 C CA . VAL A 1 194 ? -12.438 -4.375 10.586 1 92.19 194 VAL A CA 1
ATOM 1406 C C . VAL A 1 194 ? -11.727 -5.145 9.477 1 92.19 194 VAL A C 1
ATOM 1408 O O . VAL A 1 194 ? -12.359 -5.902 8.734 1 92.19 194 VAL A O 1
ATOM 1411 N N . ILE A 1 195 ? -10.484 -5.008 9.398 1 88.62 195 ILE A N 1
ATOM 1412 C CA . ILE A 1 195 ? -9.68 -5.664 8.367 1 88.62 195 ILE A CA 1
ATOM 1413 C C . ILE A 1 195 ? -9.727 -7.18 8.57 1 88.62 195 ILE A C 1
ATOM 1415 O O . ILE A 1 195 ? -9.914 -7.934 7.609 1 88.62 195 ILE A O 1
ATOM 1419 N N . THR A 1 196 ? -9.586 -7.586 9.805 1 88.62 196 THR A N 1
ATOM 1420 C CA . THR A 1 196 ? -9.547 -9.008 10.125 1 88.62 196 THR A CA 1
ATOM 1421 C C . THR A 1 196 ? -10.852 -9.695 9.711 1 88.62 196 THR A C 1
ATOM 1423 O O . THR A 1 196 ? -10.828 -10.812 9.203 1 88.62 196 THR A O 1
ATOM 1426 N N . ILE A 1 197 ? -11.883 -8.984 9.891 1 86.25 197 ILE A N 1
ATOM 1427 C CA . ILE A 1 197 ? -13.18 -9.609 9.648 1 86.25 197 ILE A CA 1
ATOM 1428 C C . ILE A 1 197 ? -13.562 -9.453 8.18 1 86.25 197 ILE A C 1
ATOM 1430 O O . ILE A 1 197 ? -14.219 -10.328 7.609 1 86.25 197 ILE A O 1
ATOM 1434 N N . ALA A 1 198 ? -13.195 -8.438 7.57 1 89.19 198 ALA A N 1
ATOM 1435 C CA . ALA A 1 198 ? -13.688 -8.109 6.234 1 89.19 198 ALA A CA 1
ATOM 1436 C C . ALA A 1 198 ? -12.773 -8.68 5.156 1 89.19 198 ALA A C 1
ATOM 1438 O O . ALA A 1 198 ? -13.227 -8.984 4.051 1 89.19 198 ALA A O 1
ATOM 1439 N N . VAL A 1 199 ? -11.555 -8.867 5.387 1 88.19 199 VAL A N 1
ATOM 1440 C CA . VAL A 1 199 ? -10.555 -9.203 4.375 1 88.19 199 VAL A CA 1
ATOM 1441 C C . VAL A 1 199 ? -10.852 -10.594 3.801 1 88.19 199 VAL A C 1
ATOM 1443 O O . VAL A 1 199 ? -10.82 -10.789 2.584 1 88.19 199 VAL A O 1
ATOM 1446 N N . PRO A 1 200 ? -11.172 -11.57 4.684 1 86.69 200 PRO A N 1
ATOM 1447 C CA . PRO A 1 200 ? -11.484 -12.875 4.09 1 86.69 200 PRO A CA 1
ATOM 1448 C C . PRO A 1 200 ? -12.672 -12.82 3.135 1 86.69 200 PRO A C 1
ATOM 1450 O O . PRO A 1 200 ? -12.742 -13.602 2.184 1 86.69 200 PRO A O 1
ATOM 1453 N N . ALA A 1 201 ? -13.547 -11.867 3.326 1 85.31 201 ALA A N 1
ATOM 1454 C CA . ALA A 1 201 ? -14.742 -11.75 2.498 1 85.31 201 ALA A CA 1
ATOM 1455 C C . ALA A 1 201 ? -14.461 -10.961 1.227 1 85.31 201 ALA A C 1
ATOM 1457 O O . ALA A 1 201 ? -14.758 -11.414 0.122 1 85.31 201 ALA A O 1
ATOM 1458 N N . VAL A 1 202 ? -13.812 -9.852 1.375 1 85.88 202 VAL A N 1
ATOM 1459 C CA . VAL A 1 202 ? -13.734 -8.945 0.234 1 85.88 202 VAL A CA 1
ATOM 1460 C C . VAL A 1 202 ? -12.297 -8.922 -0.299 1 85.88 202 VAL A C 1
ATOM 1462 O O . VAL A 1 202 ? -12.062 -8.516 -1.44 1 85.88 202 VAL A O 1
ATOM 1465 N N . GLY A 1 203 ? -11.367 -9.383 0.529 1 85.44 203 GLY A N 1
ATOM 1466 C CA . GLY A 1 203 ? -9.977 -9.344 0.116 1 85.44 203 GLY A CA 1
ATOM 1467 C C . GLY A 1 203 ? -9.258 -8.078 0.535 1 85.44 203 GLY A C 1
ATOM 1468 O O . GLY A 1 203 ? -9.898 -7.043 0.756 1 85.44 203 GLY A O 1
ATOM 1469 N N . THR A 1 204 ? -7.945 -8.086 0.585 1 82.88 204 THR A N 1
ATOM 1470 C CA . THR A 1 204 ? -7.129 -6.961 1.014 1 82.88 204 THR A CA 1
ATOM 1471 C C . THR A 1 204 ? -7.18 -5.836 -0.017 1 82.88 204 THR A C 1
ATOM 1473 O O . THR A 1 204 ? -7.109 -4.656 0.338 1 82.88 204 THR A O 1
ATOM 1476 N N . LEU A 1 205 ? -7.309 -6.168 -1.201 1 74.88 205 LEU A N 1
ATOM 1477 C CA . LEU A 1 205 ? -7.332 -5.18 -2.273 1 74.88 205 LEU A CA 1
ATOM 1478 C C . LEU A 1 205 ? -8.602 -4.34 -2.213 1 74.88 205 LEU A C 1
ATOM 1480 O O . LEU A 1 205 ? -8.547 -3.115 -2.336 1 74.88 205 LEU A O 1
ATOM 1484 N N . LEU A 1 206 ? -9.688 -5.035 -1.926 1 80.88 206 LEU A N 1
ATOM 1485 C CA . LEU A 1 206 ? -10.992 -4.395 -2.002 1 80.88 206 LEU A CA 1
ATOM 1486 C C . LEU A 1 206 ? -11.305 -3.635 -0.715 1 80.88 206 LEU A C 1
ATOM 1488 O O . LEU A 1 206 ? -11.961 -2.592 -0.747 1 80.88 206 LEU A O 1
ATOM 1492 N N . ILE A 1 207 ? -10.805 -4.172 0.348 1 86.88 207 ILE A N 1
ATOM 1493 C CA . ILE A 1 207 ? -11.18 -3.564 1.619 1 86.88 207 ILE A CA 1
ATOM 1494 C C . ILE A 1 207 ? -10.648 -2.133 1.683 1 86.88 207 ILE A C 1
ATOM 1496 O O . ILE A 1 207 ? -11.344 -1.23 2.158 1 86.88 207 ILE A O 1
ATOM 1500 N N . PHE A 1 208 ? -9.469 -1.965 1.229 1 88.5 208 PHE A N 1
ATOM 1501 C CA . PHE A 1 208 ? -8.883 -0.631 1.225 1 88.5 208 PHE A CA 1
ATOM 1502 C C . PHE A 1 208 ? -9.695 0.317 0.354 1 88.5 208 PHE A C 1
ATOM 1504 O O . PHE A 1 208 ? -9.984 1.445 0.758 1 88.5 208 PHE A O 1
ATOM 1511 N N . ALA A 1 209 ? -10.133 -0.134 -0.788 1 88.69 209 ALA A N 1
ATOM 1512 C CA . ALA A 1 209 ? -10.945 0.68 -1.689 1 88.69 209 ALA A CA 1
ATOM 1513 C C . ALA A 1 209 ? -12.273 1.051 -1.045 1 88.69 209 ALA A C 1
ATOM 1515 O O . ALA A 1 209 ? -12.75 2.178 -1.194 1 88.69 209 ALA A O 1
ATOM 1516 N N . LEU A 1 210 ? -12.797 0.156 -0.341 1 90.69 210 LEU A N 1
ATOM 1517 C CA . LEU A 1 210 ? -14.117 0.355 0.257 1 90.69 210 LEU A CA 1
ATOM 1518 C C . LEU A 1 210 ? -14.039 1.323 1.433 1 90.69 210 LEU A C 1
ATOM 1520 O O . LEU A 1 210 ? -14.984 2.076 1.686 1 90.69 210 LEU A O 1
ATOM 1524 N N . VAL A 1 211 ? -12.922 1.277 2.074 1 91.69 211 VAL A N 1
ATOM 1525 C CA . VAL A 1 211 ? -12.773 2.125 3.254 1 91.69 211 VAL A CA 1
ATOM 1526 C C . VAL A 1 211 ? -12.484 3.561 2.826 1 91.69 211 VAL A C 1
ATOM 1528 O O . VAL A 1 211 ? -13.039 4.508 3.387 1 91.69 211 VAL A O 1
ATOM 1531 N N . ILE A 1 212 ? -11.742 3.76 1.779 1 91.69 212 ILE A N 1
ATOM 1532 C CA . ILE A 1 212 ? -11.195 5.082 1.481 1 91.69 212 ILE A CA 1
ATOM 1533 C C . ILE A 1 212 ? -12.055 5.766 0.42 1 91.69 212 ILE A C 1
ATOM 1535 O O . ILE A 1 212 ? -12.492 6.902 0.605 1 91.69 212 ILE A O 1
ATOM 1539 N N . THR A 1 213 ? -12.391 5.109 -0.648 1 91.75 213 THR A N 1
ATOM 1540 C CA . THR A 1 213 ? -12.953 5.758 -1.827 1 91.75 213 THR A CA 1
ATOM 1541 C C . THR A 1 213 ? -14.367 6.266 -1.543 1 91.75 213 THR A C 1
ATOM 1543 O O . THR A 1 213 ? -14.68 7.426 -1.812 1 91.75 213 THR A O 1
ATOM 1546 N N . PRO A 1 214 ? -15.188 5.426 -0.99 1 93.62 214 PRO A N 1
ATOM 1547 C CA . PRO A 1 214 ? -16.516 5.953 -0.678 1 93.62 214 PRO A CA 1
ATOM 1548 C C . PRO A 1 214 ? -16.484 7.074 0.36 1 93.62 214 PRO A C 1
ATOM 1550 O O . PRO A 1 214 ? -17.266 8.016 0.283 1 93.62 214 PRO A O 1
ATOM 1553 N N . ALA A 1 215 ? -15.586 6.887 1.315 1 93.69 215 ALA A N 1
ATOM 1554 C CA . ALA A 1 215 ? -15.438 7.934 2.324 1 93.69 215 ALA A CA 1
ATOM 1555 C C . ALA A 1 215 ? -14.945 9.234 1.695 1 93.69 215 ALA A C 1
ATOM 1557 O O . ALA A 1 215 ? -15.391 10.32 2.08 1 93.69 215 ALA A O 1
ATOM 1558 N N . ALA A 1 216 ? -14.07 9.133 0.781 1 92.06 216 ALA A N 1
ATOM 1559 C CA . ALA A 1 216 ? -13.586 10.305 0.059 1 92.06 216 ALA A CA 1
ATOM 1560 C C . ALA A 1 216 ? -14.711 10.984 -0.708 1 92.06 216 ALA A C 1
ATOM 1562 O O . ALA A 1 216 ? -14.805 12.211 -0.731 1 92.06 216 ALA A O 1
ATOM 1563 N N . THR A 1 217 ? -15.531 10.203 -1.274 1 93.5 217 THR A N 1
ATOM 1564 C CA . THR A 1 217 ? -16.688 10.727 -1.997 1 93.5 217 THR A CA 1
ATOM 1565 C C . THR A 1 217 ? -17.672 11.391 -1.037 1 93.5 217 THR A C 1
ATOM 1567 O O . THR A 1 217 ? -18.188 12.477 -1.318 1 93.5 217 THR A O 1
ATOM 1570 N N . ALA A 1 218 ? -17.891 10.734 0.046 1 94.25 218 ALA A N 1
ATOM 1571 C CA . ALA A 1 218 ? -18.828 11.25 1.046 1 94.25 218 ALA A CA 1
ATOM 1572 C C . ALA A 1 218 ? -18.344 12.586 1.603 1 94.25 218 ALA A C 1
ATOM 1574 O O . ALA A 1 218 ? -19.156 13.469 1.898 1 94.25 218 ALA A O 1
ATOM 1575 N N . ASN A 1 219 ? -17.062 12.758 1.729 1 91 219 ASN A N 1
ATOM 1576 C CA . ASN A 1 219 ? -16.5 13.992 2.256 1 91 219 ASN A CA 1
ATOM 1577 C C . ASN A 1 219 ? -16.719 15.164 1.301 1 91 219 ASN A C 1
ATOM 1579 O O . ASN A 1 219 ? -16.75 16.328 1.726 1 91 219 ASN A O 1
ATOM 1583 N N . ILE A 1 220 ? -16.812 14.844 0.051 1 89.75 220 ILE A N 1
ATOM 1584 C CA . ILE A 1 220 ? -17.094 15.883 -0.939 1 89.75 220 ILE A CA 1
ATOM 1585 C C . ILE A 1 220 ? -18.562 16.297 -0.858 1 89.75 220 ILE A C 1
ATOM 1587 O O . ILE A 1 220 ? -18.891 17.469 -1.026 1 89.75 220 ILE A O 1
ATOM 1591 N N . LEU A 1 221 ? -19.406 15.352 -0.502 1 91.25 221 LEU A N 1
ATOM 1592 C CA . LEU A 1 221 ? -20.844 15.555 -0.599 1 91.25 221 LEU A CA 1
ATOM 1593 C C . LEU A 1 221 ? -21.422 15.984 0.745 1 91.25 221 LEU A C 1
ATOM 1595 O O . LEU A 1 221 ? -22.469 16.641 0.796 1 91.25 221 LEU A O 1
ATOM 1599 N N . ALA A 1 222 ? -20.719 15.594 1.784 1 87.94 222 ALA A N 1
ATOM 1600 C CA . ALA A 1 222 ? -21.312 15.75 3.105 1 87.94 222 ALA A CA 1
ATOM 1601 C C . ALA A 1 222 ? -20.812 17.016 3.787 1 87.94 222 ALA A C 1
ATOM 1603 O O . ALA A 1 222 ? -19.672 17.438 3.576 1 87.94 222 ALA A O 1
ATOM 1604 N N . GLY A 1 223 ? -21.672 17.562 4.582 1 87.38 223 GLY A N 1
ATOM 1605 C CA . GLY A 1 223 ? -21.344 18.766 5.32 1 87.38 223 GLY A CA 1
ATOM 1606 C C . GLY A 1 223 ? -21.062 18.516 6.789 1 87.38 223 GLY A C 1
ATOM 1607 O O . GLY A 1 223 ? -20.688 19.422 7.527 1 87.38 223 GLY A O 1
ATOM 1608 N N . SER A 1 224 ? -21.375 17.297 7.219 1 92.12 224 SER A N 1
ATOM 1609 C CA . SER A 1 224 ? -21.141 16.922 8.609 1 92.12 224 SER A CA 1
ATOM 1610 C C . SER A 1 224 ? -20.547 15.523 8.719 1 92.12 224 SER A C 1
ATOM 1612 O O . SER A 1 224 ? -20.688 14.711 7.812 1 92.12 224 SER A O 1
ATOM 1614 N N . PRO A 1 225 ? -19.859 15.305 9.812 1 91.12 225 PRO A N 1
ATOM 1615 C CA . PRO A 1 225 ? -19.219 14.008 9.984 1 91.12 225 PRO A CA 1
ATOM 1616 C C . PRO A 1 225 ? -20.203 12.844 9.961 1 91.12 225 PRO A C 1
ATOM 1618 O O . PRO A 1 225 ? -19.953 11.828 9.312 1 91.12 225 PRO A O 1
ATOM 1621 N N . PHE A 1 226 ? -21.297 13.039 10.602 1 92.06 226 PHE A N 1
ATOM 1622 C CA . PHE A 1 226 ? -22.281 11.969 10.664 1 92.06 226 PHE A CA 1
ATOM 1623 C C . PHE A 1 226 ? -22.875 11.703 9.289 1 92.06 226 PHE A C 1
ATOM 1625 O O . PHE A 1 226 ? -23.062 10.547 8.898 1 92.06 226 PHE A O 1
ATOM 1632 N N . LYS A 1 227 ? -23.203 12.695 8.586 1 94.31 227 LYS A N 1
ATOM 1633 C CA . LYS A 1 227 ? -23.734 12.547 7.23 1 94.31 227 LYS A CA 1
ATOM 1634 C C . LYS A 1 227 ? -22.703 11.875 6.32 1 94.31 227 LYS A C 1
ATOM 1636 O O . LYS A 1 227 ? -23.062 11.07 5.457 1 94.31 227 LYS A O 1
ATOM 1641 N N . ALA A 1 228 ? -21.469 12.219 6.574 1 94.25 228 ALA A N 1
ATOM 1642 C CA . ALA A 1 228 ? -20.406 11.641 5.766 1 94.25 228 ALA A CA 1
ATOM 1643 C C . ALA A 1 228 ? -20.297 10.133 6 1 94.25 228 ALA A C 1
ATOM 1645 O O . ALA A 1 228 ? -20.109 9.367 5.055 1 94.25 228 ALA A O 1
ATOM 1646 N N . MET A 1 229 ? -20.469 9.781 7.223 1 94.62 229 MET A N 1
ATOM 1647 C CA . MET A 1 229 ? -20.375 8.367 7.562 1 94.62 229 MET A CA 1
ATOM 1648 C C . MET A 1 229 ? -21.531 7.586 6.941 1 94.62 229 MET A C 1
ATOM 1650 O O . MET A 1 229 ? -21.344 6.484 6.426 1 94.62 229 MET A O 1
ATOM 1654 N N . VAL A 1 230 ? -22.656 8.195 6.969 1 94.94 230 VAL A N 1
ATOM 1655 C CA . VAL A 1 230 ? -23.844 7.547 6.43 1 94.94 230 VAL A CA 1
ATOM 1656 C C . VAL A 1 230 ? -23.734 7.449 4.906 1 94.94 230 VAL A C 1
ATOM 1658 O O . VAL A 1 230 ? -23.984 6.391 4.328 1 94.94 230 VAL A O 1
ATOM 1661 N N . ILE A 1 231 ? -23.375 8.5 4.316 1 95.81 231 ILE A N 1
ATOM 1662 C CA . ILE A 1 231 ? -23.25 8.523 2.865 1 95.81 231 ILE A CA 1
ATOM 1663 C C . ILE A 1 231 ? -22.172 7.535 2.426 1 95.81 231 ILE A C 1
ATOM 1665 O O . ILE A 1 231 ? -22.328 6.836 1.425 1 95.81 231 ILE A O 1
ATOM 1669 N N . ALA A 1 232 ? -21.062 7.52 3.158 1 96.06 232 ALA A N 1
ATOM 1670 C CA . ALA A 1 232 ? -20 6.582 2.842 1 96.06 232 ALA A CA 1
ATOM 1671 C C . ALA A 1 232 ? -20.484 5.137 2.916 1 96.06 232 ALA A C 1
ATOM 1673 O O . ALA A 1 232 ? -20.172 4.32 2.047 1 96.06 232 ALA A O 1
ATOM 1674 N N . SER A 1 233 ? -21.266 4.875 3.953 1 96.06 233 SER A N 1
ATOM 1675 C CA . SER A 1 233 ? -21.797 3.527 4.121 1 96.06 233 SER A CA 1
ATOM 1676 C C . SER A 1 233 ? -22.75 3.158 2.984 1 96.06 233 SER A C 1
ATOM 1678 O O . SER A 1 233 ? -22.703 2.035 2.479 1 96.06 233 SER A O 1
ATOM 1680 N N . VAL A 1 234 ? -23.5 4.066 2.617 1 96.06 234 VAL A N 1
ATOM 1681 C CA . VAL A 1 234 ? -24.469 3.83 1.547 1 96.06 234 VAL A CA 1
ATOM 1682 C C . VAL A 1 234 ? -23.719 3.637 0.223 1 96.06 234 VAL A C 1
ATOM 1684 O O . VAL A 1 234 ? -24.062 2.752 -0.562 1 96.06 234 VAL A O 1
ATOM 1687 N N . LEU A 1 235 ? -22.797 4.461 -0.035 1 95 235 LEU A N 1
ATOM 1688 C CA . LEU A 1 235 ? -22.016 4.344 -1.26 1 95 235 LEU A CA 1
ATOM 1689 C C . LEU A 1 235 ? -21.266 3.01 -1.309 1 95 235 LEU A C 1
ATOM 1691 O O . LEU A 1 235 ? -21.156 2.395 -2.371 1 95 235 LEU A O 1
ATOM 1695 N N . CYS A 1 236 ? -20.766 2.646 -0.154 1 94.56 236 CYS A N 1
ATOM 1696 C CA . CYS A 1 236 ? -20.125 1.341 -0.058 1 94.56 236 CYS A CA 1
ATOM 1697 C C . CYS A 1 236 ? -21.094 0.223 -0.391 1 94.56 236 CYS A C 1
ATOM 1699 O O . CYS A 1 236 ? -20.766 -0.696 -1.144 1 94.56 236 CYS A O 1
ATOM 1701 N N . LEU A 1 237 ? -22.266 0.375 0.147 1 95.12 237 LEU A N 1
ATOM 1702 C CA . LEU A 1 237 ? -23.297 -0.646 -0.044 1 95.12 237 LEU A CA 1
ATOM 1703 C C . LEU A 1 237 ? -23.719 -0.721 -1.507 1 95.12 237 LEU A C 1
ATOM 1705 O O . LEU A 1 237 ? -23.844 -1.812 -2.066 1 95.12 237 LEU A O 1
ATOM 1709 N N . VAL A 1 238 ? -23.922 0.367 -2.055 1 95.44 238 VAL A N 1
ATOM 1710 C CA . VAL A 1 238 ? -24.328 0.42 -3.455 1 95.44 238 VAL A CA 1
ATOM 1711 C C . VAL A 1 238 ? -23.234 -0.182 -4.336 1 95.44 238 VAL A C 1
ATOM 1713 O O . VAL A 1 238 ? -23.531 -0.896 -5.297 1 95.44 238 VAL A O 1
ATOM 1716 N N . SER A 1 239 ? -22.031 0.139 -4.051 1 93.94 239 SER A N 1
ATOM 1717 C CA . SER A 1 239 ? -20.922 -0.396 -4.828 1 93.94 239 SER A CA 1
ATOM 1718 C C . SER A 1 239 ? -20.828 -1.914 -4.703 1 93.94 239 SER A C 1
ATOM 1720 O O . SER A 1 239 ? -20.609 -2.611 -5.695 1 93.94 239 SER A O 1
ATOM 1722 N N . ILE A 1 240 ? -21.047 -2.398 -3.49 1 92.75 240 ILE A N 1
ATOM 1723 C CA . ILE A 1 240 ? -20.953 -3.834 -3.252 1 92.75 240 ILE A CA 1
ATOM 1724 C C . ILE A 1 240 ? -22.125 -4.543 -3.939 1 92.75 240 ILE A C 1
ATOM 1726 O O . ILE A 1 240 ? -21.922 -5.512 -4.676 1 92.75 240 ILE A O 1
ATOM 1730 N N . TRP A 1 241 ? -23.312 -4.066 -3.697 1 93.94 241 TRP A N 1
ATOM 1731 C CA . TRP A 1 241 ? -24.5 -4.707 -4.258 1 93.94 241 TRP A CA 1
ATOM 1732 C C . TRP A 1 241 ? -24.516 -4.602 -5.777 1 93.94 241 TRP A C 1
ATOM 1734 O O . TRP A 1 241 ? -24.812 -5.574 -6.473 1 93.94 241 TRP A O 1
ATOM 1744 N N . ALA A 1 242 ? -24.266 -3.459 -6.297 1 92.94 242 ALA A N 1
ATOM 1745 C CA . ALA A 1 242 ? -24.203 -3.297 -7.746 1 92.94 242 ALA A CA 1
ATOM 1746 C C . ALA A 1 242 ? -23.078 -4.148 -8.344 1 92.94 242 ALA A C 1
ATOM 1748 O O . ALA A 1 242 ? -23.234 -4.695 -9.438 1 92.94 242 ALA A O 1
ATOM 1749 N N . GLY A 1 243 ? -21.984 -4.16 -7.613 1 90.12 243 GLY A N 1
ATOM 1750 C CA . GLY A 1 243 ? -20.875 -4.98 -8.078 1 90.12 243 GLY A CA 1
ATOM 1751 C C . GLY A 1 243 ? -21.219 -6.457 -8.141 1 90.12 243 GLY A C 1
ATOM 1752 O O . GLY A 1 243 ? -20.844 -7.148 -9.094 1 90.12 243 GLY A O 1
ATOM 1753 N N . LEU A 1 244 ? -21.953 -6.926 -7.172 1 88.56 244 LEU A N 1
ATOM 1754 C CA . LEU A 1 244 ? -22.359 -8.32 -7.148 1 88.56 244 LEU A CA 1
ATOM 1755 C C . LEU A 1 244 ? -23.344 -8.625 -8.281 1 88.56 244 LEU A C 1
ATOM 1757 O O . LEU A 1 244 ? -23.234 -9.664 -8.93 1 88.56 244 LEU A O 1
ATOM 1761 N N . VAL A 1 245 ? -24.203 -7.699 -8.516 1 89.75 245 VAL A N 1
ATOM 1762 C CA . VAL A 1 245 ? -25.172 -7.879 -9.578 1 89.75 245 VAL A CA 1
ATOM 1763 C C . VAL A 1 245 ? -24.469 -7.883 -10.938 1 89.75 245 VAL A C 1
ATOM 1765 O O . VAL A 1 245 ? -24.75 -8.742 -11.781 1 89.75 245 VAL A O 1
ATOM 1768 N N . LEU A 1 246 ? -23.609 -6.977 -11.109 1 88.5 246 LEU A N 1
ATOM 1769 C CA . LEU A 1 246 ? -22.906 -6.871 -12.383 1 88.5 246 LEU A CA 1
ATOM 1770 C C . LEU A 1 246 ? -21.953 -8.047 -12.578 1 88.5 246 LEU A C 1
ATOM 1772 O O . LEU A 1 246 ? -21.719 -8.484 -13.703 1 88.5 246 LEU A O 1
ATOM 1776 N N . SER A 1 247 ? -21.391 -8.461 -11.484 1 85 247 SER A N 1
ATOM 1777 C CA . SER A 1 247 ? -20.484 -9.602 -11.57 1 85 247 SER A CA 1
ATOM 1778 C C . SER A 1 247 ? -21.25 -10.883 -11.922 1 85 247 SER A C 1
ATOM 1780 O O . SER A 1 247 ? -20.672 -11.836 -12.438 1 85 247 SER A O 1
ATOM 1782 N N . ALA A 1 248 ? -22.531 -10.953 -11.586 1 83 248 ALA A N 1
ATOM 1783 C CA . ALA A 1 248 ? -23.359 -12.078 -11.969 1 83 248 ALA A CA 1
ATOM 1784 C C . ALA A 1 248 ? -23.688 -12.039 -13.461 1 83 248 ALA A C 1
ATOM 1786 O O . ALA A 1 248 ? -23.953 -13.078 -14.07 1 83 248 ALA A O 1
ATOM 1787 N N . MET A 1 249 ? -23.609 -10.867 -13.961 1 83.5 249 MET A N 1
ATOM 1788 C CA . MET A 1 249 ? -23.969 -10.688 -15.367 1 83.5 249 MET A CA 1
ATOM 1789 C C . MET A 1 249 ? -22.734 -10.844 -16.266 1 83.5 249 MET A C 1
ATOM 1791 O O . MET A 1 249 ? -22.844 -11.312 -17.391 1 83.5 249 MET A O 1
ATOM 1795 N N . PHE A 1 250 ? -21.594 -10.438 -15.75 1 80.88 250 PHE A N 1
ATOM 1796 C CA . PHE A 1 250 ? -20.375 -10.453 -16.547 1 80.88 250 PHE A CA 1
ATOM 1797 C C . PHE A 1 250 ? -19.297 -11.297 -15.867 1 80.88 250 PHE A C 1
ATOM 1799 O O . PHE A 1 250 ? -19.266 -11.414 -14.641 1 80.88 250 PHE A O 1
ATOM 1806 N N . PRO A 1 251 ? -18.516 -11.984 -16.688 1 78.69 251 PRO A N 1
ATOM 1807 C CA . PRO A 1 251 ? -17.469 -12.844 -16.141 1 78.69 251 PRO A CA 1
ATOM 1808 C C . PRO A 1 251 ? -16.297 -12.047 -15.555 1 78.69 251 PRO A C 1
ATOM 1810 O O . PRO A 1 251 ? -15.172 -12.148 -16.031 1 78.69 251 PRO A O 1
ATOM 1813 N N . ALA A 1 252 ? -16.516 -11.133 -14.648 1 78.31 252 ALA A N 1
ATOM 1814 C CA . ALA A 1 252 ? -15.484 -10.359 -13.961 1 78.31 252 ALA A CA 1
ATOM 1815 C C . ALA A 1 252 ? -15.57 -10.562 -12.445 1 78.31 252 ALA A C 1
ATOM 1817 O O . ALA A 1 252 ? -16.672 -10.719 -11.898 1 78.31 252 ALA A O 1
ATOM 1818 N N . PRO A 1 253 ? -14.383 -10.648 -11.914 1 79.44 253 PRO A N 1
ATOM 1819 C CA . PRO A 1 253 ? -14.391 -10.781 -10.453 1 79.44 253 PRO A CA 1
ATOM 1820 C C . PRO A 1 253 ? -15.148 -9.648 -9.766 1 79.44 253 PRO A C 1
ATOM 1822 O O . PRO A 1 253 ? -15.016 -8.484 -10.156 1 79.44 253 PRO A O 1
ATOM 1825 N N . PRO A 1 254 ? -15.969 -10.047 -8.812 1 82.94 254 PRO A N 1
ATOM 1826 C CA . PRO A 1 254 ? -16.766 -9.039 -8.109 1 82.94 254 PRO A CA 1
ATOM 1827 C C . PRO A 1 254 ? -15.914 -7.918 -7.523 1 82.94 254 PRO A C 1
ATOM 1829 O O . PRO A 1 254 ? -16.328 -6.754 -7.531 1 82.94 254 PRO A O 1
ATOM 1832 N N . SER A 1 255 ? -14.781 -8.242 -7.047 1 81.75 255 SER A N 1
ATOM 1833 C CA . SER A 1 255 ? -13.93 -7.254 -6.395 1 81.75 255 SER A CA 1
ATOM 1834 C C . SER A 1 255 ? -13.523 -6.148 -7.367 1 81.75 255 SER A C 1
ATOM 1836 O O . SER A 1 255 ? -13.492 -4.973 -7 1 81.75 255 SER A O 1
ATOM 1838 N N . PHE A 1 256 ? -13.25 -6.492 -8.609 1 84.25 256 PHE A N 1
ATOM 1839 C CA . PHE A 1 256 ? -12.844 -5.52 -9.617 1 84.25 256 PHE A CA 1
ATOM 1840 C C . PHE A 1 256 ? -13.992 -4.574 -9.953 1 84.25 256 PHE A C 1
ATOM 1842 O O . PHE A 1 256 ? -13.797 -3.363 -10.062 1 84.25 256 PHE A O 1
ATOM 1849 N N . ILE A 1 257 ? -15.125 -5.109 -10.07 1 87.56 257 ILE A N 1
ATOM 1850 C CA . ILE A 1 257 ? -16.281 -4.305 -10.438 1 87.56 257 ILE A CA 1
ATOM 1851 C C . ILE A 1 257 ? -16.641 -3.357 -9.297 1 87.56 257 ILE A C 1
ATOM 1853 O O . ILE A 1 257 ? -16.953 -2.188 -9.531 1 87.56 257 ILE A O 1
ATOM 1857 N N . ILE A 1 258 ? -16.547 -3.848 -8.148 1 89.5 258 ILE A N 1
ATOM 1858 C CA . ILE A 1 258 ? -16.891 -3.045 -6.977 1 89.5 258 ILE A CA 1
ATOM 1859 C C . ILE A 1 258 ? -15.938 -1.86 -6.863 1 89.5 258 ILE A C 1
ATOM 1861 O O . ILE A 1 258 ? -16.375 -0.72 -6.676 1 89.5 258 ILE A O 1
ATOM 1865 N N . VAL A 1 259 ? -14.672 -2.129 -7.02 1 88.38 259 VAL A N 1
ATOM 1866 C CA . VAL A 1 259 ? -13.672 -1.073 -6.914 1 88.38 259 VAL A CA 1
ATOM 1867 C C . VAL A 1 259 ? -13.859 -0.061 -8.039 1 88.38 259 VAL A C 1
ATOM 1869 O O . VAL A 1 259 ? -13.734 1.146 -7.828 1 88.38 259 VAL A O 1
ATOM 1872 N N . THR A 1 260 ? -14.18 -0.557 -9.18 1 89.56 260 THR A N 1
ATOM 1873 C CA . THR A 1 260 ? -14.383 0.312 -10.336 1 89.56 260 THR A CA 1
ATOM 1874 C C . THR A 1 260 ? -15.57 1.245 -10.117 1 89.56 260 THR A C 1
ATOM 1876 O O . THR A 1 260 ? -15.484 2.443 -10.391 1 89.56 260 THR A O 1
ATOM 1879 N N . LEU A 1 261 ? -16.562 0.681 -9.625 1 91.69 261 LEU A N 1
ATOM 1880 C CA . LEU A 1 261 ? -17.75 1.483 -9.352 1 91.69 261 LEU A CA 1
ATOM 1881 C C . LEU A 1 261 ? -17.469 2.541 -8.297 1 91.69 261 LEU A C 1
ATOM 1883 O O . LEU A 1 261 ? -17.859 3.699 -8.438 1 91.69 261 LEU A O 1
ATOM 1887 N N . SER A 1 262 ? -16.812 2.115 -7.23 1 92 262 SER A N 1
ATOM 1888 C CA . SER A 1 262 ? -16.469 3.047 -6.16 1 92 262 SER A CA 1
ATOM 1889 C C . SER A 1 262 ? -15.586 4.18 -6.676 1 92 262 SER A C 1
ATOM 1891 O O . SER A 1 262 ? -15.789 5.34 -6.312 1 92 262 SER A O 1
ATOM 1893 N N . THR A 1 263 ? -14.664 3.85 -7.504 1 90.25 263 THR A N 1
ATOM 1894 C CA . THR A 1 263 ? -13.766 4.855 -8.07 1 90.25 263 THR A CA 1
ATOM 1895 C C . THR A 1 263 ? -14.531 5.789 -9.008 1 90.25 263 THR A C 1
ATOM 1897 O O . THR A 1 263 ? -14.25 6.988 -9.062 1 90.25 263 THR A O 1
ATOM 1900 N N . LEU A 1 264 ? -15.422 5.223 -9.727 1 91.62 264 LEU A N 1
ATOM 1901 C CA . LEU A 1 264 ? -16.234 6.027 -10.633 1 91.62 264 LEU A CA 1
ATOM 1902 C C . LEU A 1 264 ? -17.078 7.039 -9.859 1 91.62 264 LEU A C 1
ATOM 1904 O O . LEU A 1 264 ? -17.203 8.195 -10.273 1 91.62 264 LEU A O 1
ATOM 1908 N N . PHE A 1 265 ? -17.641 6.594 -8.773 1 92.88 265 PHE A N 1
ATOM 1909 C CA . PHE A 1 265 ? -18.422 7.5 -7.934 1 92.88 265 PHE A CA 1
ATOM 1910 C C . PHE A 1 265 ? -17.562 8.648 -7.438 1 92.88 265 PHE A C 1
ATOM 1912 O O . PHE A 1 265 ? -18 9.805 -7.414 1 92.88 265 PHE A O 1
ATOM 1919 N N . TRP A 1 266 ? -16.422 8.305 -7.051 1 92.19 266 TRP A N 1
ATOM 1920 C CA . TRP A 1 266 ? -15.508 9.328 -6.551 1 92.19 266 TRP A CA 1
ATOM 1921 C C . TRP A 1 266 ? -15.109 10.281 -7.668 1 92.19 266 TRP A C 1
ATOM 1923 O O . TRP A 1 266 ? -15.094 11.5 -7.473 1 92.19 266 TRP A O 1
ATOM 1933 N N . ALA A 1 267 ? -14.781 9.766 -8.828 1 89 267 ALA A N 1
ATOM 1934 C CA . ALA A 1 267 ? -14.367 10.586 -9.961 1 89 267 ALA A CA 1
ATOM 1935 C C . ALA A 1 267 ? -15.484 11.531 -10.391 1 89 267 ALA A C 1
ATOM 1937 O O . ALA A 1 267 ? -15.242 12.703 -10.695 1 89 267 ALA A O 1
ATOM 1938 N N . ILE A 1 268 ? -16.656 11.047 -10.383 1 92.25 268 ILE A N 1
ATOM 1939 C CA . ILE A 1 268 ? -17.797 11.852 -10.766 1 92.25 268 ILE A CA 1
ATOM 1940 C C . ILE A 1 268 ? -18.031 12.953 -9.734 1 92.25 268 ILE A C 1
ATOM 1942 O O . ILE A 1 268 ? -18.25 14.109 -10.094 1 92.25 268 ILE A O 1
ATOM 1946 N N . ALA A 1 269 ? -18 12.555 -8.477 1 91.31 269 ALA A N 1
ATOM 1947 C CA . ALA A 1 269 ? -18.203 13.531 -7.41 1 91.31 269 ALA A CA 1
ATOM 1948 C C . ALA A 1 269 ? -17.141 14.625 -7.461 1 91.31 269 ALA A C 1
ATOM 1950 O O . ALA A 1 269 ? -17.453 15.805 -7.289 1 91.31 269 ALA A O 1
ATOM 1951 N N . LYS A 1 270 ? -15.961 14.219 -7.707 1 87.62 270 LYS A N 1
ATOM 1952 C CA . LYS A 1 270 ? -14.867 15.18 -7.785 1 87.62 270 LYS A CA 1
ATOM 1953 C C . LYS A 1 270 ? -15.016 16.078 -9.008 1 87.62 270 LYS A C 1
ATOM 1955 O O . LYS A 1 270 ? -14.75 17.281 -8.93 1 87.62 270 LYS A O 1
ATOM 1960 N N . ALA A 1 271 ? -15.383 15.523 -10.117 1 88.88 271 ALA A N 1
ATOM 1961 C CA . ALA A 1 271 ? -15.586 16.281 -11.344 1 88.88 271 ALA A CA 1
ATOM 1962 C C . ALA A 1 271 ? -16.703 17.312 -11.172 1 88.88 271 ALA A C 1
ATOM 1964 O O . ALA A 1 271 ? -16.578 18.453 -11.602 1 88.88 271 ALA A O 1
ATOM 1965 N N . VAL A 1 272 ? -17.734 16.906 -10.555 1 90.31 272 VAL A N 1
ATOM 1966 C CA . VAL A 1 272 ? -18.875 17.797 -10.344 1 90.31 272 VAL A CA 1
ATOM 1967 C C . VAL A 1 272 ? -18.484 18.922 -9.391 1 90.31 272 VAL A C 1
ATOM 1969 O O . VAL A 1 272 ? -18.859 20.078 -9.602 1 90.31 272 VAL A O 1
ATOM 1972 N N . LYS A 1 273 ? -17.75 18.531 -8.398 1 88.19 273 LYS A N 1
ATOM 1973 C CA . LYS A 1 273 ? -17.312 19.531 -7.438 1 88.19 273 LYS A CA 1
ATOM 1974 C C . LYS A 1 273 ? -16.391 20.562 -8.094 1 88.19 273 LYS A C 1
ATOM 1976 O O . LYS A 1 273 ? -16.469 21.75 -7.805 1 88.19 273 LYS A O 1
ATOM 1981 N N . THR A 1 274 ? -15.57 20.094 -8.984 1 84.12 274 THR A N 1
ATOM 1982 C CA . THR A 1 274 ? -14.641 20.984 -9.672 1 84.12 274 THR A CA 1
ATOM 1983 C C . THR A 1 274 ? -15.375 21.875 -10.672 1 84.12 274 THR A C 1
ATOM 1985 O O . THR A 1 274 ? -15 23.031 -10.867 1 84.12 274 THR A O 1
ATOM 1988 N N . MET A 1 275 ? -16.328 21.281 -11.211 1 86.5 275 MET A N 1
ATOM 1989 C CA . MET A 1 275 ? -17.094 22.062 -12.18 1 86.5 275 MET A CA 1
ATOM 1990 C C . MET A 1 275 ? -17.953 23.109 -11.484 1 86.5 275 MET A C 1
ATOM 1992 O O . MET A 1 275 ? -18.25 24.156 -12.062 1 86.5 275 MET A O 1
ATOM 1996 N N . ARG A 1 276 ? -18.312 22.859 -10.383 1 81.12 276 ARG A N 1
ATOM 1997 C CA . ARG A 1 276 ? -19.156 23.797 -9.641 1 81.12 276 ARG A CA 1
ATOM 1998 C C . ARG A 1 276 ? -18.312 24.906 -9.016 1 81.12 276 ARG A C 1
ATOM 2000 O O . ARG A 1 276 ? -18.844 25.984 -8.695 1 81.12 276 ARG A O 1
ATOM 2007 N N . LYS A 1 277 ? -17.062 24.812 -8.898 1 63.69 277 LYS A N 1
ATOM 2008 C CA . LYS A 1 277 ? -16.203 25.891 -8.453 1 63.69 277 LYS A CA 1
ATOM 2009 C C . LYS A 1 277 ? -15.836 26.828 -9.609 1 63.69 277 LYS A C 1
ATOM 2011 O O . LYS A 1 277 ? -15.719 28.031 -9.43 1 63.69 277 LYS A O 1
ATOM 2016 N N . MET B 1 1 ? 4.047 -32.25 7.809 1 32.06 1 MET B N 1
ATOM 2017 C CA . MET B 1 1 ? 4.707 -31.047 8.281 1 32.06 1 MET B CA 1
ATOM 2018 C C . MET B 1 1 ? 5.828 -30.641 7.332 1 32.06 1 MET B C 1
ATOM 2020 O O . MET B 1 1 ? 6.855 -31.297 7.25 1 32.06 1 MET B O 1
ATOM 2024 N N . SER B 1 2 ? 5.605 -30.219 6.137 1 40.91 2 SER B N 1
ATOM 2025 C CA . SER B 1 2 ? 6.637 -30.094 5.109 1 40.91 2 SER B CA 1
ATOM 2026 C C . SER B 1 2 ? 7.852 -29.344 5.633 1 40.91 2 SER B C 1
ATOM 2028 O O . SER B 1 2 ? 7.707 -28.297 6.281 1 40.91 2 SER B O 1
ATOM 2030 N N . THR B 1 3 ? 8.891 -29.984 5.949 1 42.69 3 THR B N 1
ATOM 2031 C CA . THR B 1 3 ? 10.195 -29.625 6.504 1 42.69 3 THR B CA 1
ATOM 2032 C C . THR B 1 3 ? 10.781 -28.422 5.77 1 42.69 3 THR B C 1
ATOM 2034 O O . THR B 1 3 ? 10.945 -28.453 4.551 1 42.69 3 THR B O 1
ATOM 2037 N N . ILE B 1 4 ? 10.398 -27.25 6.227 1 50.81 4 ILE B N 1
ATOM 2038 C CA . ILE B 1 4 ? 11.188 -26.109 5.781 1 50.81 4 ILE B CA 1
ATOM 2039 C C . ILE B 1 4 ? 12.664 -26.5 5.727 1 50.81 4 ILE B C 1
ATOM 2041 O O . ILE B 1 4 ? 13.281 -26.781 6.758 1 50.81 4 ILE B O 1
ATOM 2045 N N . ASN B 1 5 ? 13.031 -27.344 4.879 1 52.75 5 ASN B N 1
ATOM 2046 C CA . ASN B 1 5 ? 14.43 -27.734 4.75 1 52.75 5 ASN B CA 1
ATOM 2047 C C . ASN B 1 5 ? 15.336 -26.531 4.512 1 52.75 5 ASN B C 1
ATOM 2049 O O . ASN B 1 5 ? 15.406 -26.016 3.396 1 52.75 5 ASN B O 1
ATOM 2053 N N . PHE B 1 6 ? 15.477 -25.766 5.613 1 62.09 6 PHE B N 1
ATOM 2054 C CA . PHE B 1 6 ? 16.469 -24.703 5.617 1 62.09 6 PHE B CA 1
ATOM 2055 C C . PHE B 1 6 ? 17.875 -25.281 5.414 1 62.09 6 PHE B C 1
ATOM 2057 O O . PHE B 1 6 ? 18.641 -25.422 6.371 1 62.09 6 PHE B O 1
ATOM 2064 N N . SER B 1 7 ? 18.047 -26.016 4.363 1 66.44 7 SER B N 1
ATOM 2065 C CA . SER B 1 7 ? 19.344 -26.656 4.215 1 66.44 7 SER B CA 1
ATOM 2066 C C . SER B 1 7 ? 20.391 -25.688 3.648 1 66.44 7 SER B C 1
ATOM 2068 O O . SER B 1 7 ? 20.109 -24.969 2.686 1 66.44 7 SER B O 1
ATOM 2070 N N . TYR B 1 8 ? 21.438 -25.469 4.488 1 74.44 8 TYR B N 1
ATOM 2071 C CA . TYR B 1 8 ? 22.625 -24.719 4.09 1 74.44 8 TYR B CA 1
ATOM 2072 C C . TYR B 1 8 ? 23.234 -25.297 2.82 1 74.44 8 TYR B C 1
ATOM 2074 O O . TYR B 1 8 ? 23.406 -26.516 2.707 1 74.44 8 TYR B O 1
ATOM 2082 N N . ASP B 1 9 ? 23.297 -24.484 1.807 1 73.5 9 ASP B N 1
ATOM 2083 C CA . ASP B 1 9 ? 23.922 -24.938 0.565 1 73.5 9 ASP B CA 1
ATOM 2084 C C . ASP B 1 9 ? 25.438 -24.797 0.635 1 73.5 9 ASP B C 1
ATOM 2086 O O . ASP B 1 9 ? 25.969 -23.688 0.618 1 73.5 9 ASP B O 1
ATOM 2090 N N . PRO B 1 10 ? 26.188 -25.812 0.789 1 74.38 10 PRO B N 1
ATOM 2091 C CA . PRO B 1 10 ? 27.641 -25.75 0.88 1 74.38 10 PRO B CA 1
ATOM 2092 C C . PRO B 1 10 ? 28.297 -25.156 -0.374 1 74.38 10 PRO B C 1
ATOM 2094 O O . PRO B 1 10 ? 29.438 -24.703 -0.329 1 74.38 10 PRO B O 1
ATOM 2097 N N . GLU B 1 11 ? 27.547 -25.094 -1.456 1 77.56 11 GLU B N 1
ATOM 2098 C CA . GLU B 1 11 ? 28.109 -24.594 -2.701 1 77.56 11 GLU B CA 1
ATOM 2099 C C . GLU B 1 11 ? 27.719 -23.141 -2.945 1 77.56 11 GLU B C 1
ATOM 2101 O O . GLU B 1 11 ? 27.578 -22.719 -4.094 1 77.56 11 GLU B O 1
ATOM 2106 N N . TRP B 1 12 ? 27.578 -22.469 -1.896 1 78.56 12 TRP B N 1
ATOM 2107 C CA . TRP B 1 12 ? 27.109 -21.094 -2.027 1 78.56 12 TRP B CA 1
ATOM 2108 C C . TRP B 1 12 ? 28.172 -20.234 -2.713 1 78.56 12 TRP B C 1
ATOM 2110 O O . TRP B 1 12 ? 27.828 -19.281 -3.424 1 78.56 12 TRP B O 1
ATOM 2120 N N . LEU B 1 13 ? 29.469 -20.609 -2.572 1 78.62 13 LEU B N 1
ATOM 2121 C CA . LEU B 1 13 ? 30.531 -19.844 -3.205 1 78.62 13 LEU B CA 1
ATOM 2122 C C . LEU B 1 13 ? 30.484 -19.984 -4.723 1 78.62 13 LEU B C 1
ATOM 2124 O O . LEU B 1 13 ? 30.766 -19.031 -5.449 1 78.62 13 LEU B O 1
ATOM 2128 N N . ASP B 1 14 ? 30.125 -21.125 -5.156 1 78.75 14 ASP B N 1
ATOM 2129 C CA . ASP B 1 14 ? 29.969 -21.344 -6.59 1 78.75 14 ASP B CA 1
ATOM 2130 C C . ASP B 1 14 ? 28.797 -20.531 -7.145 1 78.75 14 ASP B C 1
ATOM 2132 O O . ASP B 1 14 ? 28.875 -20 -8.25 1 78.75 14 ASP B O 1
ATOM 2136 N N . THR B 1 15 ? 27.844 -20.469 -6.34 1 78.94 15 THR B N 1
ATOM 2137 C CA . THR B 1 15 ? 26.672 -19.672 -6.723 1 78.94 15 THR B CA 1
ATOM 2138 C C . THR B 1 15 ? 27.031 -18.203 -6.801 1 78.94 15 THR B C 1
ATOM 2140 O O . THR B 1 15 ? 26.578 -17.5 -7.711 1 78.94 15 THR B O 1
ATOM 2143 N N . LEU B 1 16 ? 27.859 -17.797 -5.957 1 81.75 16 LEU B N 1
ATOM 2144 C CA . LEU B 1 16 ? 28.25 -16.391 -5.914 1 81.75 16 LEU B CA 1
ATOM 2145 C C . LEU B 1 16 ? 29.141 -16.031 -7.109 1 81.75 16 LEU B C 1
ATOM 2147 O O . LEU B 1 16 ? 29.156 -14.883 -7.551 1 81.75 16 LEU B O 1
ATOM 2151 N N . SER B 1 17 ? 29.75 -17.031 -7.668 1 81.88 17 SER B N 1
ATOM 2152 C CA . SER B 1 17 ? 30.672 -16.781 -8.781 1 81.88 17 SER B CA 1
ATOM 2153 C C . SER B 1 17 ? 29.953 -16.938 -10.125 1 81.88 17 SER B C 1
ATOM 2155 O O . SER B 1 17 ? 30.547 -16.703 -11.18 1 81.88 17 SER B O 1
ATOM 2157 N N . ALA B 1 18 ? 28.781 -17.234 -10.086 1 83.81 18 ALA B N 1
ATOM 2158 C CA . ALA B 1 18 ? 28.016 -17.406 -11.32 1 83.81 18 ALA B CA 1
ATOM 2159 C C . ALA B 1 18 ? 27.734 -16.062 -11.984 1 83.81 18 ALA B C 1
ATOM 2161 O O . ALA B 1 18 ? 27.578 -15.055 -11.305 1 83.81 18 ALA B O 1
ATOM 2162 N N . PRO B 1 19 ? 27.781 -16.078 -13.305 1 84.56 19 PRO B N 1
ATOM 2163 C CA . PRO B 1 19 ? 27.547 -14.836 -14.055 1 84.56 19 PRO B CA 1
ATOM 2164 C C . PRO B 1 19 ? 26.234 -14.148 -13.672 1 84.56 19 PRO B C 1
ATOM 2166 O O . PRO B 1 19 ? 26.172 -12.922 -13.625 1 84.56 19 PRO B O 1
ATOM 2169 N N . PHE B 1 20 ? 25.266 -14.883 -13.406 1 85.56 20 PHE B N 1
ATOM 2170 C CA . PHE B 1 20 ? 23.984 -14.289 -13.039 1 85.56 20 PHE B CA 1
ATOM 2171 C C . PHE B 1 20 ? 24.094 -13.531 -11.719 1 85.56 20 PHE B C 1
ATOM 2173 O O . PHE B 1 20 ? 23.422 -12.516 -11.523 1 85.56 20 PHE B O 1
ATOM 2180 N N . MET B 1 21 ? 24.953 -13.992 -10.859 1 87.31 21 MET B N 1
ATOM 2181 C CA . MET B 1 21 ? 25.141 -13.336 -9.57 1 87.31 21 MET B CA 1
ATOM 2182 C C . MET B 1 21 ? 25.906 -12.023 -9.727 1 87.31 21 MET B C 1
ATOM 2184 O O . MET B 1 21 ? 25.594 -11.039 -9.055 1 87.31 21 MET B O 1
ATOM 2188 N N . THR B 1 22 ? 26.844 -12.039 -10.586 1 87.88 22 THR B N 1
ATOM 2189 C CA . THR B 1 22 ? 27.562 -10.805 -10.875 1 87.88 22 THR B CA 1
ATOM 2190 C C . THR B 1 22 ? 26.609 -9.734 -11.422 1 87.88 22 THR B C 1
ATOM 2192 O O . THR B 1 22 ? 26.688 -8.57 -11.016 1 87.88 22 THR B O 1
ATOM 2195 N N . ASN B 1 23 ? 25.766 -10.18 -12.273 1 90.19 23 ASN B N 1
ATOM 2196 C CA . ASN B 1 23 ? 24.766 -9.266 -12.797 1 90.19 23 ASN B CA 1
ATOM 2197 C C . ASN B 1 23 ? 23.844 -8.75 -11.695 1 90.19 23 ASN B C 1
ATOM 2199 O O . ASN B 1 23 ? 23.484 -7.57 -11.68 1 90.19 23 ASN B O 1
ATOM 2203 N N . ALA B 1 24 ? 23.516 -9.625 -10.828 1 89.25 24 ALA B N 1
ATOM 2204 C CA . ALA B 1 24 ? 22.641 -9.242 -9.711 1 89.25 24 ALA B CA 1
ATOM 2205 C C . ALA B 1 24 ? 23.328 -8.227 -8.805 1 89.25 24 ALA B C 1
ATOM 2207 O O . ALA B 1 24 ? 22.703 -7.273 -8.344 1 89.25 24 ALA B O 1
ATOM 2208 N N . PHE B 1 25 ? 24.641 -8.375 -8.656 1 91.69 25 PHE B N 1
ATOM 2209 C CA . PHE B 1 25 ? 25.406 -7.457 -7.816 1 91.69 25 PHE B CA 1
ATOM 2210 C C . PHE B 1 25 ? 25.484 -6.078 -8.453 1 91.69 25 PHE B C 1
ATOM 2212 O O . PHE B 1 25 ? 25.312 -5.062 -7.777 1 91.69 25 PHE B O 1
ATOM 2219 N N . ILE B 1 26 ? 25.672 -6.062 -9.688 1 91.69 26 ILE B N 1
ATOM 2220 C CA . ILE B 1 26 ? 25.797 -4.797 -10.391 1 91.69 26 ILE B CA 1
ATOM 2221 C C . ILE B 1 26 ? 24.438 -4.098 -10.445 1 91.69 26 ILE B C 1
ATOM 2223 O O . ILE B 1 26 ? 24.344 -2.885 -10.25 1 91.69 26 ILE B O 1
ATOM 2227 N N . ALA B 1 27 ? 23.453 -4.887 -10.711 1 90.75 27 ALA B N 1
ATOM 2228 C CA . ALA B 1 27 ? 22.094 -4.332 -10.695 1 90.75 27 ALA B CA 1
ATOM 2229 C C . ALA B 1 27 ? 21.75 -3.766 -9.32 1 90.75 27 ALA B C 1
ATOM 2231 O O . ALA B 1 27 ? 21.109 -2.719 -9.219 1 90.75 27 ALA B O 1
ATOM 2232 N N . GLY B 1 28 ? 22.219 -4.48 -8.305 1 91.69 28 GLY B N 1
ATOM 2233 C CA . GLY B 1 28 ? 22 -4.016 -6.945 1 91.69 28 GLY B CA 1
ATOM 2234 C C . GLY B 1 28 ? 22.641 -2.672 -6.664 1 91.69 28 GLY B C 1
ATOM 2235 O O . GLY B 1 28 ? 22.078 -1.85 -5.938 1 91.69 28 GLY B O 1
ATOM 2236 N N . LEU B 1 29 ? 23.75 -2.514 -7.246 1 92.88 29 LEU B N 1
ATOM 2237 C CA . LEU B 1 29 ? 24.453 -1.24 -7.078 1 92.88 29 LEU B CA 1
ATOM 2238 C C . LEU B 1 29 ? 23.641 -0.1 -7.699 1 92.88 29 LEU B C 1
ATOM 2240 O O . LEU B 1 29 ? 23.5 0.961 -7.094 1 92.88 29 LEU B O 1
ATOM 2244 N N . CYS B 1 30 ? 23.141 -0.318 -8.875 1 93.69 30 CYS B N 1
ATOM 2245 C CA . CYS B 1 30 ? 22.359 0.692 -9.57 1 93.69 30 CYS B CA 1
ATOM 2246 C C . CYS B 1 30 ? 21.062 0.981 -8.836 1 93.69 30 CYS B C 1
ATOM 2248 O O . CYS B 1 30 ? 20.672 2.141 -8.672 1 93.69 30 CYS B O 1
ATOM 2250 N N . ILE B 1 31 ? 20.438 -0.039 -8.359 1 92.75 31 ILE B N 1
ATOM 2251 C CA . ILE B 1 31 ? 19.156 0.09 -7.672 1 92.75 31 ILE B CA 1
ATOM 2252 C C . ILE B 1 31 ? 19.359 0.787 -6.328 1 92.75 31 ILE B C 1
ATOM 2254 O O . ILE B 1 31 ? 18.562 1.644 -5.938 1 92.75 31 ILE B O 1
ATOM 2258 N N . ALA B 1 32 ? 20.453 0.424 -5.668 1 94.56 32 ALA B N 1
ATOM 2259 C CA . ALA B 1 32 ? 20.766 1.014 -4.363 1 94.56 32 ALA B CA 1
ATOM 2260 C C . ALA B 1 32 ? 20.969 2.521 -4.48 1 94.56 32 ALA B C 1
ATOM 2262 O O . ALA B 1 32 ? 20.516 3.283 -3.621 1 94.56 32 ALA B O 1
ATOM 2263 N N . LEU B 1 33 ? 21.578 2.867 -5.496 1 94.19 33 LEU B N 1
ATOM 2264 C CA . LEU B 1 33 ? 21.844 4.289 -5.707 1 94.19 33 LEU B CA 1
ATOM 2265 C C . LEU B 1 33 ? 20.547 5.043 -5.973 1 94.19 33 LEU B C 1
ATOM 2267 O O . LEU B 1 33 ? 20.297 6.09 -5.371 1 94.19 33 LEU B O 1
ATOM 2271 N N . ALA B 1 34 ? 19.766 4.539 -6.844 1 94.25 34 ALA B N 1
ATOM 2272 C CA . ALA B 1 34 ? 18.5 5.188 -7.191 1 94.25 34 ALA B CA 1
ATOM 2273 C C . ALA B 1 34 ? 17.547 5.215 -5.996 1 94.25 34 ALA B C 1
ATOM 2275 O O . ALA B 1 34 ? 16.969 6.258 -5.684 1 94.25 34 ALA B O 1
ATOM 2276 N N . ALA B 1 35 ? 17.438 4.098 -5.34 1 93.5 35 ALA B N 1
ATOM 2277 C CA . ALA B 1 35 ? 16.531 3.988 -4.195 1 93.5 35 ALA B CA 1
ATOM 2278 C C . ALA B 1 35 ? 17.016 4.852 -3.031 1 93.5 35 ALA B C 1
ATOM 2280 O O . ALA B 1 35 ? 16.203 5.484 -2.346 1 93.5 35 ALA B O 1
ATOM 2281 N N . GLY B 1 36 ? 18.328 4.859 -2.812 1 93.31 36 GLY B N 1
ATOM 2282 C CA . GLY B 1 36 ? 18.875 5.641 -1.718 1 93.31 36 GLY B CA 1
ATOM 2283 C C . GLY B 1 36 ? 18.656 7.133 -1.873 1 93.31 36 GLY B C 1
ATOM 2284 O O . GLY B 1 36 ? 18.25 7.809 -0.923 1 93.31 36 GLY B O 1
ATOM 2285 N N . VAL B 1 37 ? 18.812 7.625 -3.027 1 92.88 37 VAL B N 1
ATOM 2286 C CA . VAL B 1 37 ? 18.672 9.055 -3.287 1 92.88 37 VAL B CA 1
ATOM 2287 C C . VAL B 1 37 ? 17.203 9.453 -3.244 1 92.88 37 VAL B C 1
ATOM 2289 O O . VAL B 1 37 ? 16.844 10.461 -2.629 1 92.88 37 VAL B O 1
ATOM 2292 N N . MET B 1 38 ? 16.391 8.633 -3.803 1 93.75 38 MET B N 1
ATOM 2293 C CA . MET B 1 38 ? 14.977 8.953 -3.863 1 93.75 38 MET B CA 1
ATOM 2294 C C . MET B 1 38 ? 14.312 8.75 -2.506 1 93.75 38 MET B C 1
ATOM 2296 O O . MET B 1 38 ? 13.305 9.391 -2.199 1 93.75 38 MET B O 1
ATOM 2300 N N . GLY B 1 39 ? 14.922 7.859 -1.77 1 93.81 39 GLY B N 1
ATOM 2301 C CA . GLY B 1 39 ? 14.359 7.582 -0.458 1 93.81 39 GLY B CA 1
ATOM 2302 C C . GLY B 1 39 ? 14.328 8.797 0.451 1 93.81 39 GLY B C 1
ATOM 2303 O O . GLY B 1 39 ? 13.344 9.031 1.155 1 93.81 39 GLY B O 1
ATOM 2304 N N . TYR B 1 40 ? 15.344 9.586 0.411 1 92.25 40 TYR B N 1
ATOM 2305 C CA . TYR B 1 40 ? 15.398 10.781 1.237 1 92.25 40 TYR B CA 1
ATOM 2306 C C . TYR B 1 40 ? 14.266 11.742 0.885 1 92.25 40 TYR B C 1
ATOM 2308 O O . TYR B 1 40 ? 13.547 12.211 1.77 1 92.25 40 TYR B O 1
ATOM 2316 N N . PHE B 1 41 ? 14.094 11.953 -0.364 1 92.44 41 PHE B N 1
ATOM 2317 C CA . PHE B 1 41 ? 13.086 12.914 -0.802 1 92.44 41 PHE B CA 1
ATOM 2318 C C . PHE B 1 41 ? 11.68 12.383 -0.548 1 92.44 41 PHE B C 1
ATOM 2320 O O . PHE B 1 41 ? 10.766 13.148 -0.258 1 92.44 41 PHE B O 1
ATOM 2327 N N . THR B 1 42 ? 11.562 11.102 -0.649 1 91.88 42 THR B N 1
ATOM 2328 C CA . THR B 1 42 ? 10.258 10.484 -0.418 1 91.88 42 THR B CA 1
ATOM 2329 C C . THR B 1 42 ? 9.805 10.711 1.023 1 91.88 42 THR B C 1
ATOM 2331 O O . THR B 1 42 ? 8.641 11.047 1.271 1 91.88 42 THR B O 1
ATOM 2334 N N . ILE B 1 43 ? 10.742 10.594 1.9 1 90.25 43 ILE B N 1
ATOM 2335 C CA . ILE B 1 43 ? 10.43 10.789 3.312 1 90.25 43 ILE B CA 1
ATOM 2336 C C . ILE B 1 43 ? 10.258 12.281 3.6 1 90.25 43 ILE B C 1
ATOM 2338 O O . ILE B 1 43 ? 9.312 12.68 4.277 1 90.25 43 ILE B O 1
ATOM 2342 N N . ALA B 1 44 ? 11.109 13.117 3.035 1 88.88 44 ALA B N 1
ATOM 2343 C CA . ALA B 1 44 ? 11.078 14.555 3.275 1 88.88 44 ALA B CA 1
ATOM 2344 C C . ALA B 1 44 ? 9.781 15.172 2.75 1 88.88 44 ALA B C 1
ATOM 2346 O O . ALA B 1 44 ? 9.266 16.125 3.328 1 88.88 44 ALA B O 1
ATOM 2347 N N . ARG B 1 45 ? 9.305 14.547 1.725 1 87.31 45 ARG B N 1
ATOM 2348 C CA . ARG B 1 45 ? 8.109 15.109 1.092 1 87.31 45 ARG B CA 1
ATOM 2349 C C . ARG B 1 45 ? 6.848 14.414 1.594 1 87.31 45 ARG B C 1
ATOM 2351 O O . ARG B 1 45 ? 5.746 14.688 1.11 1 87.31 45 ARG B O 1
ATOM 2358 N N . ARG B 1 46 ? 7.016 13.523 2.465 1 86.19 46 ARG B N 1
ATOM 2359 C CA . ARG B 1 46 ? 5.883 12.797 3.033 1 86.19 46 ARG B CA 1
ATOM 2360 C C . ARG B 1 46 ? 5.086 12.086 1.943 1 86.19 46 ARG B C 1
ATOM 2362 O O . ARG B 1 46 ? 3.857 12.188 1.902 1 86.19 46 ARG B O 1
ATOM 2369 N N . SER B 1 47 ? 5.852 11.508 1.064 1 88.12 47 SER B N 1
ATOM 2370 C CA . SER B 1 47 ? 5.246 10.836 -0.081 1 88.12 47 SER B CA 1
ATOM 2371 C C . SER B 1 47 ? 5.477 9.328 -0.025 1 88.12 47 SER B C 1
ATOM 2373 O O . SER B 1 47 ? 5.676 8.688 -1.059 1 88.12 47 SER B O 1
ATOM 2375 N N . THR B 1 48 ? 5.539 8.812 1.176 1 89 48 THR B N 1
ATOM 2376 C CA . THR B 1 48 ? 5.797 7.387 1.365 1 89 48 THR B CA 1
ATOM 2377 C C . THR B 1 48 ? 4.672 6.547 0.767 1 89 48 THR B C 1
ATOM 2379 O O . THR B 1 48 ? 4.93 5.559 0.076 1 89 48 THR B O 1
ATOM 2382 N N . PHE B 1 49 ? 3.482 6.996 0.999 1 89.19 49 PHE B N 1
ATOM 2383 C CA . PHE B 1 49 ? 2.332 6.262 0.484 1 89.19 49 PHE B CA 1
ATOM 2384 C C . PHE B 1 49 ? 2.297 6.309 -1.039 1 89.19 49 PHE B C 1
ATOM 2386 O O . PHE B 1 49 ? 1.979 5.312 -1.689 1 89.19 49 PHE B O 1
ATOM 2393 N N . ALA B 1 50 ? 2.643 7.414 -1.559 1 87.94 50 ALA B N 1
ATOM 2394 C CA . ALA B 1 50 ? 2.676 7.562 -3.012 1 87.94 50 ALA B CA 1
ATOM 2395 C C . ALA B 1 50 ? 3.713 6.637 -3.637 1 87.94 50 ALA B C 1
ATOM 2397 O O . ALA B 1 50 ? 3.471 6.047 -4.691 1 87.94 50 ALA B O 1
ATOM 2398 N N . ALA B 1 51 ? 4.824 6.594 -2.994 1 88.62 51 ALA B N 1
ATOM 2399 C CA . ALA B 1 51 ? 5.883 5.711 -3.484 1 88.62 51 ALA B CA 1
ATOM 2400 C C . ALA B 1 51 ? 5.418 4.258 -3.506 1 88.62 51 ALA B C 1
ATOM 2402 O O . ALA B 1 51 ? 5.695 3.525 -4.457 1 88.62 51 ALA B O 1
ATOM 2403 N N . HIS B 1 52 ? 4.773 3.914 -2.506 1 89.19 52 HIS B N 1
ATOM 2404 C CA . HIS B 1 52 ? 4.219 2.568 -2.439 1 89.19 52 HIS B CA 1
ATOM 2405 C C . HIS B 1 52 ? 3.172 2.35 -3.529 1 89.19 52 HIS B C 1
ATOM 2407 O O . HIS B 1 52 ? 3.178 1.314 -4.199 1 89.19 52 HIS B O 1
ATOM 2413 N N . ALA B 1 53 ? 2.322 3.289 -3.662 1 91.19 53 ALA B N 1
ATOM 2414 C CA . ALA B 1 53 ? 1.226 3.201 -4.621 1 91.19 53 ALA B CA 1
ATOM 2415 C C . ALA B 1 53 ? 1.752 3.08 -6.047 1 91.19 53 ALA B C 1
ATOM 2417 O O . ALA B 1 53 ? 1.214 2.314 -6.852 1 91.19 53 ALA B O 1
ATOM 2418 N N . LEU B 1 54 ? 2.781 3.785 -6.328 1 90.31 54 LEU B N 1
ATOM 2419 C CA . LEU B 1 54 ? 3.299 3.826 -7.691 1 90.31 54 LEU B CA 1
ATOM 2420 C C . LEU B 1 54 ? 3.82 2.457 -8.117 1 90.31 54 LEU B C 1
ATOM 2422 O O . LEU B 1 54 ? 3.701 2.076 -9.281 1 90.31 54 LEU B O 1
ATOM 2426 N N . ALA B 1 55 ? 4.375 1.767 -7.211 1 88.44 55 ALA B N 1
ATOM 2427 C CA . ALA B 1 55 ? 4.875 0.428 -7.508 1 88.44 55 ALA B CA 1
ATOM 2428 C C . ALA B 1 55 ? 3.74 -0.504 -7.918 1 88.44 55 ALA B C 1
ATOM 2430 O O . ALA B 1 55 ? 3.918 -1.371 -8.781 1 88.44 55 ALA B O 1
ATOM 2431 N N . HIS B 1 56 ? 2.623 -0.274 -7.359 1 88.75 56 HIS B N 1
ATOM 2432 C CA . HIS B 1 56 ? 1.468 -1.11 -7.66 1 88.75 56 HIS B CA 1
ATOM 2433 C C . HIS B 1 56 ? 0.713 -0.589 -8.875 1 88.75 56 HIS B C 1
ATOM 2435 O O . HIS B 1 56 ? 0.095 -1.365 -9.609 1 88.75 56 HIS B O 1
ATOM 2441 N N . ILE B 1 57 ? 0.789 0.635 -9.055 1 91.88 57 ILE B N 1
ATOM 2442 C CA . ILE B 1 57 ? 0.111 1.242 -10.195 1 91.88 57 ILE B CA 1
ATOM 2443 C C . ILE B 1 57 ? 0.75 0.756 -11.5 1 91.88 57 ILE B C 1
ATOM 2445 O O . ILE B 1 57 ? 0.094 0.711 -12.539 1 91.88 57 ILE B O 1
ATOM 2449 N N . GLY B 1 58 ? 1.967 0.343 -11.438 1 90.69 58 GLY B N 1
ATOM 2450 C CA . GLY B 1 58 ? 2.633 -0.222 -12.602 1 90.69 58 GLY B CA 1
ATOM 2451 C C . GLY B 1 58 ? 2.127 -1.605 -12.969 1 90.69 58 GLY B C 1
ATOM 2452 O O . GLY B 1 58 ? 2.328 -2.068 -14.094 1 90.69 58 GLY B O 1
ATOM 2453 N N . LEU B 1 59 ? 1.404 -2.254 -12.094 1 88.75 59 LEU B N 1
ATOM 2454 C CA . LEU B 1 59 ? 0.979 -3.639 -12.266 1 88.75 59 LEU B CA 1
ATOM 2455 C C . LEU B 1 59 ? 0.025 -3.768 -13.453 1 88.75 59 LEU B C 1
ATOM 2457 O O . LEU B 1 59 ? 0.243 -4.594 -14.344 1 88.75 59 LEU B O 1
ATOM 2461 N N . PRO B 1 60 ? -1.019 -2.979 -13.516 1 91.06 60 PRO B N 1
ATOM 2462 C CA . PRO B 1 60 ? -1.895 -3.088 -14.68 1 91.06 60 PRO B CA 1
ATOM 2463 C C . PRO B 1 60 ? -1.184 -2.734 -15.984 1 91.0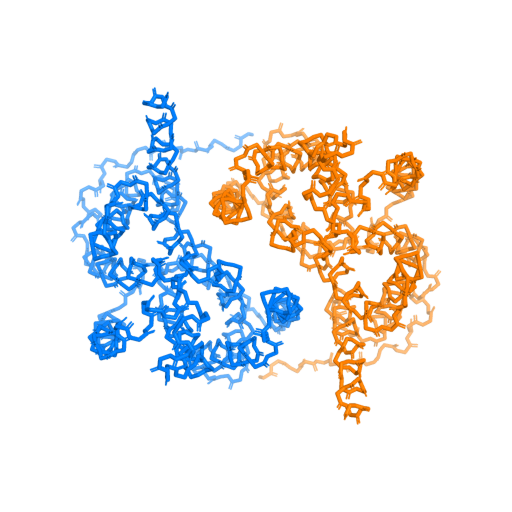6 60 PRO B C 1
ATOM 2465 O O . PRO B 1 60 ? -1.545 -3.244 -17.047 1 91.06 60 PRO B O 1
ATOM 2468 N N . GLY B 1 61 ? -0.196 -1.89 -15.914 1 92.62 61 GLY B N 1
ATOM 2469 C CA . GLY B 1 61 ? 0.604 -1.613 -17.094 1 92.62 61 GLY B CA 1
ATOM 2470 C C . GLY B 1 61 ? 1.394 -2.816 -17.578 1 92.62 61 GLY B C 1
ATOM 2471 O O . GLY B 1 61 ? 1.451 -3.088 -18.781 1 92.62 61 GLY B O 1
ATOM 2472 N N . ALA B 1 62 ? 1.923 -3.514 -16.656 1 91.19 62 ALA B N 1
ATOM 2473 C CA . ALA B 1 62 ? 2.713 -4.695 -16.984 1 91.19 62 ALA B CA 1
ATOM 2474 C C . ALA B 1 62 ? 1.822 -5.828 -17.484 1 91.19 62 ALA B C 1
ATOM 2476 O O . ALA B 1 62 ? 2.094 -6.418 -18.531 1 91.19 62 ALA B O 1
ATOM 2477 N N . THR B 1 63 ? 0.783 -6.109 -16.719 1 91.19 63 THR B N 1
ATOM 2478 C CA . THR B 1 63 ? -0.107 -7.199 -17.109 1 91.19 63 THR B CA 1
ATOM 2479 C C . THR B 1 63 ? -0.871 -6.848 -18.375 1 91.19 63 THR B C 1
ATOM 2481 O O . THR B 1 63 ? -1.104 -7.711 -19.234 1 91.19 63 THR B O 1
ATOM 2484 N N . GLY B 1 64 ? -1.239 -5.609 -18.531 1 92 64 GLY B N 1
ATOM 2485 C CA . GLY B 1 64 ? -1.901 -5.18 -19.75 1 92 64 GLY B CA 1
ATOM 2486 C C . GLY B 1 64 ? -1.006 -5.25 -20.969 1 92 64 GLY B C 1
ATOM 2487 O O . GLY B 1 64 ? -1.467 -5.582 -22.062 1 92 64 GLY B O 1
ATOM 2488 N N . ALA B 1 65 ? 0.209 -4.906 -20.797 1 92.69 65 ALA B N 1
ATOM 2489 C CA . ALA B 1 65 ? 1.166 -4.961 -21.891 1 92.69 65 ALA B CA 1
ATOM 2490 C C . ALA B 1 65 ? 1.313 -6.383 -22.422 1 92.69 65 ALA B C 1
ATOM 2492 O O . ALA B 1 65 ? 1.396 -6.594 -23.641 1 92.69 65 ALA B O 1
ATOM 2493 N N . VAL B 1 66 ? 1.298 -7.336 -21.516 1 90 66 VAL B N 1
ATOM 2494 C CA . VAL B 1 66 ? 1.418 -8.734 -21.922 1 90 66 VAL B CA 1
ATOM 2495 C C . VAL B 1 66 ? 0.195 -9.148 -22.734 1 90 66 VAL B C 1
ATOM 2497 O O . VAL B 1 66 ? 0.318 -9.867 -23.719 1 90 66 VAL B O 1
ATOM 2500 N N . LEU B 1 67 ? -0.935 -8.68 -22.297 1 90.44 67 LEU B N 1
ATOM 2501 C CA . LEU B 1 67 ? -2.17 -9.023 -22.984 1 90.44 67 LEU B CA 1
ATOM 2502 C C . LEU B 1 67 ? -2.184 -8.445 -24.406 1 90.44 67 LEU B C 1
ATOM 2504 O O . LEU B 1 67 ? -2.73 -9.047 -25.328 1 90.44 67 LEU B O 1
ATOM 2508 N N . LEU B 1 68 ? -1.552 -7.293 -24.547 1 92.56 68 LEU B N 1
ATOM 2509 C CA . LEU B 1 68 ? -1.564 -6.602 -25.844 1 92.56 68 LEU B CA 1
ATOM 2510 C C . LEU B 1 68 ? -0.316 -6.938 -26.641 1 92.56 68 LEU B C 1
ATOM 2512 O O . LEU B 1 68 ? -0.163 -6.477 -27.781 1 92.56 68 LEU B O 1
ATOM 2516 N N . GLY B 1 69 ? 0.541 -7.688 -26.078 1 90.69 69 GLY B N 1
ATOM 2517 C CA . GLY B 1 69 ? 1.778 -8.055 -26.75 1 90.69 69 GLY B CA 1
ATOM 2518 C C . GLY B 1 69 ? 2.795 -6.926 -26.797 1 90.69 69 GLY B C 1
ATOM 2519 O O . GLY B 1 69 ? 3.562 -6.805 -27.75 1 90.69 69 GLY B O 1
ATOM 2520 N N . LEU B 1 70 ? 2.736 -6.059 -25.891 1 91.56 70 LEU B N 1
ATOM 2521 C CA . LEU B 1 70 ? 3.654 -4.93 -25.797 1 91.56 70 LEU B CA 1
ATOM 2522 C C . LEU B 1 70 ? 4.754 -5.211 -24.781 1 91.56 70 LEU B C 1
ATOM 2524 O O . LEU B 1 70 ? 4.617 -6.109 -23.938 1 91.56 70 LEU B O 1
ATOM 2528 N N . PRO B 1 71 ? 5.871 -4.516 -24.984 1 90.12 71 PRO B N 1
ATOM 2529 C CA . PRO B 1 71 ? 6.914 -4.68 -23.969 1 90.12 71 PRO B CA 1
ATOM 2530 C C . PRO B 1 71 ? 6.445 -4.289 -22.562 1 90.12 71 PRO B C 1
ATOM 2532 O O . PRO B 1 71 ? 5.805 -3.25 -22.391 1 90.12 71 PRO B O 1
ATOM 2535 N N . VAL B 1 72 ? 6.727 -5.129 -21.625 1 87.62 72 VAL B N 1
ATOM 2536 C CA . VAL B 1 72 ? 6.277 -4.98 -20.234 1 87.62 72 VAL B CA 1
ATOM 2537 C C . VAL B 1 72 ? 6.789 -3.662 -19.672 1 87.62 72 VAL B C 1
ATOM 2539 O O . VAL B 1 72 ? 6.055 -2.955 -18.969 1 87.62 72 VAL B O 1
ATOM 2542 N N . SER B 1 73 ? 8.016 -3.297 -20.016 1 87 73 SER B N 1
ATOM 2543 C CA . SER B 1 73 ? 8.617 -2.074 -19.5 1 87 73 SER B CA 1
ATOM 2544 C C . SER B 1 73 ? 7.844 -0.841 -19.953 1 87 73 SER B C 1
ATOM 2546 O O . SER B 1 73 ? 7.691 0.119 -19.188 1 87 73 SER B O 1
ATOM 2548 N N . LEU B 1 74 ? 7.344 -0.891 -21.094 1 90.25 74 LEU B N 1
ATOM 2549 C CA . LEU B 1 74 ? 6.582 0.23 -21.641 1 90.25 74 LEU B CA 1
ATOM 2550 C C . LEU B 1 74 ? 5.234 0.358 -20.922 1 90.25 74 LEU B C 1
ATOM 2552 O O . LEU B 1 74 ? 4.82 1.463 -20.562 1 90.25 74 LEU B O 1
ATOM 2556 N N . GLY B 1 75 ? 4.605 -0.744 -20.812 1 92.62 75 GLY B N 1
ATOM 2557 C CA . GLY B 1 75 ? 3.332 -0.723 -20.109 1 92.62 75 GLY B CA 1
ATOM 2558 C C . GLY B 1 75 ? 3.449 -0.25 -18.672 1 92.62 75 GLY B C 1
ATOM 2559 O O . GLY B 1 75 ? 2.691 0.619 -18.234 1 92.62 75 GLY B O 1
ATOM 2560 N N . MET B 1 76 ? 4.445 -0.778 -17.984 1 92.31 76 MET B N 1
ATOM 2561 C CA . MET B 1 76 ? 4.672 -0.403 -16.594 1 92.31 76 MET B CA 1
ATOM 2562 C C . MET B 1 76 ? 5.02 1.078 -16.469 1 92.31 76 MET B C 1
ATOM 2564 O O . MET B 1 76 ? 4.52 1.771 -15.586 1 92.31 76 MET B O 1
ATOM 2568 N N . GLY B 1 77 ? 5.875 1.506 -17.406 1 92.69 77 GLY B N 1
ATOM 2569 C CA . GLY B 1 77 ? 6.297 2.898 -17.375 1 92.69 77 GLY B CA 1
ATOM 2570 C C . GLY B 1 77 ? 5.156 3.869 -17.625 1 92.69 77 GLY B C 1
ATOM 2571 O O . GLY B 1 77 ? 5.023 4.875 -16.938 1 92.69 77 GLY B O 1
ATOM 2572 N N . VAL B 1 78 ? 4.328 3.557 -18.547 1 94 78 VAL B N 1
ATOM 2573 C CA . VAL B 1 78 ? 3.215 4.426 -18.906 1 94 78 VAL B CA 1
ATOM 2574 C C . VAL B 1 78 ? 2.223 4.516 -17.75 1 94 78 VAL B C 1
ATOM 2576 O O . VAL B 1 78 ? 1.771 5.605 -17.391 1 94 78 VAL B O 1
ATOM 2579 N N . PHE B 1 79 ? 1.928 3.434 -17.188 1 94.75 79 PHE B N 1
ATOM 2580 C CA . PHE B 1 79 ? 0.971 3.418 -16.094 1 94.75 79 PHE B CA 1
ATOM 2581 C C . PHE B 1 79 ? 1.562 4.078 -14.852 1 94.75 79 PHE B C 1
ATOM 2583 O O . PHE B 1 79 ? 0.874 4.82 -14.148 1 94.75 79 PHE B O 1
ATOM 2590 N N . ALA B 1 80 ? 2.82 3.777 -14.594 1 93.12 80 ALA B N 1
ATOM 2591 C CA . ALA B 1 80 ? 3.469 4.387 -13.43 1 93.12 80 ALA B CA 1
ATOM 2592 C C . ALA B 1 80 ? 3.547 5.902 -13.586 1 93.12 80 ALA B C 1
ATOM 2594 O O . ALA B 1 80 ? 3.229 6.645 -12.648 1 93.12 80 ALA B O 1
ATOM 2595 N N . LEU B 1 81 ? 3.973 6.312 -14.75 1 93.31 81 LEU B N 1
ATOM 2596 C CA . LEU B 1 81 ? 4.062 7.746 -15.008 1 93.31 81 LEU B CA 1
ATOM 2597 C C . LEU B 1 81 ? 2.674 8.383 -15.023 1 93.31 81 LEU B C 1
ATOM 2599 O O . LEU B 1 81 ? 2.477 9.461 -14.461 1 93.31 81 LEU B O 1
ATOM 2603 N N . GLY B 1 82 ? 1.771 7.754 -15.703 1 93.88 82 GLY B N 1
ATOM 2604 C CA . GLY B 1 82 ? 0.404 8.25 -15.703 1 93.88 82 GLY B CA 1
ATOM 2605 C C . GLY B 1 82 ? -0.19 8.359 -14.312 1 93.88 82 GLY B C 1
ATOM 2606 O O . GLY B 1 82 ? -0.794 9.383 -13.969 1 93.88 82 GLY B O 1
ATOM 2607 N N . GLY B 1 83 ? -0.019 7.312 -13.508 1 92 83 GLY B N 1
ATOM 2608 C CA . GLY B 1 83 ? -0.477 7.348 -12.125 1 92 83 GLY B CA 1
ATOM 2609 C C . GLY B 1 83 ? 0.179 8.445 -11.312 1 92 83 GLY B C 1
ATOM 2610 O O . GLY B 1 83 ? -0.488 9.125 -10.531 1 92 83 GLY B O 1
ATOM 2611 N N . ALA B 1 84 ? 1.479 8.594 -11.508 1 90.62 84 ALA B N 1
ATOM 2612 C CA . ALA B 1 84 ? 2.223 9.641 -10.812 1 90.62 84 ALA B CA 1
ATOM 2613 C C . ALA B 1 84 ? 1.666 11.023 -11.141 1 90.62 84 ALA B C 1
ATOM 2615 O O . ALA B 1 84 ? 1.493 11.859 -10.25 1 90.62 84 ALA B O 1
ATOM 2616 N N . LEU B 1 85 ? 1.327 11.188 -12.375 1 89.19 85 LEU B N 1
ATOM 2617 C CA . LEU B 1 85 ? 0.818 12.484 -12.82 1 89.19 85 LEU B CA 1
ATOM 2618 C C . LEU B 1 85 ? -0.594 12.719 -12.297 1 89.19 85 LEU B C 1
ATOM 2620 O O . LEU B 1 85 ? -0.933 13.836 -11.898 1 89.19 85 LEU B O 1
ATOM 2624 N N . VAL B 1 86 ? -1.318 11.703 -12.234 1 88.19 86 VAL B N 1
ATOM 2625 C CA . VAL B 1 86 ? -2.682 11.812 -11.734 1 88.19 86 VAL B CA 1
ATOM 2626 C C . VAL B 1 86 ? -2.654 12.141 -10.242 1 88.19 86 VAL B C 1
ATOM 2628 O O . VAL B 1 86 ? -3.363 13.039 -9.781 1 88.19 86 VAL B O 1
ATOM 2631 N N . ILE B 1 87 ? -1.831 11.438 -9.516 1 85.88 87 ILE B N 1
ATOM 2632 C CA . ILE B 1 87 ? -1.698 11.664 -8.086 1 85.88 87 ILE B CA 1
ATOM 2633 C C . ILE B 1 87 ? -1.18 13.078 -7.828 1 85.88 87 ILE B C 1
ATOM 2635 O O . ILE B 1 87 ? -1.674 13.773 -6.941 1 85.88 87 ILE B O 1
ATOM 2639 N N . GLY B 1 88 ? -0.183 13.516 -8.664 1 79.88 88 GLY B N 1
ATOM 2640 C CA . GLY B 1 88 ? 0.365 14.859 -8.523 1 79.88 88 GLY B CA 1
ATOM 2641 C C . GLY B 1 88 ? -0.636 15.945 -8.852 1 79.88 88 GLY B C 1
ATOM 2642 O O . GLY B 1 88 ? -0.667 16.984 -8.188 1 79.88 88 GLY B O 1
ATOM 2643 N N . ALA B 1 89 ? -1.458 15.68 -9.766 1 78.75 89 ALA B N 1
ATOM 2644 C CA . ALA B 1 89 ? -2.434 16.672 -10.211 1 78.75 89 ALA B CA 1
ATOM 2645 C C . ALA B 1 89 ? -3.596 16.766 -9.227 1 78.75 89 ALA B C 1
ATOM 2647 O O . ALA B 1 89 ? -4.145 17.859 -9.008 1 78.75 89 ALA B O 1
ATOM 2648 N N . LEU B 1 90 ? -3.908 15.656 -8.625 1 77.12 90 LEU B N 1
ATOM 2649 C CA . LEU B 1 90 ? -5.078 15.609 -7.758 1 77.12 90 LEU B CA 1
ATOM 2650 C C . LEU B 1 90 ? -4.707 15.984 -6.324 1 77.12 90 LEU B C 1
ATOM 2652 O O . LEU B 1 90 ? -5.574 16.344 -5.527 1 77.12 90 LEU B O 1
ATOM 2656 N N . GLY B 1 91 ? -3.475 15.867 -6.047 1 70.5 91 GLY B N 1
ATOM 2657 C CA . GLY B 1 91 ? -3.033 16.062 -4.676 1 70.5 91 GLY B CA 1
ATOM 2658 C C . GLY B 1 91 ? -2.418 17.422 -4.434 1 70.5 91 GLY B C 1
ATOM 2659 O O . GLY B 1 91 ? -1.194 17.547 -4.348 1 70.5 91 GLY B O 1
ATOM 2660 N N . LYS B 1 92 ? -3.283 18.484 -4.312 1 67.25 92 LYS B N 1
ATOM 2661 C CA . LYS B 1 92 ? -2.756 19.812 -3.996 1 67.25 92 LYS B CA 1
ATOM 2662 C C . LYS B 1 92 ? -2.332 19.906 -2.533 1 67.25 92 LYS B C 1
ATOM 2664 O O . LYS B 1 92 ? -1.271 20.453 -2.221 1 67.25 92 LYS B O 1
ATOM 2669 N N . ARG B 1 93 ? -3.043 19.25 -1.694 1 73.25 93 ARG B N 1
ATOM 2670 C CA . ARG B 1 93 ? -2.73 19.156 -0.272 1 73.25 93 ARG B CA 1
ATOM 2671 C C . ARG B 1 93 ? -2.365 17.719 0.117 1 73.25 93 ARG B C 1
ATOM 2673 O O . ARG B 1 93 ? -2.727 16.781 -0.58 1 73.25 93 ARG B O 1
ATOM 2680 N N . VAL B 1 94 ? -1.68 17.609 1.143 1 72.44 94 VAL B N 1
ATOM 2681 C CA . VAL B 1 94 ? -1.205 16.312 1.606 1 72.44 94 VAL B CA 1
ATOM 2682 C C . VAL B 1 94 ? -2.387 15.359 1.769 1 72.44 94 VAL B C 1
ATOM 2684 O O . VAL B 1 94 ? -2.326 14.203 1.332 1 72.44 94 VAL B O 1
ATOM 2687 N N . SER B 1 95 ? -3.455 15.844 2.281 1 74.5 95 SER B N 1
ATOM 2688 C CA . SER B 1 95 ? -4.633 15.016 2.516 1 74.5 95 SER B CA 1
ATOM 2689 C C . SER B 1 95 ? -5.281 14.594 1.202 1 74.5 95 SER B C 1
ATOM 2691 O O . SER B 1 95 ? -5.703 13.445 1.054 1 74.5 95 SER B O 1
ATOM 2693 N N . GLU B 1 96 ? -5.285 15.43 0.287 1 80.31 96 GLU B N 1
ATOM 2694 C CA . GLU B 1 96 ? -5.848 15.141 -1.029 1 80.31 96 GLU B CA 1
ATOM 2695 C C . GLU B 1 96 ? -4.969 14.164 -1.803 1 80.31 96 GLU B C 1
ATOM 2697 O O . GLU B 1 96 ? -5.473 13.289 -2.51 1 80.31 96 GLU B O 1
ATOM 2702 N N . ARG B 1 97 ? -3.732 14.32 -1.519 1 82 97 ARG B N 1
ATOM 2703 C CA . ARG B 1 97 ? -2.791 13.43 -2.191 1 82 97 ARG B CA 1
ATOM 2704 C C . ARG B 1 97 ? -2.922 12.008 -1.675 1 82 97 ARG B C 1
ATOM 2706 O O . ARG B 1 97 ? -2.844 11.047 -2.449 1 82 97 ARG B O 1
ATOM 2713 N N . GLU B 1 98 ? -3.137 11.875 -0.474 1 84.25 98 GLU B N 1
ATOM 2714 C CA . GLU B 1 98 ? -3.283 10.555 0.126 1 84.25 98 GLU B CA 1
ATOM 2715 C C . GLU B 1 98 ? -4.543 9.852 -0.378 1 84.25 98 GLU B C 1
ATOM 2717 O O . GLU B 1 98 ? -4.52 8.656 -0.661 1 84.25 98 GLU B O 1
ATOM 2722 N N . ILE B 1 99 ? -5.586 10.656 -0.468 1 85.12 99 ILE B N 1
ATOM 2723 C CA . ILE B 1 99 ? -6.852 10.117 -0.952 1 85.12 99 ILE B CA 1
ATOM 2724 C C . ILE B 1 99 ? -6.715 9.719 -2.42 1 85.12 99 ILE B C 1
ATOM 2726 O O . ILE B 1 99 ? -7.125 8.625 -2.814 1 85.12 99 ILE B O 1
ATOM 2730 N N . ALA B 1 100 ? -6.125 10.633 -3.129 1 87 100 ALA B N 1
ATOM 2731 C CA . ALA B 1 100 ? -5.914 10.352 -4.547 1 87 100 ALA B CA 1
ATOM 2732 C C . ALA B 1 100 ? -5.027 9.117 -4.738 1 87 100 ALA B C 1
ATOM 2734 O O . ALA B 1 100 ? -5.328 8.25 -5.559 1 87 100 ALA B O 1
ATOM 2735 N N . THR B 1 101 ? -4 9.102 -3.982 1 89.44 101 THR B N 1
ATOM 2736 C CA . THR B 1 101 ? -3.076 7.973 -4.055 1 89.44 101 THR B CA 1
ATOM 2737 C C . THR B 1 101 ? -3.793 6.668 -3.723 1 89.44 101 THR B C 1
ATOM 2739 O O . THR B 1 101 ? -3.662 5.68 -4.449 1 89.44 101 THR B O 1
ATOM 2742 N N . GLY B 1 102 ? -4.586 6.746 -2.693 1 87.75 102 GLY B N 1
ATOM 2743 C CA . GLY B 1 102 ? -5.297 5.547 -2.281 1 87.75 102 GLY B CA 1
ATOM 2744 C C . GLY B 1 102 ? -6.301 5.066 -3.311 1 87.75 102 GLY B C 1
ATOM 2745 O O . GLY B 1 102 ? -6.387 3.869 -3.588 1 87.75 102 GLY B O 1
ATOM 2746 N N . THR B 1 103 ? -6.996 5.926 -3.854 1 86.75 103 THR B N 1
ATOM 2747 C CA . THR B 1 103 ? -8.039 5.582 -4.816 1 86.75 103 THR B CA 1
ATOM 2748 C C . THR B 1 103 ? -7.426 5.055 -6.109 1 86.75 103 THR B C 1
ATOM 2750 O O . THR B 1 103 ? -7.875 4.043 -6.648 1 86.75 103 THR B O 1
ATOM 2753 N N . VAL B 1 104 ? -6.406 5.73 -6.531 1 88.75 104 VAL B N 1
ATOM 2754 C CA . VAL B 1 104 ? -5.742 5.312 -7.762 1 88.75 104 VAL B CA 1
ATOM 2755 C C . VAL B 1 104 ? -5.066 3.959 -7.551 1 88.75 104 VAL B C 1
ATOM 2757 O O . VAL B 1 104 ? -5.102 3.096 -8.43 1 88.75 104 VAL B O 1
ATOM 2760 N N . LEU B 1 105 ? -4.504 3.844 -6.41 1 90.06 105 LEU B N 1
ATOM 2761 C CA . LEU B 1 105 ? -3.852 2.586 -6.055 1 90.06 105 LEU B CA 1
ATOM 2762 C C . LEU B 1 105 ? -4.848 1.432 -6.082 1 90.06 105 LEU B C 1
ATOM 2764 O O . LEU B 1 105 ? -4.586 0.391 -6.688 1 90.06 105 LEU B O 1
ATOM 2768 N N . ALA B 1 106 ? -5.973 1.651 -5.441 1 86.75 106 ALA B N 1
ATOM 2769 C CA . ALA B 1 106 ? -6.992 0.609 -5.359 1 86.75 106 ALA B CA 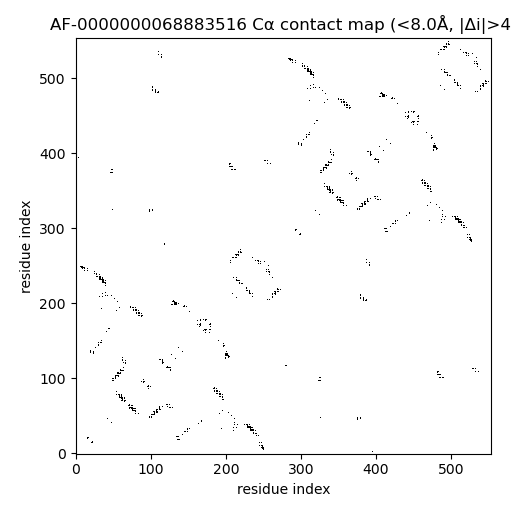1
ATOM 2770 C C . ALA B 1 106 ? -7.48 0.21 -6.746 1 86.75 106 ALA B C 1
ATOM 2772 O O . ALA B 1 106 ? -7.566 -0.979 -7.062 1 86.75 106 ALA B O 1
ATOM 2773 N N . PHE B 1 107 ? -7.738 1.175 -7.52 1 88.44 107 PHE B N 1
ATOM 2774 C CA . PHE B 1 107 ? -8.234 0.909 -8.867 1 88.44 107 PHE B CA 1
ATOM 2775 C C . PHE B 1 107 ? -7.164 0.22 -9.703 1 88.44 107 PHE B C 1
ATOM 2777 O O . PHE B 1 107 ? -7.453 -0.746 -10.414 1 88.44 107 PHE B O 1
ATOM 2784 N N . ALA B 1 108 ? -5.984 0.768 -9.68 1 90.12 108 ALA B N 1
ATOM 2785 C CA . ALA B 1 108 ? -4.891 0.206 -10.469 1 90.12 108 ALA B CA 1
ATOM 2786 C C . ALA B 1 108 ? -4.605 -1.235 -10.062 1 90.12 108 ALA B C 1
ATOM 2788 O O . ALA B 1 108 ? -4.375 -2.096 -10.914 1 90.12 108 ALA B O 1
ATOM 2789 N N . THR B 1 109 ? -4.57 -1.492 -8.828 1 86.31 109 THR B N 1
ATOM 2790 C CA . THR B 1 109 ? -4.32 -2.846 -8.344 1 86.31 109 THR B CA 1
ATOM 2791 C C . THR B 1 109 ? -5.43 -3.795 -8.789 1 86.31 109 THR B C 1
ATOM 2793 O O . THR B 1 109 ? -5.156 -4.914 -9.227 1 86.31 109 THR B O 1
ATOM 2796 N N . GLY B 1 110 ? -6.727 -3.32 -8.68 1 84.38 110 GLY B N 1
ATOM 2797 C CA . GLY B 1 110 ? -7.836 -4.121 -9.172 1 84.38 110 GLY B CA 1
ATOM 2798 C C . GLY B 1 110 ? -7.75 -4.414 -10.656 1 84.38 110 GLY B C 1
ATOM 2799 O O . GLY B 1 110 ? -7.996 -5.543 -11.094 1 84.38 110 GLY B O 1
ATOM 2800 N N . LEU B 1 111 ? -7.355 -3.436 -11.359 1 87.81 111 LEU B N 1
ATOM 2801 C CA . LEU B 1 111 ? -7.207 -3.584 -12.805 1 87.81 111 LEU B CA 1
ATOM 2802 C C . LEU B 1 111 ? -6.07 -4.543 -13.141 1 87.81 111 LEU B C 1
ATOM 2804 O O . LEU B 1 111 ? -6.188 -5.355 -14.062 1 87.81 111 LEU B O 1
ATOM 2808 N N . GLY B 1 112 ? -4.977 -4.398 -12.5 1 86.94 112 GLY B N 1
ATOM 2809 C CA . GLY B 1 112 ? -3.861 -5.309 -12.695 1 86.94 112 GLY B CA 1
ATOM 2810 C C . GLY B 1 112 ? -4.227 -6.762 -12.438 1 86.94 112 GLY B C 1
ATOM 2811 O O . GLY B 1 112 ? -3.84 -7.648 -13.203 1 86.94 112 GLY B O 1
ATOM 2812 N N . LEU B 1 113 ? -4.934 -6.98 -11.391 1 79.75 113 LEU B N 1
ATOM 2813 C CA . LEU B 1 113 ? -5.371 -8.328 -11.055 1 79.75 113 LEU B CA 1
ATOM 2814 C C . LEU B 1 113 ? -6.363 -8.859 -12.086 1 79.75 113 LEU B C 1
ATOM 2816 O O . LEU B 1 113 ? -6.336 -10.039 -12.43 1 79.75 113 LEU B O 1
ATOM 2820 N N . PHE B 1 114 ? -7.227 -7.969 -12.492 1 83.69 114 PHE B N 1
ATOM 2821 C CA . PHE B 1 114 ? -8.188 -8.352 -13.516 1 83.69 114 PHE B CA 1
ATOM 2822 C C . PHE B 1 114 ? -7.465 -8.789 -14.789 1 83.69 114 PHE B C 1
ATOM 2824 O O . PHE B 1 114 ? -7.797 -9.82 -15.375 1 83.69 114 PHE B O 1
ATOM 2831 N N . PHE B 1 115 ? -6.496 -8.016 -15.227 1 87.69 115 PHE B N 1
ATOM 2832 C CA . PHE B 1 115 ? -5.719 -8.359 -16.406 1 87.69 115 PHE B CA 1
ATOM 2833 C C . PHE B 1 115 ? -4.961 -9.664 -16.203 1 87.69 115 PHE B C 1
ATOM 2835 O O . PHE B 1 115 ? -4.832 -10.469 -17.125 1 87.69 115 PHE B O 1
ATOM 2842 N N . ALA B 1 116 ? -4.48 -9.852 -15.023 1 84.31 116 ALA B N 1
ATOM 2843 C CA . ALA B 1 116 ? -3.707 -11.047 -14.703 1 84.31 116 ALA B CA 1
ATOM 2844 C C . ALA B 1 116 ? -4.57 -12.305 -14.805 1 84.31 116 ALA B C 1
ATOM 2846 O O . ALA B 1 116 ? -4.07 -13.383 -15.117 1 84.31 116 ALA B O 1
ATOM 2847 N N . ARG B 1 117 ? -5.852 -12.133 -14.602 1 78.94 117 ARG B N 1
ATOM 2848 C CA . ARG B 1 117 ? -6.762 -13.266 -14.625 1 78.94 117 ARG B CA 1
ATOM 2849 C C . ARG B 1 117 ? -7.137 -13.648 -16.047 1 78.94 117 ARG B C 1
ATOM 2851 O O . ARG B 1 117 ? -7.648 -14.742 -16.297 1 78.94 117 ARG B O 1
ATOM 2858 N N . LEU B 1 118 ? -6.84 -12.859 -16.938 1 85.44 118 LEU B N 1
ATOM 2859 C CA . LEU B 1 118 ? -7.297 -13.062 -18.297 1 85.44 118 LEU B CA 1
ATOM 2860 C C . LEU B 1 118 ? -6.367 -14.008 -19.047 1 85.44 118 LEU B C 1
ATOM 2862 O O . LEU B 1 118 ? -6.746 -14.578 -20.078 1 85.44 118 LEU B O 1
ATOM 2866 N N . SER B 1 119 ? -5.148 -14.164 -18.516 1 85.38 119 SER B N 1
ATOM 2867 C CA . SER B 1 119 ? -4.211 -15.062 -19.188 1 85.38 119 SER B CA 1
ATOM 2868 C C . SER B 1 119 ? -3.164 -15.594 -18.203 1 85.38 119 SER B C 1
ATOM 2870 O O . SER B 1 119 ? -2.818 -14.922 -17.234 1 85.38 119 SER B O 1
ATOM 2872 N N . SER B 1 120 ? -2.732 -16.734 -18.547 1 85.06 120 SER B N 1
ATOM 2873 C CA . SER B 1 120 ? -1.679 -17.328 -17.734 1 85.06 120 SER B CA 1
ATOM 2874 C C . SER B 1 120 ? -0.393 -16.516 -17.812 1 85.06 120 SER B C 1
ATOM 2876 O O . SER B 1 120 ? 0.312 -16.359 -16.812 1 85.06 120 SER B O 1
ATOM 2878 N N . SER B 1 121 ? -0.175 -16.078 -18.984 1 87.19 121 SER B N 1
ATOM 2879 C CA . SER B 1 121 ? 1.016 -15.258 -19.156 1 87.19 121 SER B CA 1
ATOM 2880 C C . SER B 1 121 ? 0.939 -13.984 -18.328 1 87.19 121 SER B C 1
ATOM 2882 O O . SER B 1 121 ? 1.935 -13.555 -17.75 1 87.19 121 SER B O 1
ATOM 2884 N N . ALA B 1 122 ? -0.172 -13.43 -18.281 1 85.94 122 ALA B N 1
ATOM 2885 C CA . ALA B 1 122 ? -0.371 -12.227 -17.484 1 85.94 122 ALA B CA 1
ATOM 2886 C C . ALA B 1 122 ? -0.25 -12.539 -15.992 1 85.94 122 ALA B C 1
ATOM 2888 O O . ALA B 1 122 ? 0.287 -11.734 -15.227 1 85.94 122 ALA B O 1
ATOM 2889 N N . SER B 1 123 ? -0.674 -13.648 -15.672 1 81.75 123 SER B N 1
ATOM 2890 C CA . SER B 1 123 ? -0.562 -14.078 -14.281 1 81.75 123 SER B CA 1
ATOM 2891 C C . SER B 1 123 ? 0.896 -14.281 -13.883 1 81.75 123 SER B C 1
ATOM 2893 O O . SER B 1 123 ? 1.307 -13.875 -12.797 1 81.75 123 SER B O 1
ATOM 2895 N N . GLN B 1 124 ? 1.602 -14.883 -14.695 1 82.12 124 GLN B N 1
ATOM 2896 C CA . GLN B 1 124 ? 3.023 -15.086 -14.445 1 82.12 124 GLN B CA 1
ATOM 2897 C C . GLN B 1 124 ? 3.764 -13.758 -14.359 1 82.12 124 GLN B C 1
ATOM 2899 O O . GLN B 1 124 ? 4.668 -13.594 -13.539 1 82.12 124 GLN B O 1
ATOM 2904 N N . GLN B 1 125 ? 3.377 -12.938 -15.203 1 83.19 125 GLN B N 1
ATOM 2905 C CA . GLN B 1 125 ? 3.998 -11.617 -15.203 1 83.19 125 GLN B CA 1
ATOM 2906 C C . GLN B 1 125 ? 3.709 -10.875 -13.906 1 83.19 125 GLN B C 1
ATOM 2908 O O . GLN B 1 125 ? 4.57 -10.164 -13.383 1 83.19 125 GLN B O 1
ATOM 2913 N N . MET B 1 126 ? 2.562 -11.008 -13.422 1 79.88 126 MET B N 1
ATOM 2914 C CA . MET B 1 126 ? 2.203 -10.398 -12.148 1 79.88 126 MET B CA 1
ATOM 2915 C C . MET B 1 126 ? 3.105 -10.906 -11.023 1 79.88 126 MET B C 1
ATOM 2917 O O . MET B 1 126 ? 3.613 -10.117 -10.227 1 79.88 126 MET B O 1
ATOM 2921 N N . GLN B 1 127 ? 3.324 -12.148 -11.023 1 77.31 127 GLN B N 1
ATOM 2922 C CA . GLN B 1 127 ? 4.195 -12.719 -10.008 1 77.31 127 GLN B CA 1
ATOM 2923 C C . GLN B 1 127 ? 5.621 -12.195 -10.141 1 77.31 127 GLN B C 1
ATOM 2925 O O . GLN B 1 127 ? 6.266 -11.867 -9.141 1 77.31 127 GLN B O 1
ATOM 2930 N N . SER B 1 128 ? 5.992 -12.133 -11.375 1 80.06 128 SER B N 1
ATOM 2931 C CA . SER B 1 128 ? 7.336 -11.633 -11.633 1 80.06 128 SER B CA 1
ATOM 2932 C C . SER B 1 128 ? 7.496 -10.195 -11.164 1 80.06 128 SER B C 1
ATOM 2934 O O . SER B 1 128 ? 8.547 -9.82 -10.625 1 80.06 128 SER B O 1
ATOM 2936 N N . ILE B 1 129 ? 6.508 -9.453 -11.32 1 81.62 129 ILE B N 1
ATOM 2937 C CA . ILE B 1 129 ? 6.547 -8.039 -10.953 1 81.62 129 ILE B CA 1
ATOM 2938 C C . ILE B 1 129 ? 6.449 -7.895 -9.438 1 81.62 129 ILE B C 1
ATOM 2940 O O . ILE B 1 129 ? 7.074 -7.008 -8.852 1 81.62 129 ILE B O 1
ATOM 2944 N N . LEU B 1 130 ? 5.746 -8.75 -8.828 1 75.62 130 LEU B N 1
ATOM 2945 C CA . LEU B 1 130 ? 5.562 -8.68 -7.383 1 75.62 130 LEU B CA 1
ATOM 2946 C C . LEU B 1 130 ? 6.84 -9.086 -6.656 1 75.62 130 LEU B C 1
ATOM 2948 O O . LEU B 1 130 ? 7.238 -8.438 -5.684 1 75.62 130 LEU B O 1
ATOM 2952 N N . PHE B 1 131 ? 7.531 -10.07 -7.176 1 75.19 131 PHE B N 1
ATOM 2953 C CA . PHE B 1 131 ? 8.641 -10.648 -6.426 1 75.19 131 PHE B CA 1
ATOM 2954 C C . PHE B 1 131 ? 9.977 -10.227 -7.023 1 75.19 131 PHE B C 1
ATOM 2956 O O . PHE B 1 131 ? 11 -10.25 -6.34 1 75.19 131 PHE B O 1
ATOM 2963 N N . GLY B 1 132 ? 9.938 -9.828 -8.203 1 79.38 132 GLY B N 1
ATOM 2964 C CA . GLY B 1 132 ? 11.18 -9.461 -8.875 1 79.38 132 GLY B CA 1
ATOM 2965 C C . GLY B 1 132 ? 11.984 -10.664 -9.344 1 79.38 132 GLY B C 1
ATOM 2966 O O . GLY B 1 132 ? 11.734 -11.789 -8.906 1 79.38 132 GLY B O 1
ATOM 2967 N N . SER B 1 133 ? 12.859 -10.547 -10.234 1 82 133 SER B N 1
ATOM 2968 C CA . SER B 1 133 ? 13.75 -11.562 -10.773 1 82 133 SER B CA 1
ATOM 2969 C C . SER B 1 133 ? 15.18 -11.039 -10.906 1 82 133 SER B C 1
ATOM 2971 O O . SER B 1 133 ? 15.742 -11.039 -12 1 82 133 SER B O 1
ATOM 2973 N N . ILE B 1 134 ? 15.695 -10.797 -9.734 1 78.75 134 ILE B N 1
ATOM 2974 C CA . ILE B 1 134 ? 17 -10.141 -9.75 1 78.75 134 ILE B CA 1
ATOM 2975 C C . ILE B 1 134 ? 18.062 -11.102 -10.297 1 78.75 134 ILE B C 1
ATOM 2977 O O . ILE B 1 134 ? 19.078 -10.672 -10.844 1 78.75 134 ILE B O 1
ATOM 2981 N N . LEU B 1 135 ? 17.797 -12.383 -10.312 1 77.81 135 LEU B N 1
ATOM 2982 C CA . LEU B 1 135 ? 18.766 -13.383 -10.719 1 77.81 135 LEU B CA 1
ATOM 2983 C C . LEU B 1 135 ? 18.703 -13.625 -12.227 1 77.81 135 LEU B C 1
ATOM 2985 O O . LEU B 1 135 ? 19.594 -14.25 -12.805 1 77.81 135 LEU B O 1
ATOM 2989 N N . THR B 1 136 ? 17.719 -13.055 -12.828 1 79.75 136 THR B N 1
ATOM 2990 C CA . THR B 1 136 ? 17.562 -13.305 -14.258 1 79.75 136 THR B CA 1
ATOM 2991 C C . THR B 1 136 ? 17.828 -12.031 -15.055 1 79.75 136 THR B C 1
ATOM 2993 O O . THR B 1 136 ? 17.469 -11.938 -16.234 1 79.75 136 THR B O 1
ATOM 2996 N N . ILE B 1 137 ? 18.438 -11.117 -14.406 1 84.88 137 ILE B N 1
ATOM 2997 C CA . ILE B 1 137 ? 18.703 -9.836 -15.055 1 84.88 137 ILE B CA 1
ATOM 2998 C C . ILE B 1 137 ? 19.797 -10.008 -16.109 1 84.88 137 ILE B C 1
ATOM 3000 O O . ILE B 1 137 ? 20.797 -10.695 -15.867 1 84.88 137 ILE B O 1
ATOM 3004 N N . THR B 1 138 ? 19.562 -9.469 -17.25 1 85.31 138 THR B N 1
ATOM 3005 C CA . THR B 1 138 ? 20.5 -9.562 -18.359 1 85.31 138 THR B CA 1
ATOM 3006 C C . THR B 1 138 ? 21.422 -8.344 -18.391 1 85.31 138 THR B C 1
ATOM 3008 O O . THR B 1 138 ? 21.156 -7.344 -17.719 1 85.31 138 THR B O 1
ATOM 3011 N N . THR B 1 139 ? 22.438 -8.438 -19.172 1 88.56 139 THR B N 1
ATOM 3012 C CA . THR B 1 139 ? 23.391 -7.344 -19.312 1 88.56 139 THR B CA 1
ATOM 3013 C C . THR B 1 139 ? 22.719 -6.129 -19.969 1 88.56 139 THR B C 1
ATOM 3015 O O . THR B 1 139 ? 23.047 -4.988 -19.625 1 88.56 139 THR B O 1
ATOM 3018 N N . GLY B 1 140 ? 21.812 -6.395 -20.844 1 84.88 140 GLY B N 1
ATOM 3019 C CA . GLY B 1 140 ? 21.078 -5.301 -21.453 1 84.88 140 GLY B CA 1
ATOM 3020 C C . GLY B 1 140 ? 20.25 -4.504 -20.453 1 84.88 140 GLY B C 1
ATOM 3021 O O . GLY B 1 140 ? 20.219 -3.275 -20.516 1 84.88 140 GLY B O 1
ATOM 3022 N N . GLN B 1 141 ? 19.703 -5.195 -19.547 1 86.19 141 GLN B N 1
ATOM 3023 C CA . GLN B 1 141 ? 18.906 -4.527 -18.516 1 86.19 141 GLN B CA 1
ATOM 3024 C C . GLN B 1 141 ? 19.797 -3.695 -17.609 1 86.19 141 GLN B C 1
ATOM 3026 O O . GLN B 1 141 ? 19.406 -2.609 -17.172 1 86.19 141 GLN B O 1
ATOM 3031 N N . ILE B 1 142 ? 21.016 -4.18 -17.375 1 90.38 142 ILE B N 1
ATOM 3032 C CA . ILE B 1 142 ? 21.953 -3.477 -16.5 1 90.38 142 ILE B CA 1
ATOM 3033 C C . ILE B 1 142 ? 22.359 -2.156 -17.141 1 90.38 142 ILE B C 1
ATOM 3035 O O . ILE B 1 142 ? 22.469 -1.132 -16.453 1 90.38 142 ILE B O 1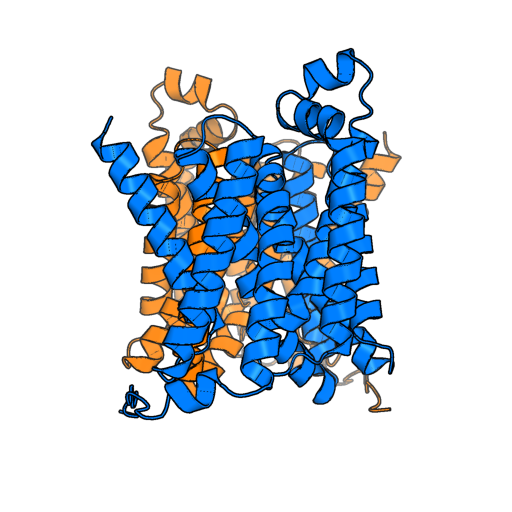
ATOM 3039 N N . ILE B 1 143 ? 22.531 -2.252 -18.375 1 90.25 143 ILE B N 1
ATOM 3040 C CA . ILE B 1 143 ? 22.891 -1.038 -19.094 1 90.25 143 ILE B CA 1
ATOM 3041 C C . ILE B 1 143 ? 21.75 -0.032 -19.016 1 90.25 143 ILE B C 1
ATOM 3043 O O . ILE B 1 143 ? 21.984 1.166 -18.828 1 90.25 143 ILE B O 1
ATOM 3047 N N . GLY B 1 144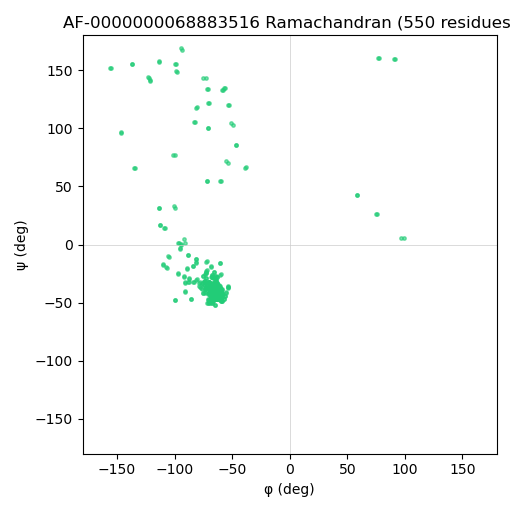 ? 20.547 -0.542 -19.109 1 88.12 144 GLY B N 1
ATOM 3048 C CA . GLY B 1 144 ? 19.391 0.316 -18.938 1 88.12 144 GLY B CA 1
ATOM 3049 C C . GLY B 1 144 ? 19.312 0.954 -17.562 1 88.12 144 GLY B C 1
ATOM 3050 O O . GLY B 1 144 ? 19.016 2.141 -17.438 1 88.12 144 GLY B O 1
ATOM 3051 N N . PHE B 1 145 ? 19.703 0.198 -16.578 1 90.44 145 PHE B N 1
ATOM 3052 C CA . PHE B 1 145 ? 19.719 0.704 -15.203 1 90.44 145 PHE B CA 1
ATOM 3053 C C . PHE B 1 145 ? 20.766 1.802 -15.047 1 90.44 145 PHE B C 1
ATOM 3055 O O . PHE B 1 145 ? 20.484 2.848 -14.453 1 90.44 145 PHE B O 1
ATOM 3062 N N . ALA B 1 146 ? 21.891 1.519 -15.617 1 92.75 146 ALA B N 1
ATOM 3063 C CA . ALA B 1 146 ? 23 2.457 -15.5 1 92.75 146 ALA B CA 1
ATOM 3064 C C . ALA B 1 146 ? 22.688 3.775 -16.203 1 92.75 146 ALA B C 1
ATOM 3066 O O . ALA B 1 146 ? 22.953 4.852 -15.656 1 92.75 146 ALA B O 1
ATOM 3067 N N . VAL B 1 147 ? 22.156 3.643 -17.344 1 93 147 VAL B N 1
ATOM 3068 C CA . VAL B 1 147 ? 21.812 4.836 -18.109 1 93 147 VAL B CA 1
ATOM 3069 C C . VAL B 1 147 ? 20.75 5.641 -17.359 1 93 147 VAL B C 1
ATOM 3071 O O . VAL B 1 147 ? 20.844 6.867 -17.266 1 93 147 VAL B O 1
ATOM 3074 N N . PHE B 1 148 ? 19.812 4.965 -16.828 1 92 148 PHE B N 1
ATOM 3075 C CA . PHE B 1 148 ? 18.766 5.637 -16.062 1 92 148 PHE B CA 1
ATOM 3076 C C . PHE B 1 148 ? 19.359 6.336 -14.844 1 92 148 PHE B C 1
ATOM 3078 O O . PHE B 1 148 ? 18.969 7.465 -14.531 1 92 148 PHE B O 1
ATOM 3085 N N . ASP B 1 149 ? 20.25 5.695 -14.188 1 93.12 149 ASP B N 1
ATOM 3086 C CA . ASP B 1 149 ? 20.844 6.266 -12.977 1 93.12 149 ASP B CA 1
ATOM 3087 C C . ASP B 1 149 ? 21.625 7.527 -13.297 1 93.12 149 ASP B C 1
ATOM 3089 O O . ASP B 1 149 ? 21.594 8.5 -12.539 1 93.12 149 ASP B O 1
ATOM 3093 N N . VAL B 1 150 ? 22.328 7.426 -14.375 1 93.75 150 VAL B N 1
ATOM 3094 C CA . VAL B 1 150 ? 23.094 8.602 -14.781 1 93.75 150 VAL B CA 1
ATOM 3095 C C . VAL B 1 150 ? 22.141 9.766 -15.07 1 93.75 150 VAL B C 1
ATOM 3097 O O . VAL B 1 150 ? 22.391 10.891 -14.641 1 93.75 150 VAL B O 1
ATOM 3100 N N . LEU B 1 151 ? 21.109 9.461 -15.742 1 93.12 151 LEU B N 1
ATOM 3101 C CA . LEU B 1 151 ? 20.109 10.484 -16.047 1 93.12 151 LEU B CA 1
ATOM 3102 C C . LEU B 1 151 ? 19.438 10.984 -14.773 1 93.12 151 LEU B C 1
ATOM 3104 O O . LEU B 1 151 ? 19.188 12.188 -14.625 1 93.12 151 LEU B O 1
ATOM 3108 N N . LEU B 1 152 ? 19.141 10.078 -13.922 1 91.44 152 LEU B N 1
ATOM 3109 C CA . LEU B 1 152 ? 18.516 10.414 -12.648 1 91.44 152 LEU B CA 1
ATOM 3110 C C . LEU B 1 152 ? 19.406 11.328 -11.828 1 91.44 152 LEU B C 1
ATOM 3112 O O . LEU B 1 152 ? 18.953 12.367 -11.328 1 91.44 152 LEU B O 1
ATOM 3116 N N . LEU B 1 153 ? 20.656 10.984 -11.727 1 91.56 153 LEU B N 1
ATOM 3117 C CA . LEU B 1 153 ? 21.594 11.781 -10.945 1 91.56 153 LEU B CA 1
ATOM 3118 C C . LEU B 1 153 ? 21.797 13.148 -11.578 1 91.56 153 LEU B C 1
ATOM 3120 O O . LEU B 1 153 ? 21.906 14.156 -10.867 1 91.56 153 LEU B O 1
ATOM 3124 N N . ALA B 1 154 ? 21.844 13.125 -12.875 1 92.81 154 ALA B N 1
ATOM 3125 C CA . ALA B 1 154 ? 22 14.391 -13.578 1 92.81 154 ALA B CA 1
ATOM 3126 C C . ALA B 1 154 ? 20.797 15.305 -13.359 1 92.81 154 ALA B C 1
ATOM 3128 O O . ALA B 1 154 ? 20.953 16.484 -13.062 1 92.81 154 ALA B O 1
ATOM 3129 N N . LEU B 1 155 ? 19.656 14.727 -13.469 1 91.5 155 LEU B N 1
ATOM 3130 C CA . LEU B 1 155 ? 18.422 15.492 -13.273 1 91.5 155 LEU B CA 1
ATOM 3131 C C . LEU B 1 155 ? 18.297 15.977 -11.836 1 91.5 155 LEU B C 1
ATOM 3133 O O . LEU B 1 155 ? 17.938 17.125 -11.586 1 91.5 155 LEU B O 1
ATOM 3137 N N . LEU B 1 156 ? 18.609 15.133 -10.922 1 90 156 LEU B N 1
ATOM 3138 C CA . LEU B 1 156 ? 18.516 15.484 -9.508 1 90 156 LEU B CA 1
ATOM 3139 C C . LEU B 1 156 ? 19.547 16.562 -9.156 1 90 156 LEU B C 1
ATOM 3141 O O . LEU B 1 156 ? 19.281 17.422 -8.312 1 90 156 LEU B O 1
ATOM 3145 N N . ALA B 1 157 ? 20.703 16.453 -9.805 1 89.81 157 ALA B N 1
ATOM 3146 C CA . ALA B 1 157 ? 21.734 17.469 -9.562 1 89.81 157 ALA B CA 1
ATOM 3147 C C . ALA B 1 157 ? 21.266 18.844 -10 1 89.81 157 ALA B C 1
ATOM 3149 O O . ALA B 1 157 ? 21.594 19.844 -9.367 1 89.81 157 ALA B O 1
ATOM 3150 N N . ILE B 1 158 ? 20.484 18.859 -11.008 1 90.38 158 ILE B N 1
ATOM 3151 C CA . ILE B 1 158 ? 19.984 20.125 -11.562 1 90.38 158 ILE B CA 1
ATOM 3152 C C . ILE B 1 158 ? 18.891 20.672 -10.672 1 90.38 158 ILE B C 1
ATOM 3154 O O . ILE B 1 158 ? 18.844 21.875 -10.398 1 90.38 158 ILE B O 1
ATOM 3158 N N . ILE B 1 159 ? 18.078 19.844 -10.156 1 90.44 159 ILE B N 1
ATOM 3159 C CA . ILE B 1 159 ? 16.922 20.344 -9.422 1 90.44 159 ILE B CA 1
ATOM 3160 C C . ILE B 1 159 ? 17.109 20.078 -7.93 1 90.44 159 ILE B C 1
ATOM 3162 O O . ILE B 1 159 ? 16.156 20.156 -7.152 1 90.44 159 ILE B O 1
ATOM 3166 N N . TYR B 1 160 ? 18.25 19.766 -7.523 1 89.75 160 TYR B N 1
ATOM 3167 C CA . TYR B 1 160 ? 18.516 19.375 -6.148 1 89.75 160 TYR B CA 1
ATOM 3168 C C . TYR B 1 160 ? 18.125 20.484 -5.176 1 89.75 160 TYR B C 1
ATOM 3170 O O . TYR B 1 160 ? 17.375 20.234 -4.227 1 89.75 160 TYR B O 1
ATOM 3178 N N . ARG B 1 161 ? 18.531 21.719 -5.406 1 89.69 161 ARG B N 1
ATOM 3179 C CA . ARG B 1 161 ? 18.297 22.828 -4.484 1 89.69 161 ARG B CA 1
ATOM 3180 C C . ARG B 1 161 ? 16.812 23.172 -4.391 1 89.69 161 ARG B C 1
ATOM 3182 O O . ARG B 1 161 ? 16.25 23.172 -3.299 1 89.69 161 ARG B O 1
ATOM 3189 N N . PRO B 1 162 ? 16.266 23.328 -5.586 1 90 162 PRO B N 1
ATOM 3190 C CA . PRO B 1 162 ? 14.836 23.641 -5.492 1 90 162 PRO B CA 1
ATOM 3191 C C . PRO B 1 162 ? 14.008 22.484 -4.938 1 90 162 PRO B C 1
ATOM 3193 O O . PRO B 1 162 ? 13.023 22.703 -4.227 1 90 162 PRO B O 1
ATOM 3196 N N . LEU B 1 163 ? 14.352 21.312 -5.195 1 89.75 163 LEU B N 1
ATOM 3197 C CA . LEU B 1 163 ? 13.633 20.156 -4.691 1 89.75 163 LEU B CA 1
ATOM 3198 C C . LEU B 1 163 ? 13.812 20.016 -3.182 1 89.75 163 LEU B C 1
ATOM 3200 O O . LEU B 1 163 ? 12.852 19.734 -2.463 1 89.75 163 LEU B O 1
ATOM 3204 N N . LEU B 1 164 ? 15 20.234 -2.816 1 90 164 LEU B N 1
ATOM 3205 C CA . LEU B 1 164 ? 15.281 20.156 -1.387 1 90 164 LEU B CA 1
ATOM 3206 C C . LEU B 1 164 ? 14.547 21.266 -0.628 1 90 164 LEU B C 1
ATOM 3208 O O . LEU B 1 164 ? 13.961 21 0.425 1 90 164 LEU B O 1
ATOM 3212 N N . PHE B 1 165 ? 14.57 22.391 -1.165 1 88.75 165 PHE B N 1
ATOM 3213 C CA . PHE B 1 165 ? 13.93 23.531 -0.529 1 88.75 165 PHE B CA 1
ATOM 3214 C C . PHE B 1 165 ? 12.414 23.328 -0.464 1 88.75 165 PHE B C 1
ATOM 3216 O O . PHE B 1 165 ? 11.789 23.625 0.558 1 88.75 165 PHE B O 1
ATOM 3223 N N . SER B 1 166 ? 11.891 22.812 -1.481 1 87.94 166 SER B N 1
ATOM 3224 C CA . SER B 1 166 ? 10.445 22.594 -1.543 1 87.94 166 SER B CA 1
ATOM 3225 C C . SER B 1 166 ? 10.023 21.438 -0.642 1 87.94 166 SER B C 1
ATOM 3227 O O . SER B 1 166 ? 8.875 21.375 -0.205 1 87.94 166 SER B O 1
ATOM 3229 N N . SER B 1 167 ? 10.898 20.578 -0.384 1 87.06 167 SER B N 1
ATOM 3230 C CA . SER B 1 167 ? 10.609 19.422 0.461 1 87.06 167 SER B CA 1
ATOM 3231 C C . SER B 1 167 ? 10.68 19.797 1.94 1 87.06 167 SER B C 1
ATOM 3233 O O . SER B 1 167 ? 9.945 19.234 2.758 1 87.06 167 SER B O 1
ATOM 3235 N N . LEU B 1 168 ? 11.5 20.734 2.266 1 84.88 168 LEU B N 1
ATOM 3236 C CA . LEU B 1 168 ? 11.719 21.078 3.666 1 84.88 168 LEU B CA 1
ATOM 3237 C C . LEU B 1 168 ? 10.758 22.172 4.113 1 84.88 168 LEU B C 1
ATOM 3239 O O . LEU B 1 168 ? 10.227 22.125 5.227 1 84.88 168 LEU B O 1
ATOM 3243 N N . ASP B 1 169 ? 10.555 23.141 3.217 1 86.31 169 ASP B N 1
ATOM 3244 C CA . ASP B 1 169 ? 9.656 24.25 3.527 1 86.31 169 ASP B CA 1
ATOM 3245 C C . ASP B 1 169 ? 8.93 24.734 2.275 1 86.31 169 ASP B C 1
ATOM 3247 O O . ASP B 1 169 ? 9.414 25.625 1.581 1 86.31 169 ASP B O 1
ATOM 3251 N N . GLU B 1 170 ? 7.805 24.188 2.213 1 83.31 170 GLU B N 1
ATOM 3252 C CA . GLU B 1 170 ? 7.043 24.484 1.002 1 83.31 170 GLU B CA 1
ATOM 3253 C C . GLU B 1 170 ? 6.66 25.969 0.93 1 83.31 170 GLU B C 1
ATOM 3255 O O . GLU B 1 170 ? 6.703 26.562 -0.142 1 83.31 170 GLU B O 1
ATOM 3260 N N . GLN B 1 171 ? 6.281 26.516 2.047 1 84.38 171 GLN B N 1
ATOM 3261 C CA . GLN B 1 171 ? 5.82 27.906 2.086 1 84.38 171 GLN B CA 1
ATOM 3262 C C . GLN B 1 171 ? 6.949 28.859 1.723 1 84.38 171 GLN B C 1
ATOM 3264 O O . GLN B 1 171 ? 6.762 29.766 0.898 1 84.38 171 GLN B O 1
ATOM 3269 N N . VAL B 1 172 ? 8.031 28.609 2.312 1 85 172 VAL B N 1
ATOM 3270 C CA . VAL B 1 172 ? 9.164 29.5 2.064 1 85 172 VAL B CA 1
ATOM 3271 C C . VAL B 1 172 ? 9.664 29.312 0.637 1 85 172 VAL B C 1
ATOM 3273 O O . VAL B 1 172 ? 10.062 30.266 -0.026 1 85 172 VAL B O 1
ATOM 3276 N N . ALA B 1 173 ? 9.633 28.109 0.245 1 86.94 173 ALA B N 1
ATOM 3277 C CA . ALA B 1 173 ? 10.062 27.828 -1.121 1 86.94 173 ALA B CA 1
ATOM 3278 C C . ALA B 1 173 ? 9.172 28.531 -2.139 1 86.94 173 ALA B C 1
ATOM 3280 O O . ALA B 1 173 ? 9.664 29.094 -3.117 1 86.94 173 ALA B O 1
ATOM 3281 N N . GLN B 1 174 ? 7.918 28.453 -1.897 1 87.06 174 GLN B N 1
ATOM 3282 C CA . GLN B 1 174 ? 6.969 29.125 -2.779 1 87.06 174 GLN B CA 1
ATOM 3283 C C . GLN B 1 174 ? 7.207 30.641 -2.797 1 87.06 174 GLN B C 1
ATOM 3285 O O . GLN B 1 174 ? 7.129 31.266 -3.852 1 87.06 174 GLN B O 1
ATOM 3290 N N . ALA B 1 175 ? 7.523 31.203 -1.682 1 89.06 175 ALA B N 1
ATOM 3291 C CA . ALA B 1 175 ? 7.785 32.625 -1.552 1 89.06 175 ALA B CA 1
ATOM 3292 C C . ALA B 1 175 ? 9.047 33.031 -2.311 1 89.06 175 ALA B C 1
ATOM 3294 O O . ALA B 1 175 ? 9.148 34.156 -2.816 1 89.06 175 ALA B O 1
ATOM 3295 N N . LYS B 1 176 ? 9.93 32.125 -2.414 1 91.31 176 LYS B N 1
ATOM 3296 C CA . LYS B 1 176 ? 11.195 32.406 -3.08 1 91.31 176 LYS B CA 1
ATOM 3297 C C . LYS B 1 176 ? 11.117 32.062 -4.57 1 91.31 176 LYS B C 1
ATOM 3299 O O . LYS B 1 176 ? 12.133 32.094 -5.27 1 91.31 176 LYS B O 1
ATOM 3304 N N . GLY B 1 177 ? 9.945 31.656 -5.086 1 89.31 177 GLY B N 1
ATOM 3305 C CA . GLY B 1 177 ? 9.703 31.5 -6.516 1 89.31 177 GLY B CA 1
ATOM 3306 C C . GLY B 1 177 ? 9.867 30.078 -7 1 89.31 177 GLY B C 1
ATOM 3307 O O . GLY B 1 177 ? 9.891 29.812 -8.203 1 89.31 177 GLY B O 1
ATOM 3308 N N . VAL B 1 178 ? 10.062 29.25 -6.121 1 89 178 VAL B N 1
ATOM 3309 C CA . VAL B 1 178 ? 10.188 27.844 -6.531 1 89 178 VAL B CA 1
ATOM 3310 C C . VAL B 1 178 ? 8.828 27.328 -6.98 1 89 178 VAL B C 1
ATOM 3312 O O . VAL B 1 178 ? 7.832 27.453 -6.258 1 89 178 VAL B O 1
ATOM 3315 N N . PRO B 1 179 ? 8.781 26.875 -8.195 1 89.25 179 PRO B N 1
ATOM 3316 C CA . PRO B 1 179 ? 7.504 26.297 -8.641 1 89.25 179 PRO B CA 1
ATOM 3317 C C . PRO B 1 179 ? 7.191 24.953 -7.977 1 89.25 179 PRO B C 1
ATOM 3319 O O . PRO B 1 179 ? 7.605 23.906 -8.477 1 89.25 179 PRO B O 1
ATOM 3322 N N . ILE B 1 180 ? 6.422 24.938 -7.059 1 85.75 180 ILE B N 1
ATOM 3323 C CA . ILE B 1 180 ? 6.129 23.766 -6.234 1 85.75 180 ILE B CA 1
ATOM 3324 C C . ILE B 1 180 ? 5.453 22.703 -7.086 1 85.75 180 ILE B C 1
ATOM 3326 O O . ILE B 1 180 ? 5.77 21.516 -6.969 1 85.75 180 ILE B O 1
ATOM 3330 N N . GLY B 1 181 ? 4.531 23.125 -7.93 1 84.88 181 GLY B N 1
ATOM 3331 C CA . GLY B 1 181 ? 3.84 22.172 -8.789 1 84.88 181 GLY B CA 1
ATOM 3332 C C . GLY B 1 181 ? 4.773 21.406 -9.703 1 84.88 181 GLY B C 1
ATOM 3333 O O . GLY B 1 181 ? 4.652 20.188 -9.828 1 84.88 181 GLY B O 1
ATOM 3334 N N . LEU B 1 182 ? 5.656 22.094 -10.227 1 86.69 182 LEU B N 1
ATOM 3335 C CA . LEU B 1 182 ? 6.621 21.469 -11.133 1 86.69 182 LEU B CA 1
ATOM 3336 C C . LEU B 1 182 ? 7.543 20.531 -10.367 1 86.69 182 LEU B C 1
ATOM 3338 O O . LEU B 1 182 ? 7.938 19.484 -10.898 1 86.69 182 LEU B O 1
ATOM 3342 N N . MET B 1 183 ? 7.895 20.922 -9.156 1 87.94 183 MET B N 1
ATOM 3343 C CA . MET B 1 183 ? 8.758 20.078 -8.344 1 87.94 183 MET B CA 1
ATOM 3344 C C . MET B 1 183 ? 8.039 18.797 -7.941 1 87.94 183 MET B C 1
ATOM 3346 O O . MET B 1 183 ? 8.641 17.719 -7.914 1 87.94 183 MET B O 1
ATOM 3350 N N . ASN B 1 184 ? 6.773 18.922 -7.703 1 86.12 184 ASN B N 1
ATOM 3351 C CA . ASN B 1 184 ? 5.98 17.75 -7.352 1 86.12 184 ASN B CA 1
ATOM 3352 C C . ASN B 1 184 ? 5.855 16.781 -8.523 1 86.12 184 ASN B C 1
ATOM 3354 O O . ASN B 1 184 ? 6.039 15.578 -8.359 1 86.12 184 ASN B O 1
ATOM 3358 N N . VAL B 1 185 ? 5.648 17.359 -9.641 1 86.06 185 VAL B N 1
ATOM 3359 C CA . VAL B 1 185 ? 5.488 16.547 -10.836 1 86.06 185 VAL B CA 1
ATOM 3360 C C . VAL B 1 185 ? 6.824 15.906 -11.203 1 86.06 185 VAL B C 1
ATOM 3362 O O . VAL B 1 185 ? 6.871 14.734 -11.609 1 86.06 185 VAL B O 1
ATOM 3365 N N . ALA B 1 186 ? 7.82 16.672 -11.086 1 88.56 186 ALA B N 1
ATOM 3366 C CA . ALA B 1 186 ? 9.148 16.156 -11.398 1 88.56 186 ALA B CA 1
ATOM 3367 C C . ALA B 1 186 ? 9.516 15.008 -10.461 1 88.56 186 ALA B C 1
ATOM 3369 O O . ALA B 1 186 ? 10.023 13.977 -10.906 1 88.56 186 ALA B O 1
ATOM 3370 N N . PHE B 1 187 ? 9.266 15.227 -9.211 1 90.25 187 PHE B N 1
ATOM 3371 C CA . PHE B 1 187 ? 9.562 14.188 -8.219 1 90.25 187 PHE B CA 1
ATOM 3372 C C . PHE B 1 187 ? 8.789 12.914 -8.523 1 90.25 187 PHE B C 1
ATOM 3374 O O . PHE B 1 187 ? 9.359 11.82 -8.523 1 90.25 187 PHE B O 1
ATOM 3381 N N . MET B 1 188 ? 7.551 13.086 -8.844 1 89.56 188 MET B N 1
ATOM 3382 C CA . MET B 1 188 ? 6.699 11.938 -9.125 1 89.56 188 MET B CA 1
ATOM 3383 C C . MET B 1 188 ? 7.148 11.219 -10.391 1 89.56 188 MET B C 1
ATOM 3385 O O . MET B 1 188 ? 7.121 9.992 -10.461 1 89.56 188 MET B O 1
ATOM 3389 N N . ALA B 1 189 ? 7.527 11.961 -11.328 1 90.75 189 ALA B N 1
ATOM 3390 C CA . ALA B 1 189 ? 8 11.391 -12.586 1 90.75 189 ALA B CA 1
ATOM 3391 C C . ALA B 1 189 ? 9.289 10.602 -12.383 1 90.75 189 ALA B C 1
ATOM 3393 O O . ALA B 1 189 ? 9.453 9.516 -12.945 1 90.75 189 ALA B O 1
ATOM 3394 N N . ILE B 1 190 ? 10.156 11.141 -11.633 1 92.69 190 ILE B N 1
ATOM 3395 C CA . ILE B 1 190 ? 11.422 10.469 -11.336 1 92.69 190 ILE B CA 1
ATOM 3396 C C . ILE B 1 190 ? 11.148 9.188 -10.555 1 92.69 190 ILE B C 1
ATOM 3398 O O . ILE B 1 190 ? 11.734 8.141 -10.836 1 92.69 190 ILE B O 1
ATOM 3402 N N . MET B 1 191 ? 10.273 9.305 -9.617 1 92.5 191 MET B N 1
ATOM 3403 C CA . MET B 1 191 ? 9.914 8.141 -8.82 1 92.5 191 MET B CA 1
ATOM 3404 C C . MET B 1 191 ? 9.312 7.047 -9.695 1 92.5 191 MET B C 1
ATOM 3406 O O . MET B 1 191 ? 9.617 5.867 -9.523 1 92.5 191 MET B O 1
ATOM 3410 N N . ALA B 1 192 ? 8.469 7.504 -10.578 1 92.75 192 ALA B N 1
ATOM 3411 C CA . ALA B 1 192 ? 7.883 6.559 -11.523 1 92.75 192 ALA B CA 1
ATOM 3412 C C . ALA B 1 192 ? 8.969 5.875 -12.352 1 92.75 192 ALA B C 1
ATOM 3414 O O . ALA B 1 192 ? 8.875 4.68 -12.641 1 92.75 192 ALA B O 1
ATOM 3415 N N . GLY B 1 193 ? 9.938 6.625 -12.75 1 92.56 193 GLY B N 1
ATOM 3416 C CA . GLY B 1 193 ? 11.062 6.062 -13.484 1 92.56 193 GLY B CA 1
ATOM 3417 C C . GLY B 1 193 ? 11.844 5.043 -12.68 1 92.56 193 GLY B C 1
ATOM 3418 O O . GLY B 1 193 ? 12.188 3.973 -13.195 1 92.56 193 GLY B O 1
ATOM 3419 N N . VAL B 1 194 ? 12.109 5.352 -11.469 1 92.25 194 VAL B N 1
ATOM 3420 C CA . VAL B 1 194 ? 12.852 4.449 -10.586 1 92.25 194 VAL B CA 1
ATOM 3421 C C . VAL B 1 194 ? 12.07 3.145 -10.422 1 92.25 194 VAL B C 1
ATOM 3423 O O . VAL B 1 194 ? 12.648 2.057 -10.516 1 92.25 194 VAL B O 1
ATOM 3426 N N . ILE B 1 195 ? 10.828 3.246 -10.234 1 88.62 195 ILE B N 1
ATOM 3427 C CA . ILE B 1 195 ? 9.977 2.082 -10.031 1 88.62 195 ILE B CA 1
ATOM 3428 C C . ILE B 1 195 ? 9.945 1.235 -11.305 1 88.62 195 ILE B C 1
ATOM 3430 O O . ILE B 1 195 ? 10.07 0.01 -11.242 1 88.62 195 ILE B O 1
ATOM 3434 N N . THR B 1 196 ? 9.82 1.902 -12.422 1 88.69 196 THR B N 1
ATOM 3435 C CA . THR B 1 196 ? 9.711 1.21 -13.703 1 88.69 196 THR B CA 1
ATOM 3436 C C . THR B 1 196 ? 10.969 0.385 -13.977 1 88.69 196 THR B C 1
ATOM 3438 O O . THR B 1 196 ? 10.883 -0.735 -14.484 1 88.69 196 THR B O 1
ATOM 3441 N N . ILE B 1 197 ? 12.039 0.936 -13.578 1 86.56 197 ILE B N 1
ATOM 3442 C CA . ILE B 1 197 ? 13.289 0.278 -13.922 1 86.56 197 ILE B CA 1
ATOM 3443 C C . ILE B 1 197 ? 13.648 -0.749 -12.844 1 86.56 197 ILE B C 1
ATOM 3445 O O . ILE B 1 197 ? 14.242 -1.786 -13.141 1 86.56 197 ILE B O 1
ATOM 3449 N N . ALA B 1 198 ? 13.32 -0.521 -11.664 1 89.44 198 ALA B N 1
ATOM 3450 C CA . ALA B 1 198 ? 13.797 -1.334 -10.547 1 89.44 198 ALA B CA 1
ATOM 3451 C C . ALA B 1 198 ? 12.82 -2.473 -10.242 1 89.44 198 ALA B C 1
ATOM 3453 O O . ALA B 1 198 ? 13.227 -3.531 -9.758 1 89.44 198 ALA B O 1
ATOM 3454 N N . VAL B 1 199 ? 11.594 -2.359 -10.516 1 88.25 199 VAL B N 1
ATOM 3455 C CA . VAL B 1 199 ? 10.562 -3.289 -10.078 1 88.25 199 VAL B CA 1
ATOM 3456 C C . VAL B 1 199 ? 10.766 -4.645 -10.75 1 88.25 199 VAL B C 1
ATOM 3458 O O . VAL B 1 199 ? 10.703 -5.688 -10.094 1 88.25 199 VAL B O 1
ATOM 3461 N N . PRO B 1 200 ? 11.062 -4.637 -12.07 1 86.81 200 PRO B N 1
ATOM 3462 C CA . PRO B 1 200 ? 11.289 -5.953 -12.672 1 86.81 200 PRO B CA 1
ATOM 3463 C C . PRO B 1 200 ? 12.453 -6.699 -12.023 1 86.81 200 PRO B C 1
ATOM 3465 O O . PRO B 1 200 ? 12.461 -7.934 -11.984 1 86.81 200 PRO B O 1
ATOM 3468 N N . ALA B 1 201 ? 13.383 -5.984 -11.461 1 85.56 201 ALA B N 1
ATOM 3469 C CA . ALA B 1 201 ? 14.562 -6.598 -10.859 1 85.56 201 ALA B CA 1
ATOM 3470 C C . ALA B 1 201 ? 14.289 -7.02 -9.422 1 85.56 201 ALA B C 1
ATOM 3472 O O . ALA B 1 201 ? 14.547 -8.164 -9.039 1 85.56 201 ALA B O 1
ATOM 3473 N N . VAL B 1 202 ? 13.711 -6.148 -8.672 1 86.25 202 VAL B N 1
ATOM 3474 C CA . VAL B 1 202 ? 13.641 -6.406 -7.238 1 86.25 202 VAL B CA 1
ATOM 3475 C C . VAL B 1 202 ? 12.203 -6.707 -6.832 1 86.25 202 VAL B C 1
ATOM 3477 O O . VAL B 1 202 ? 11.961 -7.281 -5.77 1 86.25 202 VAL B O 1
ATOM 3480 N N . GLY B 1 203 ? 11.273 -6.348 -7.703 1 85.69 203 GLY B N 1
ATOM 3481 C CA . GLY B 1 203 ? 9.867 -6.559 -7.371 1 85.69 203 GLY B CA 1
ATOM 3482 C C . GLY B 1 203 ? 9.234 -5.371 -6.672 1 85.69 203 GLY B C 1
ATOM 3483 O O . GLY B 1 203 ? 9.93 -4.551 -6.07 1 85.69 203 GLY B O 1
ATOM 3484 N N . THR B 1 204 ? 7.922 -5.273 -6.684 1 83.12 204 THR B N 1
ATOM 3485 C CA . THR B 1 204 ? 7.18 -4.164 -6.098 1 83.12 204 THR B CA 1
ATOM 3486 C C . THR B 1 204 ? 7.27 -4.199 -4.574 1 83.12 204 THR B C 1
ATOM 3488 O O . THR B 1 204 ? 7.277 -3.152 -3.922 1 83.12 204 THR B O 1
ATOM 3491 N N . LEU B 1 205 ? 7.352 -5.312 -4.043 1 75.5 205 LEU B N 1
ATOM 3492 C CA . LEU B 1 205 ? 7.406 -5.469 -2.592 1 75.5 205 LEU B CA 1
ATOM 3493 C C . LEU B 1 205 ? 8.727 -4.93 -2.039 1 75.5 205 LEU B C 1
ATOM 3495 O O . LEU B 1 205 ? 8.734 -4.195 -1.048 1 75.5 205 LEU B O 1
ATOM 3499 N N . LEU B 1 206 ? 9.773 -5.246 -2.771 1 81.31 206 LEU B N 1
ATOM 3500 C CA . LEU B 1 206 ? 11.109 -4.949 -2.268 1 81.31 206 LEU B CA 1
ATOM 3501 C C . LEU B 1 206 ? 11.492 -3.502 -2.557 1 81.31 206 LEU B C 1
ATOM 3503 O O . LEU B 1 206 ? 12.203 -2.873 -1.771 1 81.31 206 LEU B O 1
ATOM 3507 N N . ILE B 1 207 ? 10.992 -3.025 -3.652 1 87.12 207 ILE B N 1
ATOM 3508 C CA . ILE B 1 207 ? 11.422 -1.688 -4.039 1 87.12 207 ILE B CA 1
ATOM 3509 C C . ILE B 1 207 ? 10.969 -0.674 -2.992 1 87.12 207 ILE B C 1
ATOM 3511 O O . ILE B 1 207 ? 11.719 0.244 -2.643 1 87.12 207 ILE B O 1
ATOM 3515 N N . PHE B 1 208 ? 9.797 -0.848 -2.541 1 88.69 208 PHE B N 1
ATOM 3516 C CA . PHE B 1 208 ? 9.273 0.052 -1.519 1 88.69 208 PHE B CA 1
ATOM 3517 C C . PHE B 1 208 ? 10.117 -0.024 -0.251 1 88.69 208 PHE B C 1
ATOM 3519 O O . PHE B 1 208 ? 10.469 1.005 0.328 1 88.69 208 PHE B O 1
ATOM 3526 N N . ALA B 1 209 ? 10.5 -1.199 0.154 1 88.88 209 ALA B N 1
ATOM 3527 C CA . ALA B 1 209 ? 11.336 -1.386 1.339 1 88.88 209 ALA B CA 1
ATOM 3528 C C . ALA B 1 209 ? 12.695 -0.723 1.162 1 88.88 209 ALA B C 1
ATOM 3530 O O . ALA B 1 209 ? 13.227 -0.12 2.098 1 88.88 209 ALA B O 1
ATOM 3531 N N . LEU B 1 210 ? 13.195 -0.806 0.008 1 90.94 210 LEU B N 1
ATOM 3532 C CA . LEU B 1 210 ? 14.531 -0.289 -0.265 1 90.94 210 LEU B CA 1
ATOM 3533 C C . LEU B 1 210 ? 14.523 1.235 -0.308 1 90.94 210 LEU B C 1
ATOM 3535 O O . LEU B 1 210 ? 15.508 1.874 0.071 1 90.94 210 LEU B O 1
ATOM 3539 N N . VAL B 1 211 ? 13.422 1.744 -0.737 1 91.88 211 VAL B N 1
ATOM 3540 C CA . VAL B 1 211 ? 13.344 3.195 -0.875 1 91.88 211 VAL B CA 1
ATOM 3541 C C . VAL B 1 211 ? 13.117 3.832 0.492 1 91.88 211 VAL B C 1
ATOM 3543 O O . VAL B 1 211 ? 13.727 4.852 0.819 1 91.88 211 VAL B O 1
ATOM 3546 N N . ILE B 1 212 ? 12.367 3.213 1.353 1 91.81 212 ILE B N 1
ATOM 3547 C CA . ILE B 1 212 ? 11.891 3.883 2.555 1 91.81 212 ILE B CA 1
ATOM 3548 C C . ILE B 1 212 ? 12.758 3.492 3.748 1 91.81 212 ILE B C 1
ATOM 3550 O O . ILE B 1 212 ? 13.258 4.355 4.469 1 91.81 212 ILE B O 1
ATOM 3554 N N . THR B 1 213 ? 13.023 2.242 3.947 1 91.81 213 THR B N 1
ATOM 3555 C CA . THR B 1 213 ? 13.594 1.752 5.195 1 91.81 213 THR B CA 1
ATOM 3556 C C . THR B 1 213 ? 15.039 2.227 5.355 1 91.81 213 THR B C 1
ATOM 3558 O O . THR B 1 213 ? 15.406 2.771 6.398 1 91.81 213 THR B O 1
ATOM 3561 N N . PRO B 1 214 ? 15.82 2.049 4.352 1 93.69 214 PRO B N 1
ATOM 3562 C CA . PRO B 1 214 ? 17.188 2.559 4.512 1 93.69 214 PRO B CA 1
ATOM 3563 C C . PRO B 1 214 ? 17.234 4.074 4.668 1 93.69 214 PRO B C 1
ATOM 3565 O O . PRO B 1 214 ? 18.062 4.598 5.41 1 93.69 214 PRO B O 1
ATOM 3568 N N . ALA B 1 215 ? 16.359 4.723 3.918 1 93.88 215 ALA B N 1
ATOM 3569 C CA . ALA B 1 215 ? 16.281 6.176 4.043 1 93.88 215 ALA B CA 1
ATOM 3570 C C . ALA B 1 215 ? 15.852 6.582 5.449 1 93.88 215 ALA B C 1
ATOM 3572 O O . ALA B 1 215 ? 16.359 7.566 6 1 93.88 215 ALA B O 1
ATOM 3573 N N . ALA B 1 216 ? 14.945 5.871 5.992 1 92.12 216 ALA B N 1
ATOM 3574 C CA . ALA B 1 216 ? 14.508 6.125 7.363 1 92.12 216 ALA B CA 1
ATOM 3575 C C . ALA B 1 216 ? 15.648 5.938 8.352 1 92.12 216 ALA B C 1
ATOM 3577 O O . ALA B 1 216 ? 15.805 6.719 9.289 1 92.12 216 ALA B O 1
ATOM 3578 N N . THR B 1 217 ? 16.406 4.957 8.125 1 93.56 217 THR B N 1
ATOM 3579 C CA . THR B 1 217 ? 17.578 4.699 8.961 1 93.56 217 THR B CA 1
ATOM 3580 C C . THR B 1 217 ? 18.609 5.805 8.805 1 93.56 217 THR B C 1
ATOM 3582 O O . THR B 1 217 ? 19.172 6.277 9.797 1 93.56 217 THR B O 1
ATOM 3585 N N . ALA B 1 218 ? 18.828 6.176 7.594 1 94.31 218 ALA B N 1
ATOM 3586 C CA . ALA B 1 218 ? 19.812 7.215 7.301 1 94.31 218 ALA B CA 1
ATOM 3587 C C . ALA B 1 218 ? 19.422 8.539 7.953 1 94.31 218 ALA B C 1
ATOM 3589 O O . ALA B 1 218 ? 20.281 9.297 8.406 1 94.31 218 ALA B O 1
ATOM 3590 N N . ASN B 1 219 ? 18.156 8.812 8.031 1 91.06 219 ASN B N 1
ATOM 3591 C CA . ASN B 1 219 ? 17.672 10.055 8.633 1 91.06 219 ASN B CA 1
ATOM 3592 C C . ASN B 1 219 ? 17.938 10.094 10.133 1 91.06 219 ASN B C 1
ATOM 3594 O O . ASN B 1 219 ? 18.031 11.172 10.719 1 91.06 219 ASN B O 1
ATOM 3598 N N . ILE B 1 220 ? 17.984 8.938 10.711 1 89.88 220 ILE B N 1
ATOM 3599 C CA . ILE B 1 220 ? 18.281 8.859 12.133 1 89.88 220 ILE B CA 1
ATOM 3600 C C . ILE B 1 220 ? 19.781 9.117 12.359 1 89.88 220 ILE B C 1
ATOM 3602 O O . ILE B 1 220 ? 20.172 9.75 13.344 1 89.88 220 ILE B O 1
ATOM 3606 N N . LEU B 1 221 ? 20.594 8.719 11.398 1 91.31 221 LEU B N 1
ATOM 3607 C CA . LEU B 1 221 ? 22.031 8.711 11.578 1 91.31 221 LEU B CA 1
ATOM 3608 C C . LEU B 1 221 ? 22.656 9.977 11 1 91.31 221 LEU B C 1
ATOM 3610 O O . LEU B 1 221 ? 23.75 10.383 11.422 1 91.31 221 LEU B O 1
ATOM 3614 N N . ALA B 1 222 ? 21.938 10.547 10.047 1 88.06 222 ALA B N 1
ATOM 3615 C CA . ALA B 1 222 ? 22.578 11.609 9.281 1 88.06 222 ALA B CA 1
ATOM 3616 C C . ALA B 1 222 ? 22.156 12.984 9.797 1 88.06 222 ALA B C 1
ATOM 3618 O O . ALA B 1 222 ? 21.031 13.156 10.281 1 88.06 222 ALA B O 1
ATOM 3619 N N . GLY B 1 223 ? 23.062 13.898 9.648 1 87.31 223 GLY B N 1
ATOM 3620 C CA . GLY B 1 223 ? 22.797 15.266 10.07 1 87.31 223 GLY B CA 1
ATOM 3621 C C . GLY B 1 223 ? 22.547 16.203 8.914 1 87.31 223 GLY B C 1
ATOM 3622 O O . GLY B 1 223 ? 22.219 17.375 9.125 1 87.31 223 GLY B O 1
ATOM 3623 N N . SER B 1 224 ? 22.797 15.719 7.707 1 92.12 224 SER B N 1
ATOM 3624 C CA . SER B 1 224 ? 22.578 16.531 6.516 1 92.12 224 SER B CA 1
ATOM 3625 C C . SER B 1 224 ? 21.906 15.727 5.406 1 92.12 224 SER B C 1
ATOM 3627 O O . SER B 1 224 ? 21.984 14.492 5.391 1 92.12 224 SER B O 1
ATOM 3629 N N . PRO B 1 225 ? 21.234 16.438 4.539 1 91.19 225 PRO B N 1
ATOM 3630 C CA . PRO B 1 225 ? 20.516 15.742 3.463 1 91.19 225 PRO B CA 1
ATOM 3631 C C . PRO B 1 225 ? 21.453 14.914 2.582 1 91.19 225 PRO B C 1
ATOM 3633 O O . PRO B 1 225 ? 21.141 13.766 2.252 1 91.19 225 PRO B O 1
ATOM 3636 N N . PHE B 1 226 ? 22.562 15.453 2.281 1 92.12 226 PHE B N 1
ATOM 3637 C CA . PHE B 1 226 ? 23.5 14.75 1.412 1 92.12 226 PHE B CA 1
ATOM 3638 C C . PHE B 1 226 ? 24.047 13.508 2.104 1 92.12 226 PHE B C 1
ATOM 3640 O O . PHE B 1 226 ? 24.156 12.445 1.487 1 92.12 226 PHE B O 1
ATOM 3647 N N . LYS B 1 227 ? 24.422 13.625 3.303 1 94.38 227 LYS B N 1
ATOM 3648 C CA . LYS B 1 227 ? 24.906 12.477 4.07 1 94.38 227 LYS B CA 1
ATOM 3649 C C . LYS B 1 227 ? 23.828 11.406 4.195 1 94.38 227 LYS B C 1
ATOM 3651 O O . LYS B 1 227 ? 24.125 10.211 4.152 1 94.38 227 LYS B O 1
ATOM 3656 N N . ALA B 1 228 ? 22.625 11.883 4.32 1 94.31 228 ALA B N 1
ATOM 3657 C CA . ALA B 1 228 ? 21.516 10.945 4.441 1 94.31 228 ALA B CA 1
ATOM 3658 C C . ALA B 1 228 ? 21.328 10.141 3.16 1 94.31 228 ALA B C 1
ATOM 3660 O O . ALA B 1 228 ? 21.078 8.93 3.209 1 94.31 228 ALA B O 1
ATOM 3661 N N . MET B 1 229 ? 21.5 10.82 2.08 1 94.75 229 MET B N 1
ATOM 3662 C CA . MET B 1 229 ? 21.344 10.148 0.794 1 94.75 229 MET B CA 1
ATOM 3663 C C . MET B 1 229 ? 22.453 9.109 0.587 1 94.75 229 MET B C 1
ATOM 3665 O O . MET B 1 229 ? 22.188 8.008 0.102 1 94.75 229 MET B O 1
ATOM 3669 N N . VAL B 1 230 ? 23.609 9.469 1.005 1 94.94 230 VAL B N 1
ATOM 3670 C CA . VAL B 1 230 ? 24.75 8.578 0.841 1 94.94 230 VAL B CA 1
ATOM 3671 C C . VAL B 1 230 ? 24.594 7.375 1.772 1 94.94 230 VAL B C 1
ATOM 3673 O O . VAL B 1 230 ? 24.781 6.23 1.353 1 94.94 230 VAL B O 1
ATOM 3676 N N . ILE B 1 231 ? 24.281 7.641 2.953 1 95.88 231 ILE B N 1
ATOM 3677 C CA . ILE B 1 231 ? 24.125 6.57 3.932 1 95.88 231 ILE B CA 1
ATOM 3678 C C . ILE B 1 231 ? 22.984 5.645 3.504 1 95.88 231 ILE B C 1
ATOM 3680 O O . ILE B 1 231 ? 23.078 4.422 3.633 1 95.88 231 ILE B O 1
ATOM 3684 N N . ALA B 1 232 ? 21.891 6.238 3.045 1 96.12 232 ALA B N 1
ATOM 3685 C CA . ALA B 1 232 ? 20.766 5.438 2.572 1 96.12 232 ALA B CA 1
ATOM 3686 C C . ALA B 1 232 ? 21.188 4.52 1.427 1 96.12 232 ALA B C 1
ATOM 3688 O O . ALA B 1 232 ? 20.812 3.348 1.392 1 96.12 232 ALA B O 1
ATOM 3689 N N . SER B 1 233 ? 21.984 5.094 0.531 1 96.12 233 SER B N 1
ATOM 3690 C CA . SER B 1 233 ? 22.438 4.305 -0.608 1 96.12 233 SER B CA 1
ATOM 3691 C C . SER B 1 233 ? 23.344 3.16 -0.159 1 96.12 233 SER B C 1
ATOM 3693 O O . SER B 1 233 ? 23.234 2.043 -0.672 1 96.12 233 SER B O 1
ATOM 3695 N N . VAL B 1 234 ? 24.141 3.438 0.746 1 96.19 234 VAL B N 1
ATOM 3696 C CA . VAL B 1 234 ? 25.062 2.428 1.251 1 96.19 234 VAL B CA 1
ATOM 3697 C C . VAL B 1 234 ? 24.281 1.344 1.996 1 96.19 234 VAL B C 1
ATOM 3699 O O . VAL B 1 234 ? 24.562 0.153 1.841 1 96.19 234 VAL B O 1
ATOM 3702 N N . LEU B 1 235 ? 23.391 1.739 2.805 1 95.12 235 LEU B N 1
ATOM 3703 C CA . LEU B 1 235 ? 22.578 0.782 3.543 1 95.12 235 LEU B CA 1
ATOM 3704 C C . LEU B 1 235 ? 21.766 -0.095 2.588 1 95.12 235 LEU B C 1
ATOM 3706 O O . LEU B 1 235 ? 21.609 -1.292 2.83 1 95.12 235 LEU B O 1
ATOM 3710 N N . CYS B 1 236 ? 21.266 0.561 1.565 1 94.69 236 CYS B N 1
ATOM 3711 C CA . CYS B 1 236 ? 20.547 -0.192 0.536 1 94.69 236 CYS B CA 1
ATOM 3712 C C . CYS B 1 236 ? 21.469 -1.229 -0.107 1 94.69 236 CYS B C 1
ATOM 3714 O O . CYS B 1 236 ? 21.078 -2.381 -0.293 1 94.69 236 CYS B O 1
ATOM 3716 N N . LEU B 1 237 ? 22.656 -0.783 -0.38 1 95.25 237 LEU B N 1
ATOM 3717 C CA . LEU B 1 237 ? 23.625 -1.649 -1.045 1 95.25 237 LEU B CA 1
ATOM 3718 C C . LEU B 1 237 ? 24.016 -2.822 -0.149 1 95.25 237 LEU B C 1
ATOM 3720 O O . LEU B 1 237 ? 24.062 -3.967 -0.604 1 95.25 237 LEU B O 1
ATOM 3724 N N . VAL B 1 238 ? 24.25 -2.527 1.032 1 95.56 238 VAL B N 1
ATOM 3725 C CA . VAL B 1 238 ? 24.641 -3.566 1.982 1 95.56 238 VAL B CA 1
ATOM 3726 C C . VAL B 1 238 ? 23.5 -4.57 2.139 1 95.56 238 VAL B C 1
ATOM 3728 O O . VAL B 1 238 ? 23.734 -5.777 2.229 1 95.56 238 VAL B O 1
ATOM 3731 N N . SER B 1 239 ? 22.312 -4.082 2.219 1 94.12 239 SER B N 1
ATOM 3732 C CA . SER B 1 239 ? 21.156 -4.957 2.354 1 94.12 239 SER B CA 1
ATOM 3733 C C . SER B 1 239 ? 21 -5.859 1.133 1 94.12 239 SER B C 1
ATOM 3735 O O . SER B 1 239 ? 20.719 -7.051 1.267 1 94.12 239 SER B O 1
ATOM 3737 N N . ILE B 1 240 ? 21.219 -5.281 -0.035 1 93 240 ILE B N 1
ATOM 3738 C CA . ILE B 1 240 ? 21.062 -6.043 -1.271 1 93 240 ILE B CA 1
ATOM 3739 C C . ILE B 1 240 ? 22.172 -7.082 -1.382 1 93 240 ILE B C 1
ATOM 3741 O O . ILE B 1 240 ? 21.906 -8.266 -1.621 1 93 240 ILE B O 1
ATOM 3745 N N . TRP B 1 241 ? 23.391 -6.648 -1.213 1 94.06 241 TRP B N 1
ATOM 3746 C CA . TRP B 1 241 ? 24.531 -7.547 -1.358 1 94.06 241 TRP B CA 1
ATOM 3747 C C . TRP B 1 241 ? 24.516 -8.625 -0.277 1 94.06 241 TRP B C 1
ATOM 3749 O O . TRP B 1 241 ? 24.75 -9.805 -0.561 1 94.06 241 TRP B O 1
ATOM 3759 N N . ALA B 1 242 ? 24.312 -8.25 0.927 1 93.06 242 ALA B N 1
ATOM 3760 C CA . ALA B 1 242 ? 24.219 -9.234 2.004 1 93.06 242 ALA B CA 1
ATOM 3761 C C . ALA B 1 242 ? 23.047 -10.188 1.785 1 93.06 242 ALA B C 1
ATOM 3763 O O . ALA B 1 242 ? 23.141 -11.375 2.09 1 93.06 242 ALA B O 1
ATOM 3764 N N . GLY B 1 243 ? 21.969 -9.594 1.331 1 90.31 243 GLY B N 1
ATOM 3765 C CA . GLY B 1 243 ? 20.812 -10.422 1.045 1 90.31 243 GLY B CA 1
ATOM 3766 C C . GLY B 1 243 ? 21.078 -11.461 -0.031 1 90.31 243 GLY B C 1
ATOM 3767 O O . GLY B 1 243 ? 20.625 -12.602 0.083 1 90.31 243 GLY B O 1
ATOM 3768 N N . LEU B 1 244 ? 21.797 -11.062 -1.035 1 88.75 244 LEU B N 1
ATOM 3769 C CA . LEU B 1 244 ? 22.141 -11.984 -2.113 1 88.75 244 LEU B CA 1
ATOM 3770 C C . LEU B 1 244 ? 23.062 -13.086 -1.616 1 88.75 244 LEU B C 1
ATOM 3772 O O . LEU B 1 244 ? 22.891 -14.258 -1.974 1 88.75 244 LEU B O 1
ATOM 3776 N N . VAL B 1 245 ? 23.969 -12.711 -0.795 1 89.88 245 VAL B N 1
ATOM 3777 C CA . VAL B 1 245 ? 24.906 -13.68 -0.256 1 89.88 245 VAL B CA 1
ATOM 3778 C C . VAL B 1 245 ? 24.188 -14.664 0.652 1 89.88 245 VAL B C 1
ATOM 3780 O O . VAL B 1 245 ? 24.391 -15.875 0.555 1 89.88 245 VAL B O 1
ATOM 3783 N N . LEU B 1 246 ? 23.359 -14.156 1.469 1 88.75 246 LEU B N 1
ATOM 3784 C CA . LEU B 1 246 ? 22.625 -15.008 2.404 1 88.75 246 LEU B CA 1
ATOM 3785 C C . LEU B 1 246 ? 21.609 -15.875 1.67 1 88.75 246 LEU B C 1
ATOM 3787 O O . LEU B 1 246 ? 21.344 -17 2.088 1 88.75 246 LEU B O 1
ATOM 3791 N N . SER B 1 247 ? 21.047 -15.289 0.651 1 85.31 247 SER B N 1
ATOM 3792 C CA . SER B 1 247 ? 20.094 -16.062 -0.128 1 85.31 247 SER B CA 1
ATOM 3793 C C . SER B 1 247 ? 20.766 -17.203 -0.878 1 85.31 247 SER B C 1
ATOM 3795 O O . SER B 1 247 ? 20.125 -18.188 -1.234 1 85.31 247 SER B O 1
ATOM 3797 N N . ALA B 1 248 ? 22.047 -17.062 -1.183 1 83.31 248 ALA B N 1
ATOM 3798 C CA . ALA B 1 248 ? 22.828 -18.125 -1.802 1 83.31 248 ALA B CA 1
ATOM 3799 C C . ALA B 1 248 ? 23.125 -19.25 -0.799 1 83.31 248 ALA B C 1
ATOM 3801 O O . ALA B 1 248 ? 23.312 -20.406 -1.184 1 83.31 248 ALA B O 1
ATOM 3802 N N . MET B 1 249 ? 23.094 -18.844 0.42 1 83.81 249 MET B N 1
ATOM 3803 C CA . MET B 1 249 ? 23.422 -19.812 1.472 1 83.81 249 MET B CA 1
ATOM 3804 C C . MET B 1 249 ? 22.172 -20.516 1.971 1 83.81 249 MET B C 1
ATOM 3806 O O . MET B 1 249 ? 22.219 -21.688 2.359 1 83.81 249 MET B O 1
ATOM 3810 N N . PHE B 1 250 ? 21.062 -19.812 1.961 1 81.06 250 PHE B N 1
ATOM 3811 C CA . PHE B 1 250 ? 19.812 -20.344 2.504 1 81.06 250 PHE B CA 1
ATOM 3812 C C . PHE B 1 250 ? 18.719 -20.344 1.451 1 81.06 250 PHE B C 1
ATOM 3814 O O . PHE B 1 250 ? 18.703 -19.484 0.562 1 81.06 250 PHE B O 1
ATOM 3821 N N . PRO B 1 251 ? 17.875 -21.375 1.487 1 78.94 251 PRO B N 1
ATOM 3822 C CA . PRO B 1 251 ? 16.797 -21.469 0.515 1 78.94 251 PRO B CA 1
ATOM 3823 C C . PRO B 1 251 ? 15.68 -20.453 0.756 1 78.94 251 PRO B C 1
ATOM 3825 O O . PRO B 1 251 ? 14.539 -20.828 1.019 1 78.94 251 PRO B O 1
ATOM 3828 N N . ALA B 1 252 ? 15.969 -19.172 0.842 1 78.62 252 ALA B N 1
ATOM 3829 C CA . ALA B 1 252 ? 14.992 -18.094 0.991 1 78.62 252 ALA B CA 1
ATOM 3830 C C . ALA B 1 252 ? 15.102 -17.094 -0.159 1 78.62 252 ALA B C 1
ATOM 3832 O O . ALA B 1 252 ? 16.203 -16.844 -0.666 1 78.62 252 ALA B O 1
ATOM 3833 N N . PRO B 1 253 ? 13.93 -16.672 -0.535 1 79.62 253 PRO B N 1
ATOM 3834 C CA . PRO B 1 253 ? 13.961 -15.672 -1.596 1 79.62 253 PRO B CA 1
ATOM 3835 C C . PRO B 1 253 ? 14.789 -14.445 -1.219 1 79.62 253 PRO B C 1
ATOM 3837 O O . PRO B 1 253 ? 14.719 -13.969 -0.083 1 79.62 253 PRO B O 1
ATOM 3840 N N . PRO B 1 254 ? 15.617 -14.039 -2.17 1 83.19 254 PRO B N 1
ATOM 3841 C CA . PRO B 1 254 ? 16.484 -12.891 -1.891 1 83.19 254 PRO B CA 1
ATOM 3842 C C . PRO B 1 254 ? 15.703 -11.664 -1.409 1 83.19 254 PRO B C 1
ATOM 3844 O O . PRO B 1 254 ? 16.172 -10.93 -0.537 1 83.19 254 PRO B O 1
ATOM 3847 N N . SER B 1 255 ? 14.57 -11.469 -1.944 1 82.19 255 SER B N 1
ATOM 3848 C CA . SER B 1 255 ? 13.781 -10.281 -1.604 1 82.19 255 SER B CA 1
ATOM 3849 C C . SER B 1 255 ? 13.414 -10.273 -0.125 1 82.19 255 SER B C 1
ATOM 3851 O O . SER B 1 255 ? 13.453 -9.227 0.522 1 82.19 255 SER B O 1
ATOM 3853 N N . PHE B 1 256 ? 13.102 -11.414 0.435 1 84.31 256 PHE B N 1
ATOM 3854 C CA . PHE B 1 256 ? 12.719 -11.508 1.839 1 84.31 256 PHE B CA 1
ATOM 3855 C C . PHE B 1 256 ? 13.906 -11.203 2.746 1 84.31 256 PHE B C 1
ATOM 3857 O O . PHE B 1 256 ? 13.766 -10.477 3.732 1 84.31 256 PHE B O 1
ATOM 3864 N N . ILE B 1 257 ? 15.008 -11.703 2.398 1 87.75 257 ILE B N 1
ATOM 3865 C CA . ILE B 1 257 ? 16.203 -11.516 3.221 1 87.75 257 ILE B CA 1
ATOM 3866 C C . ILE B 1 257 ? 16.625 -10.047 3.174 1 87.75 257 ILE B C 1
ATOM 3868 O O . ILE B 1 257 ? 17 -9.469 4.199 1 87.75 257 ILE B O 1
ATOM 3872 N N . ILE B 1 258 ? 16.547 -9.492 2.047 1 89.81 258 ILE B N 1
ATOM 3873 C CA . ILE B 1 258 ? 16.953 -8.102 1.873 1 89.81 258 ILE B CA 1
ATOM 3874 C C . ILE B 1 258 ? 16.062 -7.191 2.711 1 89.81 258 ILE B C 1
ATOM 3876 O O . ILE B 1 258 ? 16.562 -6.324 3.436 1 89.81 258 ILE B O 1
ATOM 3880 N N . VAL B 1 259 ? 14.781 -7.422 2.639 1 88.62 259 VAL B N 1
ATOM 3881 C CA . VAL B 1 259 ? 13.836 -6.598 3.387 1 88.62 259 VAL B CA 1
ATOM 3882 C C . VAL B 1 259 ? 14.055 -6.789 4.887 1 88.62 259 VAL B C 1
ATOM 3884 O O . VAL B 1 259 ? 14 -5.828 5.656 1 88.62 259 VAL B O 1
ATOM 3887 N N . THR B 1 260 ? 14.32 -7.992 5.258 1 89.75 260 THR B N 1
ATOM 3888 C CA . THR B 1 260 ? 14.539 -8.297 6.668 1 89.75 260 THR B CA 1
ATOM 3889 C C . THR B 1 260 ? 15.781 -7.582 7.195 1 89.75 260 THR B C 1
ATOM 3891 O O . THR B 1 260 ? 15.75 -7 8.281 1 89.75 260 THR B O 1
ATOM 3894 N N . LEU B 1 261 ? 16.766 -7.637 6.426 1 91.81 261 LEU B N 1
ATOM 3895 C CA . LEU B 1 261 ? 18 -6.969 6.824 1 91.81 261 LEU B CA 1
ATOM 3896 C C . LEU B 1 261 ? 17.781 -5.461 6.93 1 91.81 261 LEU B C 1
ATOM 3898 O O . LEU B 1 261 ? 18.234 -4.836 7.887 1 91.81 261 LEU B O 1
ATOM 3902 N N . SER B 1 262 ? 17.141 -4.902 5.926 1 92.19 262 SER B N 1
ATOM 3903 C CA . SER B 1 262 ? 16.875 -3.469 5.934 1 92.19 262 SER B CA 1
ATOM 3904 C C . SER B 1 262 ? 16.047 -3.066 7.145 1 92.19 262 SER B C 1
ATOM 3906 O O . SER B 1 262 ? 16.312 -2.041 7.773 1 92.19 262 SER B O 1
ATOM 3908 N N . THR B 1 263 ? 15.078 -3.861 7.461 1 90.31 263 THR B N 1
ATOM 3909 C CA . THR B 1 263 ? 14.227 -3.584 8.609 1 90.31 263 THR B CA 1
ATOM 3910 C C . THR B 1 263 ? 15.008 -3.713 9.914 1 90.31 263 THR B C 1
ATOM 3912 O O . THR B 1 263 ? 14.797 -2.949 10.852 1 90.31 263 THR B O 1
ATOM 3915 N N . LEU B 1 264 ? 15.859 -4.676 9.938 1 91.69 264 LEU B N 1
ATOM 3916 C CA . LEU B 1 264 ? 16.688 -4.871 11.117 1 91.69 264 LEU B CA 1
ATOM 3917 C C . LEU B 1 264 ? 17.594 -3.668 11.344 1 91.69 264 LEU B C 1
ATOM 3919 O O . LEU B 1 264 ? 17.781 -3.229 12.484 1 91.69 264 LEU B O 1
ATOM 3923 N N . PHE B 1 265 ? 18.172 -3.168 10.281 1 93 265 PHE B N 1
ATOM 3924 C CA . PHE B 1 265 ? 19.016 -1.984 10.391 1 93 265 PHE B CA 1
ATOM 3925 C C . PHE B 1 265 ? 18.219 -0.808 10.953 1 93 265 PHE B C 1
ATOM 3927 O O . PHE B 1 265 ? 18.734 -0.056 11.789 1 93 265 PHE B O 1
ATOM 3934 N N . TRP B 1 266 ? 17.078 -0.686 10.469 1 92.31 266 TRP B N 1
ATOM 3935 C CA . TRP B 1 266 ? 16.219 0.407 10.93 1 92.31 266 TRP B CA 1
ATOM 3936 C C . TRP B 1 266 ? 15.852 0.22 12.398 1 92.31 266 TRP B C 1
ATOM 3938 O O . TRP B 1 266 ? 15.914 1.166 13.188 1 92.31 266 TRP B O 1
ATOM 3948 N N . ALA B 1 267 ? 15.469 -0.974 12.781 1 89.12 267 ALA B N 1
ATOM 3949 C CA . ALA B 1 267 ? 15.078 -1.27 14.156 1 89.12 267 ALA B CA 1
ATOM 3950 C C . ALA B 1 267 ? 16.234 -1.028 15.125 1 89.12 267 ALA B C 1
ATOM 3952 O O . ALA B 1 267 ? 16.047 -0.475 16.203 1 89.12 267 ALA B O 1
ATOM 3953 N N . ILE B 1 268 ? 17.375 -1.409 14.719 1 92.25 268 ILE B N 1
ATOM 3954 C CA . ILE B 1 268 ? 18.547 -1.235 15.547 1 92.25 268 ILE B CA 1
ATOM 3955 C C . ILE B 1 268 ? 18.875 0.252 15.688 1 92.25 268 ILE B C 1
ATOM 3957 O O . ILE B 1 268 ? 19.141 0.732 16.797 1 92.25 268 ILE B O 1
ATOM 3961 N N . ALA B 1 269 ? 18.859 0.956 14.562 1 91.31 269 ALA B N 1
ATOM 3962 C CA . ALA B 1 269 ? 19.141 2.389 14.594 1 91.31 269 ALA B CA 1
ATOM 3963 C C . ALA B 1 269 ? 18.125 3.125 15.477 1 91.31 269 ALA B C 1
ATOM 3965 O O . ALA B 1 269 ? 18.5 4.02 16.234 1 91.31 269 ALA B O 1
ATOM 3966 N N . LYS B 1 270 ? 16.922 2.734 15.359 1 87.62 270 LYS B N 1
ATOM 3967 C CA . LYS B 1 270 ? 15.875 3.365 16.156 1 87.62 270 LYS B CA 1
ATOM 3968 C C . LYS B 1 270 ? 16.047 3.031 17.641 1 87.62 270 LYS B C 1
ATOM 3970 O O . LYS B 1 270 ? 15.844 3.889 18.5 1 87.62 270 LYS B O 1
ATOM 3975 N N . ALA B 1 271 ? 16.375 1.806 17.938 1 88.88 271 ALA B N 1
ATOM 3976 C CA . ALA B 1 271 ? 16.578 1.375 19.312 1 88.88 271 ALA B CA 1
ATOM 3977 C C . ALA B 1 271 ? 17.766 2.119 19.938 1 88.88 271 ALA B C 1
ATOM 3979 O O . ALA B 1 271 ? 17.688 2.553 21.094 1 88.88 271 ALA B O 1
ATOM 3980 N N . VAL B 1 272 ? 18.781 2.264 19.219 1 90.38 272 VAL B N 1
ATOM 3981 C CA . VAL B 1 272 ? 19.969 2.945 19.703 1 90.38 272 VAL B CA 1
ATOM 3982 C C . VAL B 1 272 ? 19.656 4.422 19.938 1 90.38 272 VAL B C 1
ATOM 3984 O O . VAL B 1 272 ? 20.094 5 20.938 1 90.38 272 VAL B O 1
ATOM 3987 N N . LYS B 1 273 ? 18.938 4.969 19.016 1 88.31 273 LYS B N 1
ATOM 3988 C CA . LYS B 1 273 ? 18.562 6.375 19.156 1 88.31 273 LYS B CA 1
ATOM 3989 C C . LYS B 1 273 ? 17.688 6.602 20.375 1 88.31 273 LYS B C 1
ATOM 3991 O O . LYS B 1 273 ? 17.844 7.598 21.094 1 88.31 273 LYS B O 1
ATOM 3996 N N . THR B 1 274 ? 16.812 5.664 20.641 1 84.06 274 THR B N 1
ATOM 3997 C CA . THR B 1 274 ? 15.914 5.777 21.781 1 84.06 274 THR B CA 1
ATOM 3998 C C . THR B 1 274 ? 16.672 5.57 23.094 1 84.06 274 THR B C 1
ATOM 4000 O O . THR B 1 274 ? 16.359 6.207 24.094 1 84.06 274 THR B O 1
ATOM 4003 N N . MET B 1 275 ? 17.578 4.73 22.969 1 86.44 275 MET B N 1
ATOM 4004 C CA . MET B 1 275 ? 18.375 4.469 24.172 1 86.44 275 MET B CA 1
ATOM 4005 C C . MET B 1 275 ? 19.297 5.637 24.484 1 86.44 275 MET B C 1
ATOM 4007 O O . MET B 1 275 ? 19.625 5.879 25.656 1 86.44 275 MET B O 1
ATOM 4011 N N . ARG B 1 276 ? 19.672 6.301 23.578 1 81.12 276 ARG B N 1
ATOM 4012 C CA . ARG B 1 276 ? 20.562 7.43 23.781 1 81.12 276 ARG B CA 1
ATOM 4013 C C . ARG B 1 276 ? 19.797 8.672 24.234 1 81.12 276 ARG B C 1
ATOM 4015 O O . ARG B 1 276 ? 20.375 9.586 24.828 1 81.12 276 ARG B O 1
ATOM 4022 N N . LYS B 1 277 ? 18.562 8.75 24.125 1 63.53 277 LYS B N 1
ATOM 4023 C CA . LYS B 1 277 ? 17.766 9.852 24.656 1 63.53 277 LYS B CA 1
ATOM 4024 C C . LYS B 1 277 ? 17.406 9.617 26.109 1 63.53 277 LYS B C 1
ATOM 4026 O O . LYS B 1 277 ? 17.359 10.555 26.906 1 63.53 277 LYS B O 1
#

Sequence (554 aa):
MSTINFSYDPEWLDTLSAPFMTNAFIAGLCIALAAGVMGYFTIARRSTFAAHALAHIGLPGATGAVLLGLPVSLGMGVFALGGALVIGALGKRVSEREIATGTVLAFATGLGLFFARLSSSASQQMQSILFGSILTITTGQIIGFAVFDVLLLALLAIIYRPLLFSSLDEQVAQAKGVPIGLMNVAFMAIMAGVITIAVPAVGTLLIFALVITPAATANILAGSPFKAMVIASVLCLVSIWAGLVLSAMFPAPPSFIIVTLSTLFWAIAKAVKTMRKMSTINFSYDPEWLDTLSAPFMTNAFIAGLCIALAAGVMGYFTIARRSTFAAHALAHIGLPGATGAVLLGLPVSLGMGVFALGGALVIGALGKRVSEREIATGTVLAFATGLGLFFARLSSSASQQMQSILFGSILTITTGQIIGFAVFDVLLLALLAIIYRPLLFSSLDEQVAQAKGVPIGLMNVAFMAIMAGVITIAVPAVGTLLIFALVITPAATANILAGSPFKAMVIASVLCLVSIWAGLVLSAMFPAPPSFIIVTLSTLFWAIAKAVKTMRK

InterPro domains:
  IPR001626 ABC transporter, TroCD-like [PF00950] (19-270)
  IPR001626 ABC transporter, TroCD-like [PTHR30477] (14-275)
  IPR037294 ABC transporter, BtuC-like [G3DSA:1.10.3470.10] (11-274)
  IPR037294 ABC transporter, BtuC-like [SSF81345] (13-266)

Organism: Bifidobacterium longum (strain NCC 2705) (NCBI:txid206672)

Solvent-accessible surface area (backbone atoms only — not comparable to full-atom values): 25804 Å² total; per-residue (Å²): 128,85,70,79,70,74,52,72,41,89,59,24,67,60,51,58,67,31,70,41,40,52,42,31,52,54,42,36,49,47,45,14,48,52,27,6,50,48,12,43,52,29,59,54,53,69,33,55,59,49,55,48,29,39,43,40,23,17,39,27,16,28,15,42,13,52,74,71,70,42,60,41,63,57,23,15,34,50,30,10,35,50,48,30,49,49,28,47,70,56,24,83,43,73,69,41,24,50,51,37,30,46,43,51,27,32,41,26,41,36,46,15,52,53,40,19,70,72,33,70,67,16,36,51,46,46,51,39,37,44,52,23,40,40,65,71,50,50,71,70,55,43,51,51,44,48,53,48,45,53,50,47,52,53,52,43,66,71,43,39,62,62,45,50,38,42,37,75,34,49,68,62,24,46,74,72,66,43,59,59,68,60,47,47,44,49,51,31,43,51,51,23,49,51,41,44,67,39,19,56,35,40,1,37,53,36,46,45,31,42,19,44,28,22,18,54,33,15,58,74,74,34,92,44,74,68,53,17,23,51,45,3,17,50,47,27,30,50,22,43,53,51,12,49,55,48,30,46,32,34,82,47,63,41,50,41,44,20,39,48,46,32,49,47,52,29,51,49,51,51,50,51,53,58,66,71,103,127,84,70,79,68,74,51,71,40,89,59,25,67,62,51,59,67,32,70,41,40,51,43,31,51,53,43,36,49,46,46,13,47,52,26,6,50,49,13,43,53,29,58,53,53,70,34,55,58,50,54,48,28,39,40,41,23,16,39,26,17,30,14,40,13,52,74,70,70,41,61,43,63,56,23,15,34,51,31,10,35,49,49,30,48,50,29,47,70,56,23,84,43,72,69,41,24,50,51,38,29,48,44,50,29,33,41,27,42,35,46,16,51,53,38,17,70,73,33,70,68,15,36,51,47,46,51,40,37,45,51,23,40,42,65,71,50,49,71,68,55,43,51,52,44,48,52,48,45,53,50,47,52,52,52,44,66,72,42,38,63,61,45,51,40,42,35,75,35,50,69,61,24,46,75,72,66,44,59,58,68,59,46,49,43,49,51,30,44,51,51,21,49,52,39,44,66,40,19,55,34,41,1,37,54,35,47,45,30,41,18,44,29,22,17,55,34,16,58,72,74,34,90,43,73,67,52,16,24,51,44,4,17,48,46,27,30,50,21,42,54,50,12,48,54,49,28,44,32,31,82,47,61,42,50,40,45,19,39,47,45,31,49,48,51,28,52,50,50,50,50,52,53,58,68,71,103

Foldseek 3Di:
DPPLCQDFDPCLVVVCPDPLNVQLLLLLLLLLLLLLLLLQLCVLQVVLLLLLLLLLQLLLQQLVCVVVVHDSLVRSLVRSLVLLVQLLVQPPDPVRSNVSSVVSSVVSNVNSVVSLVVDVVSVVRSVLLAAADQSPDDPVLSVVSVVLSVVLVVVCVVCVVLSVCCSNDVVVSVVVPRDNSVSSSVSSSSSSVSSSSCRNHGHSVQSSLLNHLLLLLLVLVDDDSVSSSVSSSVLSSCLQSVLSSVVSGTVDRSSVSSSVSSNVSSVVSVVVSVVVD/DPPLCQDFDPCLVVVCPDPLNVQLLLLLLLLLLLLLLLLQLCVLQVVLLLLLLLLLQLLLQQLVCVVVVHDSLVRSLVRSLVLLVQLLVQPPDPVRSNVSSVVSSVVSNVNSVVSLVVDVVSVVRSVLLAAAAQSPDDPVLSVVSVVLSVVLVVVCVVCVVLSVCCSNDVVVSVVVPRDNSVSSSVSSSNSSVSSSSCRNHGHSVQSSLLNHLLLLLLVLVDDDSVSSSVSSSVLSSCLQSVLSSVVSGTVDRSSVSSSVSSNVSSVVSVVVSVVVD

Radius of gyration: 22.75 Å; Cα contacts (8 Å, |Δi|>4): 947; chains: 2; bounding box: 62×64×57 Å